Protein 2ZFH (pdb70)

InterPro domains:
  IPR004323 Divalent ion tolerance protein, CutA [PF03091] (71-166)
  IPR004323 Divalent ion tolerance protein, CutA [PTHR23419] (10-169)
  IPR011322 Nitrogen regulatory PII-like, alpha/beta [SSF54913] (65-169)
  IPR015867 Nitrogen regulatory protein PII/ATP phosphoribosyltransferase, C-terminal [G3DSA:3.30.70.120] (63-179)

GO terms:
  GO:0005739 mitochondrion (C, IDA)
  GO:0005739 mitochondrion (C, HTP)
  GO:0005515 protein binding (F, IPI)
  GO:0016020 membrane (C, IDA)
  GO:0008104 intracellular protein localization (P, IDA)
  GO:0070062 extracellular exosome (C, HDA)
  GO:0019899 enzyme binding (F, IPI)

Foldseek 3Di:
DADDWQQKKKKKWKAQDDVLQVVLQVVCCVLLLFVDKDKAAQDWDWDDDPNDIDIGGIIMIITMAGNVSLVVSVVVCCVRGPDVDIGMGMDIDGDDDVVVNVSRHVSSD/DDDWQQKKKKKWKAQAPVLVVVLQVVCLVVLLFVHKDKAAFDWDWDDDPNDIDIGTIIMMITMAGNVSLVVSLVSCCVRGPDVDIDMDIDGGGDDDVVVNVSGHVSD/DAWQQKKKKKWKAQAPVLVVVLQVVCLVVLLFVHKDKDAFDWDWDDDPNDIDTGTIIMIITMAGNVSLVVSVVVCCVSGPDVDIGMDMDIGGDDDVVVNVSRHVSD/DDDWQQKKKKKWKAQADVLVVVLQCVCLVVLLFVHKDKAAQDWDWDDDPNDIDIGGIIMIITMAGNVSLVVSLVVCCVVPSDVRIDMDIDIGGDDDVVVNVSGHVSD/DDDFQQKKKKKWKAQEDVLVVVLQVVCLVVLLFVHKDKAAQDWDWDDDPPDIDIGGIIMIITMAGNVSLVVSVVVCCVRGPDVDIDMDMGTGGDDDVVVNVSGHVSD/DDDFQQKKKKKWKAQDDVLVVVLQVVCLVVLLFVHKDKAAFDWDWDDDPNRIDIGGIIMMITMAGPVSLVVSVVVCCVRGPDVDIDMDIDIGGDDDVVVNVSGHVSD

Structure (mmCIF, N/CA/C/O backbone):
data_2ZFH
#
_entry.id   2ZFH
#
_cell.length_a   68.693
_cell.length_b   88.844
_cell.length_c   125.334
_cell.angle_alpha   90.00
_cell.angle_beta   90.00
_cell.angle_gamma   90.00
#
_symmetry.space_group_name_H-M   'P 21 21 21'
#
loop_
_entity.id
_entity.type
_entity.pdbx_description
1 polymer CutA
2 water water
#
loop_
_atom_site.group_PDB
_atom_site.id
_atom_site.type_symbol
_atom_site.label_atom_id
_atom_site.label_alt_id
_atom_site.label_comp_id
_atom_site.label_asym_id
_atom_site.label_entity_id
_atom_site.label_seq_id
_atom_site.pdbx_PDB_ins_code
_atom_site.Cartn_x
_atom_site.Cartn_y
_atom_site.Cartn_z
_atom_site.occupancy
_atom_site.B_iso_or_equiv
_atom_site.auth_seq_id
_atom_site.auth_comp_id
_atom_site.auth_asym_id
_atom_site.auth_atom_id
_atom_site.pdbx_PDB_model_num
ATOM 1 N N . SER A 1 61 ? -31.537 -13.868 -24.537 1.00 72.40 61 SER A N 1
ATOM 2 C CA . SER A 1 61 ? -31.387 -12.420 -24.869 1.00 72.39 61 SER A CA 1
ATOM 3 C C . SER A 1 61 ? -30.476 -11.724 -23.860 1.00 71.32 61 SER A C 1
ATOM 4 O O . SER A 1 61 ? -29.697 -12.372 -23.152 1.00 73.12 61 SER A O 1
ATOM 7 N N . GLY A 1 62 ? -30.581 -10.399 -23.800 1.00 68.37 62 GLY A N 1
ATOM 8 C CA . GLY A 1 62 ? -29.763 -9.635 -22.877 1.00 62.66 62 GLY A CA 1
ATOM 9 C C . GLY A 1 62 ? -30.575 -8.986 -21.774 1.00 59.11 62 GLY A C 1
ATOM 10 O O . GLY A 1 62 ? -31.649 -9.466 -21.407 1.00 60.90 62 GLY A O 1
ATOM 11 N N . TYR A 1 63 ? -30.049 -7.893 -21.236 1.00 52.88 63 TYR A N 1
ATOM 12 C CA . TYR A 1 63 ? -30.705 -7.151 -20.169 1.00 47.31 63 TYR A CA 1
ATOM 13 C C . TYR A 1 63 ? -30.284 -5.695 -20.290 1.00 44.17 63 TYR A C 1
ATOM 14 O O . TYR A 1 63 ? -29.110 -5.403 -20.469 1.00 45.96 63 TYR A O 1
ATOM 23 N N . VAL A 1 64 ? -31.245 -4.786 -20.214 1.00 43.24 64 VAL A N 1
ATOM 24 C CA . VAL A 1 64 ? -30.951 -3.361 -20.298 1.00 41.46 64 VAL A CA 1
ATOM 25 C C . VAL A 1 64 ? -30.636 -2.886 -18.891 1.00 41.29 64 VAL A C 1
ATOM 26 O O . VAL A 1 64 ? -31.502 -2.881 -18.024 1.00 40.92 64 VAL A O 1
ATOM 30 N N . PRO A 1 65 ? -29.381 -2.478 -18.644 1.00 40.96 65 PRO A N 1
ATOM 31 C CA . PRO A 1 65 ? -29.020 -2.018 -17.301 1.00 40.12 65 PRO A CA 1
ATOM 32 C C . PRO A 1 65 ? -29.953 -0.940 -16.776 1.00 39.65 65 PRO A C 1
ATOM 33 O O . PRO A 1 65 ? -30.295 -0.004 -17.492 1.00 40.84 65 PRO A O 1
ATOM 37 N N . GLY A 1 66 ? -30.380 -1.101 -15.528 1.00 40.11 66 GLY A N 1
ATOM 38 C CA . GLY A 1 66 ? -31.265 -0.134 -14.902 1.00 37.85 66 GLY A CA 1
ATOM 39 C C . GLY A 1 66 ? -32.744 -0.276 -15.217 1.00 37.61 66 GLY A C 1
ATOM 40 O O . GLY A 1 66 ? -33.555 0.456 -14.656 1.00 40.70 66 GLY A O 1
ATOM 41 N N . SER A 1 67 ? -33.112 -1.205 -16.095 1.00 36.40 67 SER A N 1
ATOM 42 C CA . SER A 1 67 ? -34.524 -1.372 -16.446 1.00 37.60 67 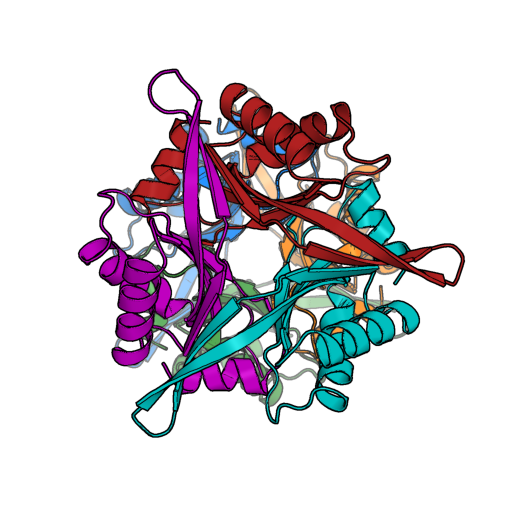SER A CA 1
ATOM 43 C C . SER A 1 67 ? -35.330 -2.001 -15.307 1.00 38.25 67 SER A C 1
ATOM 44 O O . SER A 1 67 ? -36.547 -1.820 -15.228 1.00 39.03 67 SER A O 1
ATOM 47 N N . VAL A 1 68 ? -34.646 -2.723 -14.422 1.00 37.25 68 VAL A N 1
ATOM 48 C CA . VAL A 1 68 ? -35.283 -3.321 -13.251 1.00 36.28 68 VAL A CA 1
ATOM 49 C C . VAL A 1 68 ? -34.676 -2.670 -12.006 1.00 36.63 68 VAL A C 1
ATOM 50 O O . VAL A 1 68 ? -33.490 -2.317 -11.986 1.00 33.99 68 VAL A O 1
ATOM 54 N N . SER A 1 69 ? -35.497 -2.496 -10.975 1.00 37.24 69 SER A N 1
ATOM 55 C CA . SER A 1 69 ? -35.043 -1.896 -9.727 1.00 37.46 69 SER A CA 1
ATOM 56 C C . SER A 1 69 ? -35.460 -2.691 -8.497 1.00 37.67 69 SER A C 1
ATOM 57 O O . SER A 1 69 ? -36.349 -3.538 -8.555 1.00 37.79 69 SER A O 1
ATOM 60 N N . ALA A 1 70 ? -34.791 -2.410 -7.384 1.00 36.67 70 ALA A N 1
ATOM 61 C CA . ALA A 1 70 ? -35.089 -3.043 -6.112 1.00 35.77 70 ALA A CA 1
ATOM 62 C C . ALA A 1 70 ? -35.498 -1.867 -5.238 1.00 36.77 70 ALA A C 1
ATOM 63 O O . ALA A 1 70 ? -34.747 -0.911 -5.090 1.00 36.98 70 ALA A O 1
ATOM 65 N N . ALA A 1 71 ? -36.709 -1.916 -4.699 1.00 37.80 71 ALA A N 1
ATOM 66 C CA . ALA A 1 71 ? -37.195 -0.845 -3.850 1.00 37.83 71 ALA A CA 1
ATOM 67 C C . ALA A 1 71 ? -37.247 -1.351 -2.419 1.00 38.19 71 ALA A C 1
ATOM 68 O O . ALA A 1 71 ? -37.511 -2.522 -2.171 1.00 39.44 71 ALA A O 1
ATOM 70 N N . PHE A 1 72 ? -36.961 -0.470 -1.478 1.00 38.85 72 PHE A N 1
ATOM 71 C CA . PHE A 1 72 ? -36.993 -0.842 -0.077 1.00 39.26 72 PHE A CA 1
ATOM 72 C C . PHE A 1 72 ? -38.113 -0.061 0.577 1.00 39.45 72 PHE A C 1
ATOM 73 O O . PHE A 1 72 ? -38.283 1.129 0.323 1.00 39.86 72 PHE A O 1
ATOM 81 N N . VAL A 1 73 ? -38.893 -0.751 1.398 1.00 40.21 73 VAL A N 1
ATOM 82 C CA . VAL A 1 73 ? -40.025 -0.154 2.085 1.00 41.15 73 VAL A CA 1
ATOM 83 C C . VAL A 1 73 ? -40.065 -0.702 3.501 1.00 41.19 73 VAL A C 1
ATOM 84 O O . VAL A 1 73 ? -39.952 -1.913 3.704 1.00 38.99 73 VAL A O 1
ATOM 88 N N . THR A 1 74 ? -40.208 0.181 4.484 1.00 43.08 74 THR A N 1
ATOM 89 C CA . THR A 1 74 ? -40.290 -0.272 5.868 1.00 46.96 74 THR A CA 1
ATOM 90 C C . THR A 1 74 ? -41.740 -0.185 6.333 1.00 46.42 74 THR A C 1
ATOM 91 O O . THR A 1 74 ? -42.459 0.751 5.991 1.00 45.27 74 THR A O 1
ATOM 95 N N . CYS A 1 75 ? -42.162 -1.183 7.098 1.00 46.98 75 CYS A N 1
ATOM 96 C CA . CYS A 1 75 ? -43.519 -1.243 7.612 1.00 47.49 75 CYS A CA 1
ATOM 97 C C . CYS A 1 75 ? -43.459 -1.451 9.110 1.00 48.50 75 CYS A C 1
ATOM 98 O O . CYS A 1 75 ? -42.471 -1.968 9.632 1.00 47.40 75 CYS A O 1
ATOM 101 N N . PRO A 1 76 ? -44.520 -1.055 9.828 1.00 50.20 76 PRO A N 1
ATOM 102 C CA . PRO A 1 76 ? -44.541 -1.217 11.283 1.00 49.92 76 PRO A CA 1
ATOM 103 C C . PRO A 1 76 ? -44.580 -2.660 11.786 1.00 48.94 76 PRO A C 1
ATOM 104 O O . PRO A 1 76 ? -44.098 -2.940 12.882 1.00 49.89 76 PRO A O 1
ATOM 108 N N . ASN A 1 77 ? -45.130 -3.576 10.993 1.00 48.16 77 ASN A N 1
ATOM 109 C CA . ASN A 1 77 ? -45.224 -4.969 11.427 1.00 48.24 77 ASN A CA 1
ATOM 110 C C . ASN A 1 77 ? -45.483 -5.959 10.289 1.00 49.52 77 ASN A C 1
ATOM 111 O O . ASN A 1 77 ? -45.761 -5.569 9.152 1.00 48.18 77 ASN A O 1
ATOM 116 N N . GLU A 1 78 ? -45.413 -7.248 10.614 1.00 52.26 78 GLU A N 1
ATOM 117 C CA . GLU A 1 78 ? -45.611 -8.308 9.626 1.00 55.34 78 GLU A CA 1
ATOM 118 C C . GLU A 1 78 ? -46.966 -8.301 8.920 1.00 55.28 78 GLU A C 1
ATOM 119 O O . GLU A 1 78 ? -47.040 -8.553 7.712 1.00 54.05 78 GLU A O 1
ATOM 125 N N . LYS A 1 79 ? -48.033 -8.017 9.664 1.00 55.72 79 LYS A N 1
ATOM 126 C CA . LYS A 1 79 ? -49.373 -7.991 9.084 1.00 56.43 79 LYS A CA 1
ATOM 127 C C . LYS A 1 79 ? -49.488 -6.940 7.981 1.00 54.56 79 LYS A C 1
ATOM 128 O O . LYS A 1 79 ? -50.038 -7.208 6.908 1.00 54.35 79 LYS A O 1
ATOM 134 N N . VAL A 1 80 ? -48.977 -5.743 8.250 1.00 52.99 80 VAL A N 1
ATOM 135 C CA . VAL A 1 80 ? -49.012 -4.670 7.263 1.00 52.38 80 VAL A CA 1
ATOM 136 C C . VAL A 1 80 ? -48.105 -5.011 6.081 1.00 52.01 80 VAL A C 1
ATOM 137 O O . VAL A 1 80 ? -48.500 -4.856 4.928 1.00 53.69 80 VAL A O 1
ATOM 141 N N . ALA A 1 81 ? -46.893 -5.481 6.367 1.00 50.87 81 ALA A N 1
ATOM 142 C CA . ALA A 1 81 ? -45.949 -5.837 5.310 1.00 49.08 81 ALA A CA 1
ATOM 143 C C . ALA A 1 81 ? -46.542 -6.856 4.350 1.00 47.97 81 ALA A C 1
ATOM 144 O O . ALA A 1 81 ? -46.465 -6.682 3.138 1.00 45.57 81 ALA A O 1
ATOM 146 N N . LYS A 1 82 ? -47.129 -7.919 4.900 1.00 49.71 82 LYS A N 1
ATOM 147 C CA . LYS A 1 82 ? -47.747 -8.976 4.095 1.00 50.48 82 LYS A CA 1
ATOM 148 C C . LYS A 1 82 ? -48.936 -8.480 3.273 1.00 50.72 82 LYS A C 1
ATOM 149 O O . LYS A 1 82 ? -49.137 -8.906 2.135 1.00 50.39 82 LYS A O 1
ATOM 155 N N . GLU A 1 83 ? -49.728 -7.588 3.854 1.00 51.35 83 GLU A N 1
ATOM 156 C CA . GLU A 1 83 ? -50.893 -7.049 3.161 1.00 53.85 83 GLU A CA 1
ATOM 157 C C . GLU A 1 83 ? -50.501 -6.285 1.906 1.00 52.66 83 GLU A C 1
ATOM 158 O O . GLU A 1 83 ? -51.084 -6.482 0.840 1.00 52.64 83 GLU A O 1
ATOM 164 N N . ILE A 1 84 ? -49.505 -5.416 2.039 1.00 51.38 84 ILE A N 1
ATOM 165 C CA . ILE A 1 84 ? -49.035 -4.601 0.925 1.00 50.19 84 ILE A CA 1
ATOM 166 C C . ILE A 1 84 ? -48.287 -5.439 -0.119 1.00 49.58 84 ILE A C 1
ATOM 167 O O . ILE A 1 84 ? -48.424 -5.215 -1.326 1.00 48.35 84 ILE A O 1
ATOM 172 N N . ALA A 1 85 ? -47.515 -6.413 0.350 1.00 47.50 85 ALA A N 1
ATOM 173 C CA . ALA A 1 85 ? -46.758 -7.276 -0.544 1.00 47.84 85 ALA A CA 1
ATOM 174 C C . ALA A 1 85 ? -47.670 -8.048 -1.486 1.00 48.02 85 ALA A C 1
ATOM 175 O O . ALA A 1 85 ? -47.422 -8.102 -2.694 1.00 47.87 85 ALA A O 1
ATOM 177 N N . ARG A 1 86 ? -48.721 -8.647 -0.932 1.00 48.53 86 ARG A N 1
ATOM 178 C CA . ARG A 1 86 ? -49.662 -9.422 -1.734 1.00 48.87 86 ARG A CA 1
ATOM 179 C C . ARG A 1 86 ? -50.389 -8.517 -2.716 1.00 47.71 86 ARG A C 1
ATOM 180 O O . ARG A 1 86 ? -50.550 -8.858 -3.887 1.00 49.34 86 ARG A O 1
ATOM 188 N N . ALA A 1 87 ? -50.808 -7.353 -2.243 1.00 45.70 87 ALA A N 1
ATOM 189 C CA . ALA A 1 87 ? -51.517 -6.410 -3.092 1.00 44.86 87 ALA A CA 1
ATOM 190 C C . ALA A 1 87 ? -50.676 -5.929 -4.279 1.00 46.23 87 ALA A C 1
ATOM 191 O O . ALA A 1 87 ? -51.143 -5.947 -5.415 1.00 47.36 87 ALA A O 1
ATOM 193 N N . VAL A 1 88 ? -49.438 -5.502 -4.032 1.00 45.39 88 VAL A N 1
ATOM 194 C CA . VAL A 1 88 ? -48.603 -5.017 -5.127 1.00 45.74 88 VAL A CA 1
ATOM 195 C C . VAL A 1 88 ? -48.265 -6.112 -6.133 1.00 45.04 88 VAL A C 1
ATOM 196 O O . VAL A 1 88 ? -48.126 -5.841 -7.323 1.00 43.19 88 VAL A O 1
ATOM 200 N N . VAL A 1 89 ? -48.134 -7.347 -5.660 1.00 46.62 89 VAL A N 1
ATOM 201 C CA . VAL A 1 89 ? -47.826 -8.458 -6.552 1.00 48.64 89 VAL A CA 1
ATOM 202 C C . VAL A 1 89 ? -49.055 -8.843 -7.374 1.00 51.99 89 VAL A C 1
ATOM 203 O O . VAL A 1 89 ? -48.948 -9.203 -8.545 1.00 52.45 89 VAL A O 1
ATOM 207 N N . GLU A 1 90 ? -50.229 -8.766 -6.763 1.00 55.39 90 GLU A N 1
ATOM 208 C CA . GLU A 1 90 ? -51.447 -9.110 -7.480 1.00 57.43 90 GLU A CA 1
ATOM 209 C C . GLU A 1 90 ? -51.743 -8.042 -8.537 1.00 55.68 90 GLU A C 1
ATOM 210 O O . GLU A 1 90 ? -52.183 -8.359 -9.647 1.00 55.48 90 GLU A O 1
ATOM 216 N N . LYS A 1 91 ? -51.492 -6.781 -8.189 1.00 53.28 91 LYS A N 1
ATOM 217 C CA . LYS A 1 91 ? -51.729 -5.668 -9.106 1.00 53.12 91 LYS A CA 1
ATOM 218 C C . LYS A 1 91 ? -50.629 -5.566 -10.160 1.00 52.04 91 LYS A C 1
ATOM 219 O O . LYS A 1 91 ? -50.632 -4.664 -11.001 1.00 52.64 91 LYS A O 1
ATOM 225 N N . ARG A 1 92 ? -49.685 -6.497 -10.103 1.00 51.81 92 ARG A N 1
ATOM 226 C CA . ARG A 1 92 ? -48.576 -6.538 -11.047 1.00 50.18 92 ARG A CA 1
ATOM 227 C C . ARG A 1 92 ? -47.673 -5.295 -11.033 1.00 49.28 92 ARG A C 1
ATOM 228 O O . ARG A 1 92 ? -47.040 -4.958 -12.034 1.00 48.27 92 ARG A O 1
ATOM 236 N N . LEU A 1 93 ? -47.622 -4.615 -9.890 1.00 47.47 93 LEU A N 1
ATOM 237 C CA . LEU A 1 93 ? -46.761 -3.448 -9.729 1.00 47.24 93 LEU A CA 1
ATOM 238 C C . LEU A 1 93 ? -45.385 -3.957 -9.314 1.00 47.28 93 LEU A C 1
ATOM 239 O O . LEU A 1 93 ? -44.418 -3.199 -9.269 1.00 48.52 93 LEU A O 1
ATOM 244 N N . ALA A 1 94 ? -45.319 -5.245 -8.990 1.00 47.40 94 ALA A N 1
ATOM 245 C CA . ALA A 1 94 ? -44.083 -5.892 -8.570 1.00 48.42 94 ALA A CA 1
ATOM 246 C C . ALA A 1 94 ? -44.146 -7.373 -8.890 1.00 49.63 94 ALA A C 1
ATOM 247 O O . ALA A 1 94 ? -45.226 -7.976 -8.918 1.00 52.00 94 ALA A O 1
ATOM 249 N N . ALA A 1 95 ? -42.982 -7.965 -9.114 1.00 48.71 95 ALA A N 1
ATOM 250 C CA . ALA A 1 95 ? -42.904 -9.377 -9.434 1.00 46.59 95 ALA A CA 1
ATOM 251 C C . ALA A 1 95 ? -42.538 -10.195 -8.216 1.00 46.99 95 ALA A C 1
ATOM 252 O O . ALA A 1 95 ? -42.862 -11.378 -8.138 1.00 47.32 95 ALA A O 1
ATOM 254 N N . CYS A 1 96 ? -41.870 -9.563 -7.258 1.00 46.85 96 CYS A N 1
ATOM 255 C CA . CYS A 1 96 ? -41.426 -10.277 -6.075 1.00 46.50 96 CYS A CA 1
ATOM 256 C C . CYS A 1 96 ? -41.160 -9.363 -4.883 1.00 46.31 96 CYS A C 1
ATOM 257 O O . CYS A 1 96 ? -40.630 -8.264 -5.036 1.00 45.44 96 CYS A O 1
ATOM 260 N N . VAL A 1 97 ? -41.535 -9.826 -3.695 1.00 44.92 97 VAL A N 1
ATOM 261 C CA . VAL A 1 97 ? -41.308 -9.077 -2.475 1.00 44.20 97 VAL A CA 1
ATOM 262 C C . VAL A 1 97 ? -40.683 -10.001 -1.436 1.00 46.02 97 VAL A C 1
ATOM 263 O O . VAL A 1 97 ? -41.177 -11.096 -1.198 1.00 48.18 97 VAL A O 1
ATOM 267 N N . ASN A 1 98 ? -39.584 -9.559 -0.836 1.00 46.87 98 ASN A N 1
ATOM 268 C CA . ASN A 1 98 ? -38.892 -10.319 0.205 1.00 45.22 98 ASN A CA 1
ATOM 269 C C . ASN A 1 98 ? -39.130 -9.572 1.508 1.00 44.13 98 ASN A C 1
ATOM 270 O O . ASN A 1 98 ? -38.843 -8.378 1.600 1.00 43.93 98 ASN A O 1
ATOM 275 N N . LEU A 1 99 ? -39.663 -10.257 2.511 1.00 42.69 99 LEU A N 1
ATOM 276 C CA . LEU A 1 99 ? -39.918 -9.604 3.781 1.00 42.24 99 LEU A CA 1
ATOM 277 C C . LEU A 1 99 ? -38.876 -9.976 4.818 1.00 42.79 99 LEU A C 1
ATOM 278 O O . LEU A 1 99 ? -38.632 -11.154 5.078 1.00 45.26 99 LEU A O 1
ATOM 283 N N . ILE A 1 100 ? -38.250 -8.965 5.404 1.00 42.14 100 ILE A N 1
ATOM 284 C CA . ILE A 1 100 ? -37.244 -9.193 6.423 1.00 42.25 100 ILE A CA 1
ATOM 285 C C . ILE A 1 100 ? -37.811 -8.710 7.757 1.00 43.70 100 ILE A C 1
ATOM 286 O O . ILE A 1 100 ? -38.081 -7.521 7.941 1.00 42.75 100 ILE A O 1
ATOM 291 N N . PRO A 1 101 ? -38.005 -9.634 8.707 1.00 44.55 101 PRO A N 1
ATOM 292 C CA . PRO A 1 101 ? -38.553 -9.265 10.014 1.00 45.77 101 PRO A CA 1
ATOM 293 C C . PRO A 1 101 ? -37.503 -8.936 11.064 1.00 48.23 101 PRO A C 1
ATOM 294 O O . PRO A 1 101 ? -36.293 -9.042 10.827 1.00 47.88 101 PRO A O 1
ATOM 298 N N . GLN A 1 102 ? -37.989 -8.530 12.231 1.00 49.82 102 GLN A N 1
ATOM 299 C CA . GLN A 1 102 ? -37.127 -8.218 13.362 1.00 52.78 102 GLN A CA 1
ATOM 300 C C . GLN A 1 102 ? -36.164 -7.058 13.136 1.00 50.99 102 GLN A C 1
ATOM 301 O O . GLN A 1 102 ? -35.072 -7.044 13.706 1.00 52.03 102 GLN A O 1
ATOM 307 N N . ILE A 1 103 ? -36.558 -6.089 12.316 1.00 48.39 103 ILE A N 1
ATOM 308 C CA . ILE A 1 103 ? -35.707 -4.932 12.068 1.00 46.39 103 ILE A CA 1
ATOM 309 C C . ILE A 1 103 ? -35.922 -3.890 13.159 1.00 45.06 103 ILE A C 1
ATOM 310 O O . ILE A 1 103 ? -36.993 -3.808 13.747 1.00 43.94 103 ILE A O 1
ATOM 315 N N . THR A 1 104 ? -34.891 -3.107 13.443 1.00 45.43 104 THR A N 1
ATOM 316 C CA . THR A 1 104 ? -35.005 -2.033 14.415 1.00 44.18 104 THR A CA 1
ATOM 317 C C . THR A 1 104 ? -34.596 -0.763 13.695 1.00 45.11 104 THR A C 1
ATOM 318 O O . THR A 1 104 ? -33.481 -0.669 13.168 1.00 45.72 104 THR A O 1
ATOM 322 N N . SER A 1 105 ? -35.513 0.201 13.654 1.00 43.96 105 SER A N 1
ATOM 323 C CA . SER A 1 105 ? -35.264 1.474 12.996 1.00 44.64 105 SER A CA 1
ATOM 324 C C . SER A 1 105 ? -34.864 2.522 14.017 1.00 43.53 105 SER A C 1
ATOM 325 O O . SER A 1 105 ? -35.510 2.675 15.051 1.00 43.78 105 SER A O 1
ATOM 328 N N . ILE A 1 106 ? -33.803 3.254 13.711 1.00 40.98 106 ILE A N 1
ATOM 329 C CA . ILE A 1 106 ? -33.305 4.267 14.611 1.00 40.84 106 ILE A CA 1
ATOM 330 C C . ILE A 1 106 ? -33.243 5.614 13.902 1.00 43.09 106 ILE A C 1
ATOM 331 O O . ILE A 1 106 ? -32.724 5.726 12.786 1.00 40.39 106 ILE A O 1
ATOM 336 N N . TYR A 1 107 ? -33.782 6.636 14.554 1.00 42.62 107 TYR A N 1
ATOM 337 C CA . TYR A 1 107 ? -33.802 7.971 13.971 1.00 45.90 107 TYR A CA 1
ATOM 338 C C . TYR A 1 107 ? -34.133 8.989 15.053 1.00 46.22 107 TYR A C 1
ATOM 339 O O . TYR A 1 107 ? -34.622 8.638 16.130 1.00 43.84 107 TYR A O 1
ATOM 348 N N . GLU A 1 108 ? -33.855 10.252 14.764 1.00 49.38 108 GLU A N 1
ATOM 349 C CA . GLU A 1 108 ? -34.126 11.319 15.715 1.00 53.89 108 GLU A CA 1
ATOM 350 C C . GLU A 1 108 ? -35.533 11.876 15.529 1.00 55.00 108 GLU A C 1
ATOM 351 O O . GLU A 1 108 ? -35.970 12.106 14.407 1.00 55.93 108 GLU A O 1
ATOM 357 N N . TRP A 1 109 ? -36.250 12.070 16.629 1.00 57.69 109 TRP A N 1
ATOM 358 C CA . TRP A 1 109 ? -37.588 12.641 16.561 1.00 59.90 109 TRP A CA 1
ATOM 359 C C . TRP A 1 109 ? -37.914 13.410 17.828 1.00 58.89 109 TRP A C 1
ATOM 360 O O . TRP A 1 109 ? -37.925 12.849 18.925 1.00 57.19 109 TRP A O 1
ATOM 371 N N . LYS A 1 110 ? -38.196 14.698 17.657 1.00 58.91 110 LYS A N 1
ATOM 372 C CA . LYS A 1 110 ? -38.517 15.586 18.765 1.00 57.57 110 LYS A CA 1
ATOM 373 C C . LYS A 1 110 ? -37.342 15.708 19.721 1.00 55.59 110 LYS A C 1
ATOM 374 O O . LYS A 1 110 ? -37.510 15.720 20.940 1.00 54.44 110 LYS A O 1
ATOM 380 N N . GLY A 1 111 ? -36.146 15.783 19.146 1.00 54.33 111 GLY A N 1
ATOM 381 C CA . GLY A 1 111 ? -34.945 15.941 19.938 1.00 54.32 111 GLY A CA 1
ATOM 382 C C . GLY A 1 111 ? -34.499 14.718 20.700 1.00 54.53 111 GLY A C 1
ATOM 383 O O . GLY A 1 111 ? -33.660 14.823 21.597 1.00 56.36 111 GLY A O 1
ATOM 384 N N . LYS A 1 112 ? -35.046 13.560 20.349 1.00 53.13 112 LYS A N 1
ATOM 385 C CA . LYS A 1 112 ? -34.689 12.317 21.020 1.00 53.80 112 LYS A CA 1
ATOM 386 C C . LYS A 1 112 ? -34.558 11.163 20.029 1.00 52.22 112 LYS A C 1
ATOM 387 O O . LYS A 1 112 ? -35.214 11.152 18.992 1.00 52.32 112 LYS A O 1
ATOM 393 N N . ILE A 1 113 ? -33.712 10.191 20.357 1.00 50.66 113 ILE A N 1
ATOM 394 C CA . ILE A 1 113 ? -33.507 9.036 19.501 1.00 49.21 113 ILE A CA 1
ATOM 395 C C . ILE A 1 113 ? -34.603 8.000 19.694 1.00 48.61 113 ILE A C 1
ATOM 396 O O . ILE A 1 113 ? -34.882 7.580 20.810 1.00 48.88 113 ILE A O 1
ATOM 401 N N . GLU A 1 114 ? -35.221 7.596 18.590 1.00 49.26 114 GLU A N 1
ATOM 402 C CA . GLU A 1 114 ? -36.290 6.600 18.601 1.00 50.84 114 GLU A CA 1
ATOM 403 C C . GLU A 1 114 ? -35.802 5.275 18.027 1.00 49.85 114 GLU A C 1
ATOM 404 O O . GLU A 1 114 ? -35.102 5.253 17.016 1.00 50.42 114 GLU A O 1
ATOM 410 N N . GLU A 1 115 ? -36.176 4.179 18.676 1.00 49.17 115 GLU A N 1
ATOM 411 C CA . GLU A 1 115 ? -35.802 2.836 18.237 1.00 50.18 115 GLU A CA 1
ATOM 412 C C . GLU A 1 115 ? -37.085 2.032 18.060 1.00 50.56 115 GLU A C 1
ATOM 413 O O . GLU A 1 115 ? -37.715 1.643 19.042 1.00 52.28 115 GLU A O 1
ATOM 419 N N . ASP A 1 116 ? -37.481 1.789 16.814 1.00 50.47 116 ASP A N 1
ATOM 420 C CA . ASP A 1 116 ? -38.711 1.049 16.559 1.00 50.65 116 ASP A CA 1
ATOM 421 C C . ASP A 1 116 ? -38.511 -0.334 15.991 1.00 50.33 116 ASP A C 1
ATOM 422 O O . ASP A 1 116 ? -37.487 -0.643 15.392 1.00 52.74 116 ASP A O 1
ATOM 427 N N . SER A 1 117 ? -39.524 -1.161 16.181 1.00 49.79 117 SER A N 1
ATOM 428 C CA . SER A 1 117 ? -39.535 -2.518 15.671 1.00 49.95 117 SER A CA 1
ATOM 429 C C . SER A 1 117 ? -40.284 -2.446 14.346 1.00 50.04 117 SER A C 1
ATOM 430 O O . SER A 1 117 ? -41.420 -1.976 14.300 1.00 51.69 117 SER A O 1
ATOM 433 N N . GLU A 1 118 ? -39.654 -2.884 13.263 1.00 49.93 118 GLU A N 1
ATOM 434 C CA . GLU A 1 118 ? -40.314 -2.840 11.964 1.00 49.36 118 GLU A CA 1
ATOM 435 C C . GLU A 1 118 ? -39.955 -4.031 11.101 1.00 47.11 118 GLU A C 1
ATOM 436 O O . GLU A 1 118 ? -39.179 -4.893 11.502 1.00 46.90 118 GLU A O 1
ATOM 442 N N . VAL A 1 119 ? -40.540 -4.067 9.910 1.00 45.27 119 VAL A N 1
ATOM 443 C CA . VAL A 1 119 ? -40.269 -5.118 8.940 1.00 43.43 119 VAL A CA 1
ATOM 444 C C . VAL A 1 119 ? -39.808 -4.396 7.678 1.00 42.99 119 VAL A C 1
ATOM 445 O O . VAL A 1 119 ? -40.370 -3.368 7.307 1.00 43.70 119 VAL A O 1
ATOM 449 N N . LEU A 1 120 ? -38.780 -4.929 7.029 1.00 43.30 120 LEU A N 1
ATOM 450 C CA . LEU A 1 120 ? -38.236 -4.325 5.818 1.00 43.43 120 LEU A CA 1
ATOM 451 C C . LEU A 1 120 ? -38.621 -5.111 4.569 1.00 44.02 120 LEU A C 1
ATOM 452 O O . LEU A 1 120 ? -38.445 -6.324 4.511 1.00 44.26 120 LEU A O 1
ATOM 457 N N . MET A 1 121 ? -39.142 -4.406 3.571 1.00 45.19 121 MET A N 1
ATOM 458 C CA . MET A 1 121 ? -39.550 -5.031 2.317 1.00 45.42 121 MET A CA 1
ATOM 459 C C . MET A 1 121 ? -38.574 -4.723 1.194 1.00 44.15 121 MET A C 1
ATOM 460 O O . MET A 1 121 ? -38.173 -3.580 1.017 1.00 43.73 121 MET A O 1
ATOM 465 N N . MET A 1 122 ? -38.202 -5.743 0.434 1.00 43.52 122 MET A N 1
ATOM 466 C CA . MET A 1 122 ? -37.331 -5.553 -0.715 1.00 44.90 122 MET A CA 1
ATOM 467 C C . MET A 1 122 ? -38.232 -5.926 -1.890 1.00 43.52 122 MET A C 1
ATOM 468 O O . MET A 1 122 ? -38.703 -7.058 -1.991 1.00 43.31 122 MET A O 1
ATOM 473 N N . ILE A 1 123 ? -38.488 -4.962 -2.765 1.00 43.38 123 ILE A N 1
ATOM 474 C CA . ILE A 1 123 ? -39.391 -5.176 -3.891 1.00 43.21 123 ILE A CA 1
ATOM 475 C C . ILE A 1 123 ? -38.717 -5.105 -5.254 1.00 42.84 123 ILE A C 1
ATOM 476 O O . ILE A 1 123 ? -38.115 -4.097 -5.601 1.00 43.80 123 ILE A O 1
ATOM 481 N N . LYS A 1 124 ? -38.826 -6.184 -6.024 1.00 41.67 124 LYS A N 1
ATOM 482 C CA . LYS A 1 124 ? -38.230 -6.239 -7.349 1.00 41.49 124 LYS A CA 1
ATOM 483 C C . LYS A 1 124 ? -39.279 -5.966 -8.406 1.00 41.80 124 LYS A C 1
ATOM 484 O O . LYS A 1 124 ? -40.257 -6.701 -8.537 1.00 43.01 124 LYS A O 1
ATOM 490 N N . THR A 1 125 ? -39.073 -4.904 -9.169 1.00 40.46 125 THR A N 1
ATOM 491 C CA . THR A 1 125 ? -40.012 -4.557 -10.207 1.00 40.45 125 THR A CA 1
ATOM 492 C C . THR A 1 125 ? -39.332 -3.797 -11.330 1.00 40.56 125 THR A C 1
ATOM 493 O O . THR A 1 125 ? -38.126 -3.556 -11.292 1.00 38.94 125 THR A O 1
ATOM 497 N N . GLN A 1 126 ? -40.108 -3.456 -12.351 1.00 40.88 126 GLN A N 1
ATOM 498 C CA . GLN A 1 126 ? -39.575 -2.706 -13.460 1.00 41.13 126 GLN A CA 1
ATOM 499 C C . GLN A 1 126 ? -39.318 -1.297 -12.978 1.00 41.76 126 GLN A C 1
ATOM 500 O O . GLN A 1 126 ? -40.132 -0.705 -12.273 1.00 40.36 126 GLN A O 1
ATOM 506 N N . SER A 1 127 ? -38.171 -0.768 -13.367 1.00 42.02 127 SER A N 1
ATOM 507 C CA . SER A 1 127 ? -37.778 0.566 -12.975 1.00 43.18 127 SER A CA 1
ATOM 508 C C . SER A 1 127 ? -38.828 1.598 -13.395 1.00 41.07 127 SER A C 1
ATOM 509 O O . SER A 1 127 ? -39.068 2.575 -12.687 1.00 41.34 127 SER A O 1
ATOM 512 N N . SER A 1 128 ? -39.473 1.371 -14.533 1.00 40.90 128 SER A N 1
ATOM 513 C CA . SER A 1 128 ? -40.490 2.302 -15.025 1.00 40.92 128 SER A CA 1
ATOM 514 C C . SER A 1 128 ? -41.781 2.256 -14.215 1.00 39.80 128 SER A C 1
ATOM 515 O O . SER A 1 128 ? -42.630 3.132 -14.346 1.00 39.94 128 SER A O 1
ATOM 518 N N . LEU A 1 129 ? -41.920 1.239 -13.371 1.00 40.86 129 LEU A N 1
ATOM 519 C CA . LEU A 1 129 ? -43.113 1.078 -12.545 1.00 41.08 129 LEU A CA 1
ATOM 520 C C . LEU A 1 129 ? -42.973 1.624 -11.133 1.00 41.80 129 LEU A C 1
ATOM 521 O O . LEU A 1 129 ? -43.968 1.745 -10.411 1.00 41.42 129 LEU A O 1
ATOM 526 N N . VAL A 1 130 ? -41.746 1.963 -10.738 1.00 41.27 130 VAL A N 1
ATOM 527 C CA . VAL A 1 130 ? -41.513 2.473 -9.394 1.00 40.17 130 VAL A CA 1
ATOM 528 C C . VAL A 1 130 ? -42.410 3.660 -9.026 1.00 40.75 130 VAL A C 1
ATOM 529 O O . VAL A 1 130 ? -42.898 3.736 -7.901 1.00 41.98 130 VAL A O 1
ATOM 533 N N . PRO A 1 131 ? -42.647 4.603 -9.959 1.00 42.05 131 PRO A N 1
ATOM 534 C CA . PRO A 1 131 ? -43.519 5.718 -9.561 1.00 41.56 131 PRO A CA 1
ATOM 535 C C . PRO A 1 131 ? -44.916 5.224 -9.171 1.00 42.58 131 PRO A C 1
ATOM 536 O O . PRO A 1 131 ? -45.453 5.622 -8.141 1.00 45.91 131 PRO A O 1
ATOM 540 N N . ALA A 1 132 ? -45.494 4.346 -9.986 1.00 43.52 132 ALA A N 1
ATOM 541 C CA . ALA A 1 132 ? -46.822 3.797 -9.704 1.00 43.70 132 ALA A CA 1
ATOM 542 C C . ALA A 1 132 ? -46.787 2.962 -8.427 1.00 44.30 132 ALA A C 1
ATOM 543 O O . ALA A 1 132 ? -47.732 2.970 -7.643 1.00 44.12 132 ALA A O 1
ATOM 545 N N . LEU A 1 133 ? -45.694 2.234 -8.226 1.00 44.88 133 LEU A N 1
ATOM 546 C CA . LEU A 1 133 ? -45.534 1.415 -7.030 1.00 44.56 133 LEU A CA 1
ATOM 547 C C . LEU A 1 133 ? -45.523 2.321 -5.803 1.00 44.15 133 LEU A C 1
ATOM 548 O O . LEU A 1 133 ? -46.150 2.021 -4.793 1.00 44.38 133 LEU A O 1
ATOM 553 N N . THR A 1 134 ? -44.806 3.433 -5.903 1.00 45.23 134 THR A N 1
ATOM 554 C CA . THR A 1 134 ? -44.703 4.385 -4.804 1.00 46.41 134 THR A CA 1
ATOM 555 C C . THR A 1 134 ? -46.053 5.028 -4.504 1.00 48.20 134 THR A C 1
ATOM 556 O O . THR A 1 134 ? -46.377 5.282 -3.344 1.00 48.22 134 THR A O 1
ATOM 560 N N . ASP A 1 135 ? -46.827 5.310 -5.550 1.00 49.25 135 ASP A N 1
ATOM 561 C CA . ASP A 1 135 ? -48.145 5.908 -5.375 1.00 49.92 135 ASP A CA 1
ATOM 562 C C . ASP A 1 135 ? -49.057 4.945 -4.633 1.00 48.79 135 ASP A C 1
ATOM 563 O O . ASP A 1 135 ? -49.783 5.338 -3.718 1.00 47.26 135 ASP A O 1
ATOM 568 N N . PHE A 1 136 ? -49.013 3.678 -5.025 1.00 48.32 136 PHE A N 1
ATOM 569 C CA . PHE A 1 136 ? -49.844 2.687 -4.374 1.00 49.71 136 PHE A CA 1
ATOM 570 C C . PHE A 1 136 ? -49.453 2.539 -2.910 1.00 50.90 136 PHE A C 1
ATOM 571 O O . PHE A 1 136 ? -50.290 2.695 -2.015 1.00 52.52 136 PHE A O 1
ATOM 579 N N . VAL A 1 137 ? -48.181 2.248 -2.658 1.00 50.42 137 VAL A N 1
ATOM 580 C CA . VAL A 1 137 ? -47.714 2.092 -1.285 1.00 50.81 137 VAL A CA 1
ATOM 581 C C . VAL A 1 137 ? -48.072 3.306 -0.434 1.00 51.84 137 VAL A C 1
ATOM 582 O O . VAL A 1 137 ? -48.427 3.182 0.734 1.00 52.28 137 VAL A O 1
ATOM 586 N N . ARG A 1 138 ? -47.994 4.485 -1.025 1.00 54.41 138 ARG A N 1
ATOM 587 C CA . ARG A 1 138 ? -48.299 5.698 -0.288 1.00 56.37 138 ARG A CA 1
ATOM 588 C C . ARG A 1 138 ? -49.772 5.764 0.114 1.00 58.04 138 ARG A C 1
ATOM 589 O O . ARG A 1 138 ? -50.101 6.216 1.214 1.00 59.19 138 ARG A O 1
ATOM 597 N N . SER A 1 139 ? -50.647 5.283 -0.765 1.00 57.95 139 SER A N 1
ATOM 598 C CA . SER A 1 139 ? -52.089 5.316 -0.529 1.00 57.88 139 SER A CA 1
ATOM 599 C C . SER A 1 139 ? -52.622 4.323 0.502 1.00 59.12 139 SER A C 1
ATOM 600 O O . SER A 1 139 ? -53.714 4.514 1.041 1.00 60.31 139 SER A O 1
ATOM 603 N N . VAL A 1 140 ? -51.872 3.261 0.770 1.00 58.72 140 VAL A N 1
ATOM 604 C CA . VAL A 1 140 ? -52.322 2.257 1.726 1.00 57.82 140 VAL A CA 1
ATOM 605 C C . VAL A 1 140 ? -51.399 2.096 2.922 1.00 57.78 140 VAL A C 1
ATOM 606 O O . VAL A 1 140 ? -51.684 1.310 3.825 1.00 58.89 140 VAL A O 1
ATOM 610 N N . HIS A 1 141 ? -50.296 2.831 2.936 1.00 56.16 141 HIS A N 1
ATOM 611 C CA . HIS A 1 141 ? -49.359 2.718 4.042 1.00 56.26 141 HIS A CA 1
ATOM 612 C C . HIS A 1 141 ? -49.833 3.544 5.238 1.00 55.99 141 HIS A C 1
ATOM 613 O O . HIS A 1 141 ? -50.251 4.690 5.086 1.00 56.67 141 HIS A O 1
ATOM 620 N N . PRO A 1 142 ? -49.772 2.967 6.447 1.00 55.41 142 PRO A N 1
ATOM 621 C CA . PRO A 1 142 ? -50.202 3.663 7.665 1.00 56.39 142 PRO A CA 1
ATOM 622 C C . PRO A 1 142 ? -49.390 4.905 8.033 1.00 56.45 142 PRO A C 1
ATOM 623 O O . PRO A 1 142 ? -49.859 5.750 8.790 1.00 56.70 142 PRO A O 1
ATOM 627 N N . TYR A 1 143 ? -48.177 5.019 7.505 1.00 57.23 143 TYR A N 1
ATOM 628 C CA . TYR A 1 143 ? -47.336 6.171 7.806 1.00 58.29 143 TYR A CA 1
ATOM 629 C C . TYR A 1 143 ? -47.684 7.355 6.923 1.00 59.31 143 TYR A C 1
ATOM 630 O O . TYR A 1 143 ? -48.044 7.185 5.765 1.00 60.33 143 TYR A O 1
ATOM 639 N N . GLU A 1 144 ? -47.568 8.558 7.473 1.00 60.79 144 GLU A N 1
ATOM 640 C CA . GLU A 1 144 ? -47.860 9.769 6.719 1.00 62.80 144 GLU A CA 1
ATOM 641 C C . GLU A 1 144 ? -46.797 9.930 5.635 1.00 62.26 144 GLU A C 1
ATOM 642 O O . GLU A 1 144 ? -47.075 10.404 4.535 1.00 63.72 144 GLU A O 1
ATOM 648 N N . VAL A 1 145 ? -45.572 9.535 5.960 1.00 60.16 145 VAL A N 1
ATOM 649 C CA . VAL A 1 145 ? -44.470 9.608 5.016 1.00 58.16 145 VAL A CA 1
ATOM 650 C C . VAL A 1 145 ? -43.753 8.266 5.041 1.00 56.19 145 VAL A C 1
ATOM 651 O O . VAL A 1 145 ? -42.861 8.043 5.861 1.00 55.44 145 VAL A O 1
ATOM 655 N N . ALA A 1 146 ? -44.162 7.372 4.147 1.00 53.93 146 ALA A N 1
ATOM 656 C CA . ALA A 1 146 ? -43.574 6.038 4.062 1.00 51.87 146 ALA A CA 1
ATOM 657 C C . ALA A 1 146 ? -42.219 6.022 3.360 1.00 50.47 146 ALA A C 1
ATOM 658 O O . ALA A 1 146 ? -42.020 6.693 2.350 1.00 48.78 146 ALA A O 1
ATOM 660 N N . GLU A 1 147 ? -41.286 5.255 3.907 1.00 50.26 147 GLU A N 1
ATOM 661 C CA . GLU A 1 147 ? -39.973 5.134 3.301 1.00 50.43 147 GLU A CA 1
ATOM 662 C C . GLU A 1 147 ? -40.090 4.231 2.088 1.00 48.50 147 GLU A C 1
ATOM 663 O O . GLU A 1 147 ? -40.515 3.083 2.196 1.00 50.39 147 GLU A O 1
ATOM 669 N N . VAL A 1 148 ? -39.728 4.758 0.933 1.00 45.89 148 VAL A N 1
ATOM 670 C CA . VAL A 1 148 ? -39.746 3.987 -0.295 1.00 44.09 148 VAL A CA 1
ATOM 671 C C . VAL A 1 148 ? -38.566 4.521 -1.087 1.00 43.63 148 VAL A C 1
ATOM 672 O O . VAL A 1 148 ? -38.559 5.683 -1.491 1.00 42.42 148 VAL A O 1
ATOM 676 N N . ILE A 1 149 ? -37.553 3.681 -1.268 1.00 41.71 149 ILE A N 1
ATOM 677 C CA . ILE A 1 149 ? -36.360 4.074 -2.004 1.00 39.87 149 ILE A CA 1
ATOM 678 C C . ILE A 1 149 ? -36.064 2.953 -2.987 1.00 38.98 149 ILE A C 1
ATOM 679 O O . ILE A 1 149 ? -36.194 1.778 -2.652 1.00 41.00 149 ILE A O 1
ATOM 684 N N . ALA A 1 150 ? -35.667 3.307 -4.198 1.00 38.78 150 ALA A N 1
ATOM 685 C CA . ALA A 1 150 ? -35.394 2.299 -5.209 1.00 39.21 150 ALA A CA 1
ATOM 686 C C . ALA A 1 150 ? -33.991 2.428 -5.810 1.00 40.08 150 ALA A C 1
ATOM 687 O O . ALA A 1 150 ? -33.538 3.524 -6.134 1.00 39.63 150 ALA A O 1
ATOM 689 N N . LEU A 1 151 ? -33.315 1.291 -5.948 1.00 41.61 151 LEU A N 1
ATOM 690 C CA . LEU A 1 151 ? -31.961 1.234 -6.494 1.00 42.19 151 LEU A CA 1
ATOM 691 C C . LEU A 1 151 ? -31.966 0.427 -7.790 1.00 39.48 151 LEU A C 1
ATOM 692 O O . LEU A 1 151 ? -32.542 -0.653 -7.852 1.00 39.37 151 LEU A O 1
ATOM 697 N N . PRO A 1 152 ? -31.311 0.938 -8.840 1.00 40.56 152 PRO A N 1
ATOM 698 C CA . PRO A 1 152 ? -31.265 0.243 -10.131 1.00 40.21 152 PRO A CA 1
ATOM 699 C C . PRO A 1 152 ? -30.373 -0.991 -10.168 1.00 39.72 152 PRO A C 1
ATOM 700 O O . PRO A 1 152 ? -29.252 -0.991 -9.655 1.00 40.86 152 PRO A O 1
ATOM 704 N N . VAL A 1 153 ? -30.895 -2.045 -10.780 1.00 38.04 153 VAL A N 1
ATOM 705 C CA . VAL A 1 153 ? -30.176 -3.295 -10.932 1.00 36.29 153 VAL A CA 1
ATOM 706 C C . VAL A 1 153 ? -29.389 -3.170 -12.232 1.00 34.79 153 VAL A C 1
ATOM 707 O O . VAL A 1 153 ? -29.965 -2.925 -13.288 1.00 35.64 153 VAL A O 1
ATOM 711 N N . GLU A 1 154 ? -28.074 -3.323 -12.148 1.00 35.89 154 GLU A N 1
ATOM 712 C CA . GLU A 1 154 ? -27.209 -3.198 -13.320 1.00 37.14 154 GLU A CA 1
ATOM 713 C C . GLU A 1 154 ? -26.888 -4.512 -14.011 1.00 35.88 154 GLU A C 1
ATOM 714 O O . GLU A 1 154 ? -26.739 -4.549 -15.227 1.00 38.20 154 GLU A O 1
ATOM 720 N N . GLN A 1 155 ? -26.746 -5.573 -13.226 1.00 35.83 155 GLN A N 1
ATOM 721 C CA . GLN A 1 155 ? -26.423 -6.897 -13.738 1.00 38.41 155 GLN A CA 1
ATOM 722 C C . GLN A 1 155 ? -27.260 -7.933 -12.991 1.00 40.50 155 GLN A C 1
ATOM 723 O O . GLN A 1 155 ? -28.069 -7.586 -12.127 1.00 40.10 155 GLN A O 1
ATOM 729 N N . GLY A 1 156 ? -27.048 -9.206 -13.319 1.00 42.33 156 GLY A N 1
ATOM 730 C CA . GLY A 1 156 ? -27.778 -10.275 -12.657 1.00 43.68 156 GLY A CA 1
ATOM 731 C C . GLY A 1 156 ? -28.094 -11.446 -13.567 1.00 44.31 156 GLY A C 1
ATOM 732 O O . GLY A 1 156 ? -27.501 -11.591 -14.634 1.00 44.53 156 GLY A O 1
ATOM 733 N N . ASN A 1 157 ? -29.034 -12.287 -13.146 1.00 44.99 157 ASN A N 1
ATOM 734 C CA . ASN A 1 157 ? -29.427 -13.451 -13.930 1.00 44.44 157 ASN A CA 1
ATOM 735 C C . ASN A 1 157 ? -30.487 -13.030 -14.950 1.00 44.38 157 ASN A C 1
ATOM 736 O O . ASN A 1 157 ? -31.642 -12.776 -14.608 1.00 44.71 157 ASN A O 1
ATOM 741 N N . PHE A 1 158 ? -30.075 -12.953 -16.208 1.00 45.16 158 PHE A N 1
ATOM 742 C CA . PHE A 1 158 ? -30.958 -12.537 -17.290 1.00 48.14 158 PHE A CA 1
ATOM 743 C C . PHE A 1 158 ? -32.338 -13.198 -17.325 1.00 47.03 158 PHE A C 1
ATOM 744 O O . PHE A 1 158 ? -33.338 -12.504 -17.464 1.00 47.42 158 PHE A O 1
ATOM 752 N N . PRO A 1 159 ? -32.418 -14.538 -17.210 1.00 48.28 159 PRO A N 1
ATOM 753 C CA . PRO A 1 159 ? -33.754 -15.156 -17.233 1.00 48.01 159 PRO A CA 1
ATOM 754 C C . PRO A 1 159 ? -34.640 -14.673 -16.069 1.00 46.54 159 PRO A C 1
ATOM 755 O O . PRO A 1 159 ? -35.854 -14.523 -16.217 1.00 47.20 159 PRO A O 1
ATOM 759 N N . TYR A 1 160 ? -34.025 -14.418 -14.917 1.00 45.87 160 TYR A N 1
ATOM 760 C CA . TYR A 1 160 ? -34.756 -13.924 -13.755 1.00 43.04 160 TYR A CA 1
ATOM 761 C C . TYR A 1 160 ? -35.248 -12.505 -14.034 1.00 42.73 160 TYR A C 1
ATOM 762 O O . TYR A 1 160 ? -36.430 -12.192 -13.841 1.00 39.41 160 TYR A O 1
ATOM 771 N N . LEU A 1 161 ? -34.329 -11.650 -14.486 1.00 41.58 161 LEU A N 1
ATOM 772 C CA . LEU A 1 161 ? -34.658 -10.264 -14.794 1.00 42.96 161 LEU A CA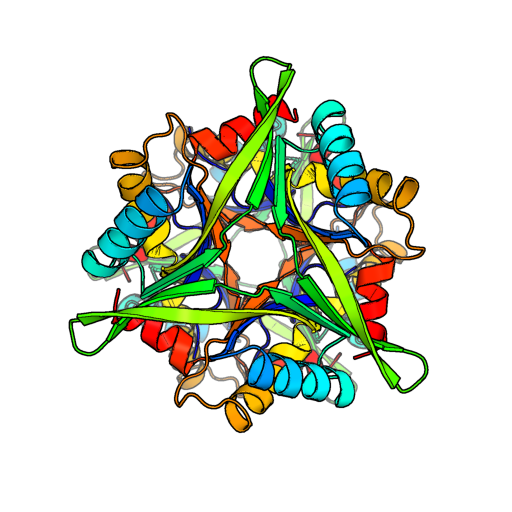 1
ATOM 773 C C . LEU A 1 161 ? -35.718 -10.201 -15.888 1.00 44.30 161 LEU A C 1
ATOM 774 O O . LEU A 1 161 ? -36.598 -9.337 -15.864 1.00 43.99 161 LEU A O 1
ATOM 779 N N . GLN A 1 162 ? -35.630 -11.119 -16.848 1.00 45.89 162 GLN A N 1
ATOM 780 C CA . GLN A 1 162 ? -36.596 -11.183 -17.940 1.00 48.17 162 GLN A CA 1
ATOM 781 C C . GLN A 1 162 ? -37.972 -11.529 -17.360 1.00 47.87 162 GLN A C 1
ATOM 782 O O . GLN A 1 162 ? -38.999 -10.997 -17.795 1.00 47.05 162 GLN A O 1
ATOM 788 N N . TRP A 1 163 ? -37.978 -12.427 -16.377 1.00 45.50 163 TRP A N 1
ATOM 789 C CA . TRP A 1 163 ? -39.211 -12.836 -15.719 1.00 45.36 163 TRP A CA 1
ATOM 790 C C . TRP A 1 163 ? -39.854 -11.660 -14.974 1.00 44.63 163 TRP A C 1
ATOM 791 O O . TRP A 1 163 ? -41.077 -11.474 -15.028 1.00 44.31 163 TRP A O 1
ATOM 802 N N . VAL A 1 164 ? -39.036 -10.868 -14.282 1.00 43.54 164 VAL A N 1
ATOM 803 C CA . VAL A 1 164 ? -39.543 -9.709 -13.545 1.00 42.94 164 VAL A CA 1
ATOM 804 C C . VAL A 1 164 ? -40.288 -8.757 -14.485 1.00 43.89 164 VAL A C 1
ATOM 805 O O . VAL A 1 164 ? -41.327 -8.204 -14.128 1.00 42.13 164 VAL A O 1
ATOM 809 N N . ARG A 1 165 ? -39.747 -8.561 -15.682 1.00 43.87 165 ARG A N 1
ATOM 810 C CA . ARG A 1 165 ? -40.376 -7.681 -16.650 1.00 47.50 165 ARG A CA 1
ATOM 811 C C . ARG A 1 165 ? -41.671 -8.282 -17.208 1.00 48.48 165 ARG A C 1
ATOM 812 O O . ARG A 1 165 ? -42.676 -7.588 -17.329 1.00 49.71 165 ARG A O 1
ATOM 820 N N . GLN A 1 166 ? -41.651 -9.567 -17.541 1.00 49.24 166 GLN A N 1
ATOM 821 C CA . GLN A 1 166 ? -42.832 -10.222 -18.093 1.00 52.27 166 GLN A CA 1
ATOM 822 C C . GLN A 1 166 ? -44.044 -10.250 -17.157 1.00 52.67 166 GLN A C 1
ATOM 823 O O . GLN A 1 166 ? -45.127 -9.818 -17.546 1.00 52.41 166 GLN A O 1
ATOM 829 N N . VAL A 1 167 ? -43.868 -10.744 -15.931 1.00 52.32 167 VAL A N 1
ATOM 830 C CA . VAL A 1 167 ? -44.981 -10.838 -14.982 1.00 52.61 167 VAL A CA 1
ATOM 831 C C . VAL A 1 167 ? -45.429 -9.489 -14.431 1.00 53.64 167 VAL A C 1
ATOM 832 O O . VAL A 1 167 ? -46.374 -9.407 -13.643 1.00 53.18 167 VAL A O 1
ATOM 836 N N . THR A 1 168 ? -44.762 -8.425 -14.850 1.00 54.59 168 THR A N 1
ATOM 837 C CA . THR A 1 168 ? -45.117 -7.102 -14.362 1.00 56.11 168 THR A CA 1
ATOM 838 C C . THR A 1 168 ? -45.501 -6.223 -15.549 1.00 58.03 168 THR A C 1
ATOM 839 O O . THR A 1 168 ? -45.966 -5.094 -15.396 1.00 58.45 168 THR A O 1
ATOM 843 N N . GLU A 1 169 ? -45.319 -6.776 -16.739 1.00 60.79 169 GLU A N 1
ATOM 844 C CA . GLU A 1 169 ? -45.613 -6.072 -17.973 1.00 65.77 169 GLU A CA 1
ATOM 845 C C . GLU A 1 169 ? -47.116 -6.017 -18.245 1.00 67.13 169 GLU A C 1
ATOM 846 O O . GLU A 1 169 ? -47.881 -6.680 -17.504 1.00 67.46 169 GLU A O 1
ATOM 852 N N . GLY B 1 62 ? -8.039 5.366 -4.010 1.00 53.91 62 GLY B N 1
ATOM 853 C CA . GLY B 1 62 ? -8.983 5.942 -5.011 1.00 53.69 62 GLY B CA 1
ATOM 854 C C . GLY B 1 62 ? -9.945 4.919 -5.602 1.00 54.17 62 GLY B C 1
ATOM 855 O O . GLY B 1 62 ? -9.649 4.264 -6.609 1.00 56.52 62 GLY B O 1
ATOM 856 N N . TYR B 1 63 ? -11.108 4.783 -4.983 1.00 49.74 63 TYR B N 1
ATOM 857 C CA . TYR B 1 63 ? -12.109 3.844 -5.462 1.00 45.98 63 TYR B CA 1
ATOM 858 C C . TYR B 1 63 ? -12.723 4.264 -6.800 1.00 44.57 63 TYR B C 1
ATOM 859 O O . TYR B 1 63 ? -13.123 5.412 -6.986 1.00 45.37 63 TYR B O 1
ATOM 868 N N . VAL B 1 64 ? -12.791 3.331 -7.738 1.00 42.36 64 VAL B N 1
ATOM 869 C CA . VAL B 1 64 ? -13.399 3.624 -9.021 1.00 41.27 64 VAL B CA 1
ATOM 870 C C . VAL B 1 64 ? -14.880 3.307 -8.858 1.00 41.30 64 VAL B C 1
ATOM 871 O O . VAL B 1 64 ? -15.259 2.153 -8.644 1.00 41.28 64 VAL B O 1
ATOM 875 N N . PRO B 1 65 ? -15.738 4.342 -8.919 1.00 41.02 65 PRO B N 1
ATOM 876 C CA . PRO B 1 65 ? -17.186 4.158 -8.771 1.00 39.89 65 PRO B CA 1
ATOM 877 C C . PRO B 1 65 ? -17.735 2.995 -9.592 1.00 38.35 65 PRO B C 1
ATOM 878 O O . PRO B 1 65 ? -17.497 2.907 -10.796 1.00 38.74 65 PRO B O 1
ATOM 882 N N . GLY B 1 66 ? -18.454 2.099 -8.923 1.00 38.23 66 GLY B N 1
ATOM 883 C CA . GLY B 1 66 ? -19.061 0.965 -9.599 1.00 37.40 66 GLY B CA 1
ATOM 884 C C . GLY B 1 66 ? -18.200 -0.256 -9.878 1.00 36.79 66 GLY B C 1
ATOM 885 O O . GLY B 1 66 ? -18.699 -1.215 -10.464 1.00 37.26 66 GLY B O 1
ATOM 886 N N . SER B 1 67 ? -16.935 -0.256 -9.461 1.00 35.37 67 SER B N 1
ATOM 887 C CA . SER B 1 67 ? -16.071 -1.401 -9.741 1.00 35.73 67 SER B CA 1
ATOM 888 C C . SER B 1 67 ? -16.393 -2.575 -8.817 1.00 36.14 67 SER B C 1
ATOM 889 O O . SER B 1 67 ? -16.042 -3.725 -9.100 1.00 35.24 67 SER B O 1
ATOM 892 N N . VAL B 1 68 ? -17.069 -2.278 -7.713 1.00 34.35 68 VAL B N 1
ATOM 893 C CA . VAL B 1 68 ? -17.495 -3.315 -6.786 1.00 34.47 68 VAL B CA 1
ATOM 894 C C . VAL B 1 68 ? -19.024 -3.289 -6.814 1.00 35.02 68 VAL B C 1
ATOM 895 O O . VAL B 1 68 ? -19.637 -2.221 -6.933 1.00 36.17 68 VAL B O 1
ATOM 899 N N . SER B 1 69 ? -19.640 -4.459 -6.723 1.00 34.29 69 SER B N 1
ATOM 900 C CA . SER B 1 69 ? -21.090 -4.541 -6.727 1.00 34.89 69 SER B CA 1
ATOM 901 C C . SER B 1 69 ? -21.602 -5.335 -5.547 1.00 36.34 69 SER B C 1
ATOM 902 O O . SER B 1 69 ? -20.871 -6.115 -4.943 1.00 37.18 69 SER B O 1
ATOM 905 N N . ALA B 1 70 ? -22.867 -5.119 -5.212 1.00 37.99 70 ALA B N 1
ATOM 906 C CA . ALA B 1 70 ? -23.504 -5.870 -4.143 1.00 37.95 70 ALA B CA 1
ATOM 907 C C . ALA B 1 70 ? -24.541 -6.726 -4.873 1.00 38.84 70 ALA B C 1
ATOM 908 O O . ALA B 1 70 ? -25.393 -6.198 -5.592 1.00 38.37 70 ALA B O 1
ATOM 910 N N . ALA B 1 71 ? -24.452 -8.044 -4.720 1.00 38.98 71 ALA B N 1
ATOM 911 C CA . ALA B 1 71 ? -25.397 -8.936 -5.384 1.00 39.88 71 ALA B CA 1
ATOM 912 C C . ALA B 1 71 ? -26.310 -9.630 -4.387 1.00 40.18 71 ALA B C 1
ATOM 913 O O . ALA B 1 71 ? -25.861 -10.090 -3.336 1.00 42.34 71 ALA B O 1
ATOM 915 N N . PHE B 1 72 ? -27.595 -9.689 -4.718 1.00 39.20 72 PHE B N 1
ATOM 916 C CA . PHE B 1 72 ? -28.572 -10.356 -3.874 1.00 39.15 72 PHE B CA 1
ATOM 917 C C . PHE B 1 72 ? -29.031 -11.667 -4.505 1.00 41.07 72 PHE B C 1
ATOM 918 O O . PHE B 1 72 ? -29.402 -11.713 -5.681 1.00 42.30 72 PHE B O 1
ATOM 926 N N . VAL B 1 73 ? -28.988 -12.729 -3.704 1.00 42.19 73 VAL B N 1
ATOM 927 C CA . VAL B 1 73 ? -29.400 -14.063 -4.121 1.00 43.21 73 VAL B CA 1
ATOM 928 C C . VAL B 1 73 ? -30.379 -14.643 -3.091 1.00 43.55 73 VAL B C 1
ATOM 929 O O . VAL B 1 73 ? -30.220 -14.466 -1.883 1.00 43.25 73 VAL B O 1
ATOM 933 N N . THR B 1 74 ? -31.396 -15.333 -3.572 1.00 44.90 74 THR B N 1
ATOM 934 C CA . THR B 1 74 ? -32.365 -15.934 -2.673 1.00 48.75 74 THR B CA 1
ATOM 935 C C . THR B 1 74 ? -32.215 -17.442 -2.712 1.00 46.76 74 THR B C 1
ATOM 936 O O . THR B 1 74 ? -32.148 -18.034 -3.779 1.00 47.59 74 THR B O 1
ATOM 940 N N . CYS B 1 75 ? -32.147 -18.057 -1.541 1.00 46.99 75 CYS B N 1
ATOM 941 C CA . CYS B 1 75 ? -32.016 -19.499 -1.450 1.00 48.20 75 CYS B CA 1
ATOM 942 C C . CYS B 1 75 ? -33.196 -20.072 -0.675 1.00 48.67 75 CYS B C 1
ATOM 943 O O . CYS B 1 75 ? -33.831 -19.375 0.122 1.00 44.85 75 CYS B O 1
ATOM 946 N N . PRO B 1 76 ? -33.511 -21.354 -0.910 1.00 49.34 76 PRO B N 1
ATOM 947 C CA . PRO B 1 76 ? -34.628 -22.009 -0.227 1.00 49.09 76 PRO B CA 1
ATOM 948 C C . PRO B 1 76 ? -34.428 -22.195 1.268 1.00 49.16 76 PRO B C 1
ATOM 949 O O . PRO B 1 76 ? -35.369 -22.045 2.046 1.00 51.75 76 PRO B O 1
ATOM 953 N N . ASN B 1 77 ? -33.205 -22.503 1.677 1.00 48.16 77 ASN B N 1
ATOM 954 C CA . ASN B 1 77 ? -32.929 -22.731 3.089 1.00 48.20 77 ASN B CA 1
ATOM 955 C C . ASN B 1 77 ? -31.487 -22.406 3.451 1.00 48.11 77 ASN B C 1
ATOM 956 O O . ASN B 1 77 ? -30.635 -22.251 2.578 1.00 44.74 77 ASN B O 1
ATOM 961 N N . GLU B 1 78 ? -31.221 -22.332 4.750 1.00 51.28 78 GLU B N 1
ATOM 962 C CA . GLU B 1 78 ? -29.891 -22.008 5.250 1.00 54.87 78 GLU B CA 1
ATOM 963 C C . GLU B 1 78 ? -28.806 -22.980 4.795 1.00 54.70 78 GLU B C 1
ATOM 964 O O . GLU B 1 78 ? -27.676 -22.573 4.519 1.00 53.74 78 GLU B O 1
ATOM 970 N N . LYS B 1 79 ? -29.148 -24.263 4.716 1.00 55.27 79 LYS B N 1
ATOM 971 C CA . LYS B 1 79 ? -28.193 -25.279 4.291 1.00 54.10 79 LYS B CA 1
ATOM 972 C C . LYS B 1 79 ? -27.661 -24.963 2.901 1.00 51.66 79 LYS B C 1
ATOM 973 O O . LYS B 1 79 ? -26.452 -24.946 2.681 1.00 52.44 79 LYS B O 1
ATOM 979 N N . VAL B 1 80 ? -28.569 -24.715 1.965 1.00 49.02 80 VAL B N 1
ATOM 980 C CA . VAL B 1 80 ? -28.185 -24.384 0.597 1.00 48.30 80 VAL B CA 1
ATOM 981 C C . VAL B 1 80 ? -27.412 -23.062 0.532 1.00 46.55 80 VAL B C 1
ATOM 982 O O . VAL B 1 80 ? -26.376 -22.966 -0.131 1.00 46.26 80 VAL B O 1
ATOM 986 N N . ALA B 1 81 ? -27.921 -22.048 1.225 1.00 44.49 81 ALA B N 1
ATOM 987 C CA . ALA B 1 81 ? -27.287 -20.735 1.245 1.00 43.33 81 ALA B CA 1
ATOM 988 C C . ALA B 1 81 ? -25.833 -20.822 1.693 1.00 43.62 81 ALA B C 1
ATOM 989 O O . ALA B 1 81 ? -24.950 -20.235 1.063 1.00 40.37 81 ALA B O 1
ATOM 991 N N . LYS B 1 82 ? -25.589 -21.546 2.785 1.00 44.65 82 LYS B N 1
ATOM 992 C CA . LYS B 1 82 ? -24.233 -21.696 3.307 1.00 47.30 82 LYS B CA 1
ATOM 993 C C . LYS B 1 82 ? -23.304 -22.439 2.347 1.00 47.49 82 LYS B C 1
ATOM 994 O O . LYS B 1 82 ? -22.138 -22.074 2.204 1.00 46.38 82 LYS B O 1
ATOM 1000 N N . GLU B 1 83 ? -23.821 -23.474 1.688 1.00 47.78 83 GLU B N 1
ATOM 1001 C CA . GLU B 1 83 ? -23.016 -24.232 0.741 1.00 48.34 83 GLU B CA 1
ATOM 1002 C C . GLU B 1 83 ? -22.603 -23.347 -0.426 1.00 46.52 83 GLU B C 1
ATOM 1003 O O . GLU B 1 83 ? -21.443 -23.348 -0.841 1.00 45.69 83 GLU B O 1
ATOM 1009 N N . ILE B 1 84 ? -23.559 -22.596 -0.960 1.00 42.32 84 ILE B N 1
ATOM 1010 C CA . ILE B 1 84 ? -23.274 -21.721 -2.081 1.00 41.79 84 ILE B CA 1
ATOM 1011 C C . ILE B 1 84 ? -22.349 -20.595 -1.648 1.00 40.66 84 ILE B C 1
ATOM 1012 O O . ILE B 1 84 ? -21.389 -20.270 -2.345 1.00 40.57 84 ILE B O 1
ATOM 1017 N N . ALA B 1 85 ? -22.637 -20.012 -0.489 1.00 40.71 85 ALA B N 1
ATOM 1018 C CA . ALA B 1 85 ? -21.840 -18.911 0.037 1.00 40.77 85 ALA B CA 1
ATOM 1019 C C . ALA B 1 85 ? -20.396 -19.328 0.251 1.00 41.54 85 ALA B C 1
ATOM 1020 O O . ALA B 1 85 ? -19.478 -18.579 -0.067 1.00 42.22 85 ALA B O 1
ATOM 1022 N N . ARG B 1 86 ? -20.195 -20.518 0.805 1.00 42.07 86 ARG B N 1
ATOM 1023 C CA . ARG B 1 86 ? -18.846 -21.000 1.058 1.00 43.41 86 ARG B CA 1
ATOM 1024 C C . ARG B 1 86 ? -18.108 -21.292 -0.251 1.00 41.95 86 ARG B C 1
ATOM 1025 O O . ARG B 1 86 ? -16.944 -20.927 -0.409 1.00 41.46 86 ARG B O 1
ATOM 1033 N N . ALA B 1 87 ? -18.796 -21.919 -1.199 1.00 41.30 87 ALA B N 1
ATOM 1034 C CA . ALA B 1 87 ? -18.190 -22.241 -2.486 1.00 41.74 87 ALA B CA 1
ATOM 1035 C C . ALA B 1 87 ? -17.753 -20.964 -3.203 1.00 43.70 87 ALA B C 1
ATOM 1036 O O . ALA B 1 87 ? -16.623 -20.857 -3.691 1.00 43.85 87 ALA B O 1
ATOM 1038 N N . VAL B 1 88 ? -18.656 -19.992 -3.248 1.00 43.06 88 VAL B N 1
ATOM 1039 C CA . VAL B 1 88 ? -18.390 -18.713 -3.893 1.00 43.06 88 VAL B CA 1
ATOM 1040 C C . VAL B 1 88 ? -17.138 -18.001 -3.361 1.00 43.41 88 VAL B C 1
ATOM 1041 O O . VAL B 1 88 ? -16.370 -17.421 -4.125 1.00 42.51 88 VAL B O 1
ATOM 1045 N N . VAL B 1 89 ? -16.937 -18.035 -2.051 1.00 44.02 89 VAL B N 1
ATOM 1046 C CA . VAL B 1 89 ? -15.776 -17.383 -1.466 1.00 45.65 89 VAL B CA 1
ATOM 1047 C C . VAL B 1 89 ? -14.550 -18.259 -1.635 1.00 47.60 89 VAL B C 1
ATOM 1048 O O . VAL B 1 89 ? -13.434 -17.761 -1.786 1.00 47.87 89 VAL B O 1
ATOM 1052 N N . GLU B 1 90 ? -14.767 -19.568 -1.607 1.00 48.87 90 GLU B N 1
ATOM 1053 C CA . GLU B 1 90 ? -13.686 -20.524 -1.768 1.00 50.81 90 GLU B CA 1
ATOM 1054 C C . GLU B 1 90 ? -13.143 -20.365 -3.190 1.00 50.63 90 GLU B C 1
ATOM 1055 O O . GLU B 1 90 ? -11.930 -20.294 -3.397 1.00 50.37 90 GLU B O 1
ATOM 1061 N N . LYS B 1 91 ? -14.055 -20.283 -4.159 1.00 48.20 91 LYS B N 1
ATOM 1062 C CA . LYS B 1 91 ? -13.697 -20.114 -5.565 1.00 46.58 91 LYS B CA 1
ATOM 1063 C C . LYS B 1 91 ? -13.306 -18.683 -5.923 1.00 45.86 91 LYS B C 1
ATOM 1064 O O . LYS B 1 91 ? -13.052 -18.379 -7.083 1.00 44.33 91 LYS B O 1
ATOM 1070 N N . ARG B 1 92 ? -13.274 -17.808 -4.926 1.00 46.69 92 ARG B N 1
ATOM 1071 C CA . ARG B 1 92 ? -12.905 -16.413 -5.126 1.00 48.01 92 ARG B CA 1
ATOM 1072 C C . ARG B 1 92 ? -13.785 -15.628 -6.100 1.00 47.07 92 ARG B C 1
ATOM 1073 O O . ARG B 1 92 ? -13.311 -14.720 -6.774 1.00 45.85 92 ARG B O 1
ATOM 1081 N N . LEU B 1 93 ? -15.063 -15.980 -6.182 1.00 46.53 93 LEU B N 1
ATOM 1082 C CA . LEU B 1 93 ? -15.979 -15.253 -7.051 1.00 46.19 93 LEU B CA 1
ATOM 1083 C C . LEU B 1 93 ? -16.519 -14.068 -6.256 1.00 46.23 93 LEU B C 1
ATOM 1084 O O . LEU B 1 93 ? -17.079 -13.127 -6.824 1.00 46.77 93 LEU B O 1
ATOM 1089 N N . ALA B 1 94 ? -16.325 -14.124 -4.938 1.00 43.54 94 ALA B N 1
ATOM 1090 C CA . ALA B 1 94 ? -16.772 -13.081 -4.021 1.00 41.90 94 ALA B CA 1
ATOM 1091 C C . ALA B 1 94 ? -15.840 -12.971 -2.823 1.00 40.41 94 ALA B C 1
ATOM 1092 O O . ALA B 1 94 ? -15.176 -13.932 -2.448 1.00 40.42 94 ALA B O 1
ATOM 1094 N N . ALA B 1 95 ? -15.817 -11.795 -2.211 1.00 40.70 95 ALA B N 1
ATOM 1095 C CA . ALA B 1 95 ? -14.968 -11.538 -1.059 1.00 39.95 95 ALA B CA 1
ATOM 1096 C C . ALA B 1 95 ? -15.685 -11.835 0.242 1.00 40.81 95 ALA B C 1
ATOM 1097 O O . ALA B 1 95 ? -15.084 -12.301 1.208 1.00 40.51 95 ALA B O 1
ATOM 1099 N N . CYS B 1 96 ? -16.982 -11.574 0.259 1.00 39.93 96 CYS B N 1
ATOM 1100 C CA . CYS B 1 96 ? -17.762 -11.766 1.462 1.00 41.46 96 CYS B CA 1
ATOM 1101 C C . CYS B 1 96 ? -19.214 -12.032 1.104 1.00 40.44 96 CYS B C 1
ATOM 1102 O O . CYS B 1 96 ? -19.694 -11.583 0.067 1.00 39.70 96 CYS B O 1
ATOM 1105 N N . VAL B 1 97 ? -19.909 -12.772 1.957 1.00 39.32 97 VAL B N 1
ATOM 1106 C CA . VAL B 1 97 ? -21.318 -13.046 1.732 1.00 39.46 97 VAL B CA 1
ATOM 1107 C C . VAL B 1 97 ? -22.056 -12.856 3.051 1.00 41.77 97 VAL B C 1
ATOM 1108 O O . VAL B 1 97 ? -21.606 -13.352 4.088 1.00 42.38 97 VAL B O 1
ATOM 1112 N N . ASN B 1 98 ? -23.169 -12.121 3.020 1.00 42.28 98 ASN B N 1
ATOM 1113 C CA . ASN B 1 98 ? -23.979 -11.914 4.223 1.00 41.21 98 ASN B CA 1
ATOM 1114 C C . ASN B 1 98 ? -25.277 -12.679 4.048 1.00 42.02 98 ASN B C 1
ATOM 1115 O O . ASN B 1 98 ? -26.007 -12.460 3.082 1.00 42.05 98 ASN B O 1
ATOM 1120 N N . LEU B 1 99 ? -25.558 -13.579 4.982 1.00 41.35 99 LEU B N 1
ATOM 1121 C CA . LEU B 1 99 ? -26.771 -14.369 4.936 1.00 42.43 99 LEU B CA 1
ATOM 1122 C C . LEU B 1 99 ? -27.813 -13.822 5.902 1.00 43.18 99 LEU B C 1
ATOM 1123 O O . LEU B 1 99 ? -27.544 -13.629 7.089 1.00 43.24 99 LEU B O 1
ATOM 1128 N N . ILE B 1 100 ? -29.006 -13.576 5.380 1.00 43.62 100 ILE B N 1
ATOM 1129 C CA . ILE B 1 100 ? -30.104 -13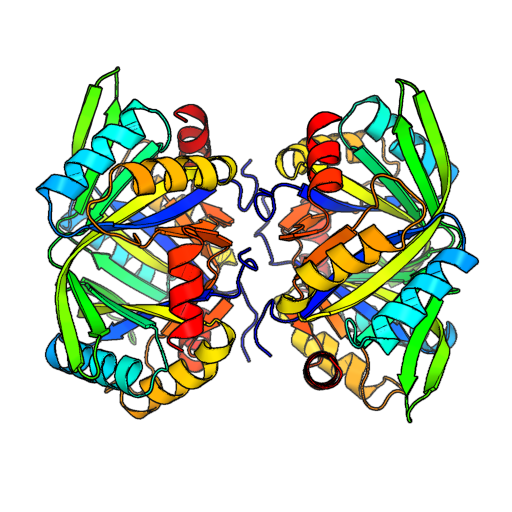.068 6.181 1.00 45.56 100 ILE B CA 1
ATOM 1130 C C . ILE B 1 100 ? -31.149 -14.173 6.208 1.00 46.75 100 ILE B C 1
ATOM 1131 O O . ILE B 1 100 ? -31.789 -14.464 5.198 1.00 47.71 100 ILE B O 1
ATOM 1136 N N . PRO B 1 101 ? -31.334 -14.807 7.370 1.00 48.35 101 PRO B N 1
ATOM 1137 C CA . PRO B 1 101 ? -32.299 -15.895 7.528 1.00 50.70 101 PRO B CA 1
ATOM 1138 C C . PRO B 1 101 ? -33.737 -15.435 7.715 1.00 52.18 101 PRO B C 1
ATOM 1139 O O . PRO B 1 101 ? -34.021 -14.244 7.813 1.00 53.46 101 PRO B O 1
ATOM 1143 N N . GLN B 1 102 ? -34.636 -16.406 7.773 1.00 54.09 102 GLN B N 1
ATOM 1144 C CA . GLN B 1 102 ? -36.056 -16.149 7.969 1.00 56.44 102 GLN B CA 1
ATOM 1145 C C . GLN B 1 102 ? -36.707 -15.067 7.114 1.00 54.50 102 GLN B C 1
ATOM 1146 O O . GLN B 1 102 ? -37.388 -14.179 7.628 1.00 54.73 102 GLN B O 1
ATOM 1152 N N . ILE B 1 103 ? -36.511 -15.152 5.804 1.00 51.94 103 ILE B N 1
ATOM 1153 C CA . ILE B 1 103 ? -37.125 -14.203 4.892 1.00 50.31 103 ILE B CA 1
ATOM 1154 C C . ILE B 1 103 ? -38.399 -14.835 4.350 1.00 49.79 103 ILE B C 1
ATOM 1155 O O . ILE B 1 103 ? -38.480 -16.050 4.191 1.00 48.20 103 ILE B O 1
ATOM 1160 N N . THR B 1 104 ? -39.403 -14.011 4.092 1.00 50.36 104 THR B N 1
ATOM 1161 C CA . THR B 1 104 ? -40.642 -14.506 3.521 1.00 51.84 104 THR B CA 1
ATOM 1162 C C . THR B 1 104 ? -40.715 -13.897 2.124 1.00 52.54 104 THR B C 1
ATOM 1163 O O . THR B 1 104 ? -40.655 -12.679 1.977 1.00 52.82 104 THR B O 1
ATOM 1167 N N . SER B 1 105 ? -40.816 -14.737 1.099 1.00 52.23 105 SER B N 1
ATOM 1168 C CA . SER B 1 105 ? -40.905 -14.240 -0.267 1.00 53.09 105 SER B CA 1
ATOM 1169 C C . SER B 1 105 ? -42.327 -14.369 -0.777 1.00 53.01 105 SER B C 1
ATOM 1170 O O . SER B 1 105 ? -42.987 -15.376 -0.547 1.00 55.27 105 SER B O 1
ATOM 1173 N N . ILE B 1 106 ? -42.796 -13.339 -1.466 1.00 51.99 106 ILE B N 1
ATOM 1174 C CA . ILE B 1 106 ? -44.139 -13.324 -2.016 1.00 51.21 106 ILE B CA 1
ATOM 1175 C C . ILE B 1 106 ? -43.988 -12.963 -3.484 1.00 51.97 106 ILE B C 1
ATOM 1176 O O . ILE B 1 106 ? -43.526 -11.874 -3.817 1.00 49.75 106 ILE B O 1
ATOM 1181 N N . TYR B 1 107 ? -44.370 -13.886 -4.358 1.00 52.18 107 TYR B N 1
ATOM 1182 C CA . TYR B 1 107 ? -44.242 -13.670 -5.789 1.00 54.98 107 TYR B CA 1
ATOM 1183 C C . TYR B 1 107 ? -45.338 -14.379 -6.554 1.00 56.63 107 TYR B C 1
ATOM 1184 O O . TYR B 1 107 ? -46.080 -15.190 -5.999 1.00 56.00 107 TYR B O 1
ATOM 1193 N N . GLU B 1 108 ? -45.419 -14.086 -7.845 1.00 58.27 108 GLU B N 1
ATOM 1194 C CA . GLU B 1 108 ? -46.419 -14.712 -8.690 1.00 60.67 108 GLU B CA 1
ATOM 1195 C C . GLU B 1 108 ? -45.839 -16.005 -9.243 1.00 60.34 108 GLU B C 1
ATOM 1196 O O . GLU B 1 108 ? -44.625 -16.147 -9.392 1.00 59.32 108 GLU B O 1
ATOM 1202 N N . TRP B 1 109 ? -46.721 -16.953 -9.529 1.00 60.88 109 TRP B N 1
ATOM 1203 C CA . TRP B 1 109 ? -46.328 -18.235 -10.090 1.00 61.21 109 TRP B CA 1
ATOM 1204 C C . TRP B 1 109 ? -47.554 -18.792 -10.797 1.00 60.43 109 TRP B C 1
ATOM 1205 O O . TRP B 1 109 ? -48.561 -19.113 -10.162 1.00 59.88 109 TRP B O 1
ATOM 1216 N N . LYS B 1 110 ? -47.466 -18.874 -12.121 1.00 61.18 110 LYS B N 1
ATOM 1217 C CA . LYS B 1 110 ? -48.559 -19.370 -12.944 1.00 59.71 110 LYS B CA 1
ATOM 1218 C C . LYS B 1 110 ? -49.843 -18.614 -12.617 1.00 60.22 110 LYS B C 1
ATOM 1219 O O . LYS B 1 110 ? -50.908 -19.207 -12.442 1.00 60.14 110 LYS B O 1
ATOM 1225 N N . GLY B 1 111 ? -49.721 -17.292 -12.518 1.00 59.76 111 GLY B N 1
ATOM 1226 C CA . GLY B 1 111 ? -50.870 -16.455 -12.229 1.00 60.90 111 GLY B CA 1
ATOM 1227 C C . GLY B 1 111 ? -51.289 -16.361 -10.773 1.00 61.37 111 GLY B C 1
ATOM 1228 O O . GLY B 1 111 ? -51.969 -15.408 -10.389 1.00 62.79 111 GLY B O 1
ATOM 1229 N N . LYS B 1 112 ? -50.890 -17.332 -9.957 1.00 61.30 112 LYS B N 1
ATOM 1230 C CA . LYS B 1 112 ? -51.256 -17.328 -8.543 1.00 60.37 112 LYS B CA 1
ATOM 1231 C C . LYS B 1 112 ? -50.162 -16.784 -7.626 1.00 59.95 112 LYS B C 1
ATOM 1232 O O . LYS B 1 112 ? -48.971 -16.983 -7.869 1.00 59.64 112 LYS B O 1
ATOM 1238 N N . ILE B 1 113 ? -50.582 -16.119 -6.554 1.00 58.39 113 ILE B N 1
ATOM 1239 C CA . ILE B 1 113 ? -49.658 -15.555 -5.585 1.00 57.94 113 ILE B CA 1
ATOM 1240 C C . ILE B 1 113 ? -49.169 -16.638 -4.636 1.00 58.01 113 ILE B C 1
ATOM 1241 O O . ILE B 1 113 ? -49.953 -17.415 -4.100 1.00 58.78 113 ILE B O 1
ATOM 1246 N N . GLU B 1 114 ? -47.863 -16.687 -4.423 1.00 58.38 114 GLU B N 1
ATOM 1247 C CA . GLU B 1 114 ? -47.294 -17.701 -3.556 1.00 57.42 114 GLU B CA 1
ATOM 1248 C C . GLU B 1 114 ? -46.447 -17.083 -2.445 1.00 57.34 114 GLU B C 1
ATOM 1249 O O . GLU B 1 114 ? -45.978 -15.954 -2.571 1.00 56.89 114 GLU B O 1
ATOM 1255 N N . GLU B 1 115 ? -46.269 -17.824 -1.355 1.00 56.14 115 GLU B N 1
ATOM 1256 C CA . GLU B 1 115 ? -45.474 -17.364 -0.222 1.00 56.32 115 GLU B CA 1
ATOM 1257 C C . GLU B 1 115 ? -44.497 -18.443 0.228 1.00 55.93 115 GLU B C 1
ATOM 1258 O O . GLU B 1 115 ? -44.904 -19.545 0.593 1.00 56.69 115 GLU B O 1
ATOM 1264 N N . ASP B 1 116 ? -43.207 -18.124 0.200 1.00 55.83 116 ASP B N 1
ATOM 1265 C CA . ASP B 1 116 ? -42.179 -19.074 0.613 1.00 55.51 116 ASP B CA 1
ATOM 1266 C C . ASP B 1 116 ? -41.275 -18.535 1.710 1.00 53.63 116 ASP B C 1
ATOM 1267 O O . ASP B 1 116 ? -41.125 -17.330 1.886 1.00 51.29 116 ASP B O 1
ATOM 1272 N N . SER B 1 117 ? -40.676 -19.463 2.439 1.00 53.77 117 SER B N 1
ATOM 1273 C CA . SER B 1 117 ? -39.750 -19.161 3.518 1.00 53.99 117 SER B CA 1
ATOM 1274 C C . SER B 1 117 ? -38.383 -19.290 2.860 1.00 52.95 117 SER B C 1
ATOM 1275 O O . SER B 1 117 ? -38.093 -20.308 2.228 1.00 53.14 117 SER B O 1
ATOM 1278 N N . GLU B 1 118 ? -37.546 -18.267 2.984 1.00 51.09 118 GLU B N 1
ATOM 1279 C CA . GLU B 1 118 ? -36.232 -18.323 2.356 1.00 49.04 118 GLU B CA 1
ATOM 1280 C C . GLU B 1 118 ? -35.090 -17.641 3.098 1.00 46.02 118 GLU B C 1
ATOM 1281 O O . GLU B 1 118 ? -35.241 -17.125 4.207 1.00 44.37 118 GLU B O 1
ATOM 1287 N N . VAL B 1 119 ? -33.928 -17.658 2.464 1.00 44.12 119 VAL B N 1
ATOM 1288 C CA . VAL B 1 119 ? -32.749 -17.018 3.013 1.00 42.07 119 VAL B CA 1
ATOM 1289 C C . VAL B 1 119 ? -32.239 -16.083 1.925 1.00 40.33 119 VAL B C 1
ATOM 1290 O O . VAL B 1 119 ? -32.176 -16.455 0.754 1.00 40.05 119 VAL B O 1
ATOM 1294 N N . LEU B 1 120 ? -31.903 -14.859 2.310 1.00 39.68 120 LEU B N 1
ATOM 1295 C CA . LEU B 1 120 ? -31.404 -13.874 1.360 1.00 40.23 120 LEU B CA 1
ATOM 1296 C C . LEU B 1 120 ? -29.898 -13.709 1.542 1.00 39.45 120 LEU B C 1
ATOM 1297 O O . LEU B 1 120 ? -29.405 -13.605 2.657 1.00 39.61 120 LEU B O 1
ATOM 1302 N N . MET B 1 121 ? -29.170 -13.704 0.436 1.00 42.06 121 MET B N 1
ATOM 1303 C CA . MET B 1 121 ? -27.716 -13.556 0.476 1.00 42.71 121 MET B CA 1
ATOM 1304 C C . MET B 1 121 ? -27.277 -12.234 -0.143 1.00 40.67 121 MET B C 1
ATOM 1305 O O 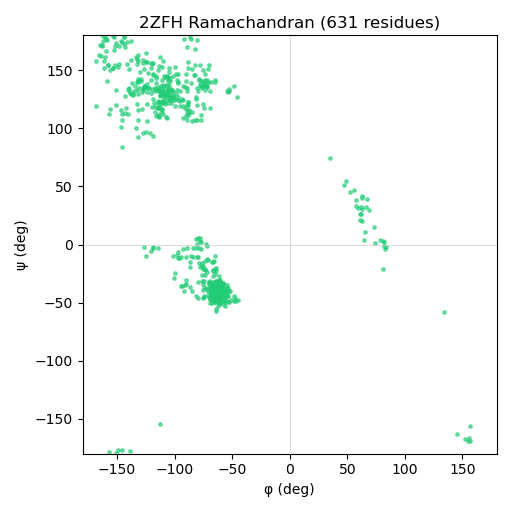. MET B 1 121 ? -27.726 -11.872 -1.226 1.00 36.98 121 MET B O 1
ATOM 1310 N N . MET B 1 122 ? -26.400 -11.520 0.553 1.00 40.85 122 MET B N 1
ATOM 1311 C CA . MET B 1 122 ? -25.852 -10.281 0.031 1.00 39.72 122 MET B CA 1
ATOM 1312 C C . MET B 1 122 ? -24.390 -10.614 -0.248 1.00 37.73 122 MET B C 1
ATOM 1313 O O . MET B 1 122 ? -23.637 -10.941 0.660 1.00 38.73 122 MET B O 1
ATOM 1318 N N . ILE B 1 123 ? -24.001 -10.554 -1.513 1.00 38.57 123 ILE B N 1
ATOM 1319 C CA . ILE B 1 123 ? -22.639 -10.884 -1.913 1.00 38.86 123 ILE B CA 1
ATOM 1320 C C . ILE B 1 123 ? -21.853 -9.672 -2.429 1.00 39.65 123 ILE B C 1
ATOM 1321 O O . ILE B 1 123 ? -22.323 -8.937 -3.293 1.00 41.31 123 ILE B O 1
ATOM 1326 N N . LYS B 1 124 ? -20.659 -9.454 -1.896 1.00 39.72 124 LYS B N 1
ATOM 1327 C CA . LYS B 1 124 ? -19.855 -8.349 -2.380 1.00 40.68 124 LYS B CA 1
ATOM 1328 C C . LYS B 1 124 ? -18.732 -8.900 -3.221 1.00 40.39 124 LYS B C 1
ATOM 1329 O O . LYS B 1 124 ? -18.062 -9.859 -2.839 1.00 40.31 124 LYS B O 1
ATOM 1335 N N . THR B 1 125 ? -18.541 -8.296 -4.384 1.00 39.97 125 THR B N 1
ATOM 1336 C CA . THR B 1 125 ? -17.509 -8.740 -5.298 1.00 40.88 125 THR B CA 1
ATOM 1337 C C . THR B 1 125 ? -17.243 -7.684 -6.372 1.00 40.93 125 THR B C 1
ATOM 1338 O O . THR B 1 125 ? -17.958 -6.685 -6.461 1.00 40.82 125 THR B O 1
ATOM 1342 N N . GLN B 1 126 ? -16.196 -7.896 -7.165 1.00 41.06 126 GLN B N 1
ATOM 1343 C CA . GLN B 1 126 ? -15.868 -6.979 -8.254 1.00 40.61 126 GLN B CA 1
ATOM 1344 C C . GLN B 1 126 ? -17.021 -7.050 -9.247 1.00 38.87 126 GLN B C 1
ATOM 1345 O O . GLN B 1 126 ? -17.537 -8.130 -9.515 1.00 37.55 126 GLN B O 1
ATOM 1351 N N . SER B 1 127 ? -17.414 -5.907 -9.798 1.00 38.44 127 SER B N 1
ATOM 1352 C CA . SER B 1 127 ? -18.499 -5.869 -10.770 1.00 37.58 127 SER B CA 1
ATOM 1353 C C . SER B 1 127 ? -18.174 -6.744 -11.979 1.00 36.97 127 SER B C 1
ATOM 1354 O O . SER B 1 127 ? -19.057 -7.363 -12.572 1.00 33.52 127 SER B O 1
ATOM 1357 N N . SER B 1 128 ? -16.898 -6.793 -12.343 1.00 37.85 128 SER B N 1
ATOM 1358 C CA . SER B 1 128 ? -16.476 -7.585 -13.488 1.00 39.75 128 SER B CA 1
ATOM 1359 C C . SER B 1 128 ? -16.699 -9.084 -13.269 1.00 40.14 128 SER B C 1
ATOM 1360 O O . SER B 1 128 ? -16.791 -9.854 -14.230 1.00 41.18 128 SER B O 1
ATOM 1363 N N . LEU B 1 129 ? -16.806 -9.499 -12.011 1.00 39.50 129 LEU B N 1
ATOM 1364 C CA . LEU B 1 129 ? -17.013 -10.911 -11.703 1.00 39.64 129 LEU B CA 1
ATOM 1365 C C . LEU B 1 129 ? -18.473 -11.332 -11.550 1.00 39.85 129 LEU B C 1
ATOM 1366 O O . LEU B 1 129 ? -18.757 -12.514 -11.370 1.00 42.03 129 LEU B O 1
ATOM 1371 N N . VAL B 1 130 ? -19.403 -10.386 -11.629 1.00 40.06 130 VAL B N 1
ATOM 1372 C CA . VAL B 1 130 ? -20.814 -10.734 -11.456 1.00 39.52 130 VAL B CA 1
ATOM 1373 C C . VAL B 1 130 ? -21.277 -11.792 -12.449 1.00 39.41 130 VAL B C 1
ATOM 1374 O O . VAL B 1 130 ? -22.031 -12.690 -12.086 1.00 39.68 130 VAL B O 1
ATOM 1378 N N . PRO B 1 131 ? -20.840 -11.700 -13.720 1.00 40.24 131 PRO B N 1
ATOM 1379 C CA . PRO B 1 131 ? -21.261 -12.706 -14.701 1.00 41.04 131 PRO B CA 1
ATOM 1380 C C . PRO B 1 131 ? -20.801 -14.123 -14.311 1.00 41.33 131 PRO B C 1
ATOM 1381 O O . PRO B 1 131 ? -21.588 -15.075 -14.333 1.00 40.62 131 PRO B O 1
ATOM 1385 N N . ALA B 1 132 ? -19.535 -14.259 -13.935 1.00 42.08 132 ALA B N 1
ATOM 1386 C CA . ALA B 1 132 ? -19.018 -15.561 -13.522 1.00 42.97 132 ALA B CA 1
ATOM 1387 C C . ALA B 1 132 ? -19.757 -16.052 -12.273 1.00 43.54 132 ALA B C 1
ATOM 1388 O O . ALA B 1 132 ? -20.122 -17.224 -12.177 1.00 45.41 132 ALA B O 1
ATOM 1390 N N . LEU B 1 133 ? -19.978 -15.150 -11.319 1.00 42.99 133 LEU B N 1
ATOM 1391 C CA . LEU B 1 133 ? -20.679 -15.493 -10.086 1.00 41.42 133 LEU B CA 1
ATOM 1392 C C . LEU B 1 133 ? -22.096 -15.962 -10.392 1.00 42.94 133 LEU B C 1
ATOM 1393 O O . LEU B 1 133 ? -22.586 -16.938 -9.810 1.00 42.11 133 LEU B O 1
ATOM 1398 N N . THR B 1 134 ? -22.760 -15.267 -11.310 1.00 43.03 134 THR B N 1
ATOM 1399 C CA . THR B 1 134 ? -24.122 -15.634 -11.661 1.00 45.87 134 THR B CA 1
ATOM 1400 C C . THR B 1 134 ? -24.149 -17.005 -12.331 1.00 45.64 134 THR B C 1
ATOM 1401 O O . THR B 1 134 ? -24.982 -17.848 -12.003 1.00 46.02 134 THR B O 1
ATOM 1405 N N . ASP B 1 135 ? -23.232 -17.234 -13.262 1.00 47.29 135 ASP B N 1
ATOM 1406 C CA . ASP B 1 135 ? -23.186 -18.519 -13.942 1.00 47.84 135 ASP B CA 1
ATOM 1407 C C . ASP B 1 135 ? -22.982 -19.631 -12.928 1.00 47.34 135 ASP B C 1
ATOM 1408 O O . ASP B 1 135 ? -23.662 -20.655 -12.983 1.00 46.87 135 ASP B O 1
ATOM 1413 N N . PHE B 1 136 ? -22.059 -19.430 -11.991 1.00 47.10 136 PHE B N 1
ATOM 1414 C CA . PHE B 1 136 ? -21.811 -20.440 -10.966 1.00 47.31 136 PHE B CA 1
ATOM 1415 C C . PHE B 1 136 ? -23.024 -20.672 -10.071 1.00 48.26 136 PHE B C 1
ATOM 1416 O O . PHE B 1 136 ? -23.403 -21.814 -9.808 1.00 49.48 136 PHE B O 1
ATOM 1424 N N . VAL B 1 137 ? -23.631 -19.593 -9.592 1.00 48.66 137 VAL B N 1
ATOM 1425 C CA . VAL B 1 137 ? -24.793 -19.731 -8.729 1.00 49.24 137 VAL B CA 1
ATOM 1426 C C . VAL B 1 137 ? -25.916 -20.500 -9.403 1.00 50.58 137 VAL B C 1
ATOM 1427 O O . VAL B 1 137 ? -26.608 -21.274 -8.752 1.00 51.46 137 VAL B O 1
ATOM 1431 N N . ARG B 1 138 ? -26.110 -20.302 -10.701 1.00 53.56 138 ARG B N 1
ATOM 1432 C CA . ARG B 1 138 ? -27.191 -21.016 -11.368 1.00 55.15 138 ARG B CA 1
ATOM 1433 C C . ARG B 1 138 ? -26.813 -22.465 -11.679 1.00 55.36 138 ARG B C 1
ATOM 1434 O O . ARG B 1 138 ? -27.679 -23.296 -11.939 1.00 54.98 138 ARG B O 1
ATOM 1442 N N . SER B 1 139 ? -25.522 -22.774 -11.626 1.00 55.23 139 SER B N 1
ATOM 1443 C CA . SER B 1 139 ? -25.069 -24.129 -11.907 1.00 55.07 139 SER B CA 1
ATOM 1444 C C . SER B 1 139 ? -25.347 -25.053 -10.729 1.00 55.19 139 SER B C 1
ATOM 1445 O O . SER B 1 139 ? -25.597 -26.243 -10.910 1.00 57.04 139 SER B O 1
ATOM 1448 N N . VAL B 1 140 ? -25.310 -24.506 -9.520 1.00 55.97 140 VAL B N 1
ATOM 1449 C CA . VAL B 1 140 ? -25.527 -25.314 -8.326 1.00 56.21 140 VAL B CA 1
ATOM 1450 C C . VAL B 1 140 ? -26.779 -24.953 -7.555 1.00 56.77 140 VAL B C 1
ATOM 1451 O O . VAL B 1 140 ? -27.091 -25.595 -6.556 1.00 58.56 140 VAL B O 1
ATOM 1455 N N . HIS B 1 141 ? -27.490 -23.925 -7.997 1.00 56.35 141 HIS B N 1
ATOM 1456 C CA . HIS B 1 141 ? -28.697 -23.518 -7.290 1.00 58.22 141 HIS B CA 1
ATOM 1457 C C . HIS B 1 141 ? -29.819 -24.488 -7.617 1.00 59.37 141 HIS B C 1
ATOM 1458 O O . HIS B 1 141 ? -30.011 -24.865 -8.774 1.00 58.63 141 HIS B O 1
ATOM 1465 N N . PRO B 1 142 ? -30.568 -24.920 -6.594 1.00 62.01 142 PRO B N 1
ATOM 1466 C CA . PRO B 1 142 ? -31.680 -25.858 -6.782 1.00 63.92 142 PRO B CA 1
ATOM 1467 C C . PRO B 1 142 ? -32.840 -25.333 -7.636 1.00 65.80 142 PRO B C 1
ATOM 1468 O O . PRO B 1 142 ? -33.494 -26.107 -8.332 1.00 65.69 142 PRO B O 1
ATOM 1472 N N . TYR B 1 143 ? -33.097 -24.028 -7.594 1.00 68.16 143 TYR B N 1
ATOM 1473 C CA . TYR B 1 143 ? -34.193 -23.464 -8.385 1.00 70.30 143 TYR B CA 1
ATOM 1474 C C . TYR B 1 143 ? -33.894 -23.490 -9.883 1.00 70.72 143 TYR B C 1
ATOM 1475 O O . TYR B 1 143 ? -32.735 -23.492 -10.302 1.00 69.69 143 TYR B O 1
ATOM 1484 N N . GLU B 1 144 ? -34.956 -23.504 -10.683 1.00 71.77 144 GLU B N 1
ATOM 1485 C CA . GLU B 1 144 ? -34.835 -23.497 -12.137 1.00 71.83 144 GLU B CA 1
ATOM 1486 C C . GLU B 1 144 ? -34.274 -22.138 -12.565 1.00 70.37 144 GLU B C 1
ATOM 1487 O O . GLU B 1 144 ? -33.355 -22.061 -13.380 1.00 70.05 144 GLU B O 1
ATOM 1493 N N . VAL B 1 145 ? -34.835 -21.068 -12.008 1.00 68.18 145 VAL B N 1
ATOM 1494 C CA . VAL B 1 145 ? -34.378 -19.715 -12.314 1.00 66.28 145 VAL B CA 1
ATOM 1495 C C . VAL B 1 145 ? -34.005 -18.999 -11.017 1.00 64.59 145 VAL B C 1
ATOM 1496 O O . VAL B 1 145 ? -34.862 -18.446 -10.324 1.00 64.03 145 VAL B O 1
ATOM 1500 N N . ALA B 1 146 ? -32.718 -19.015 -10.696 1.00 62.30 146 ALA B N 1
ATOM 1501 C CA . ALA B 1 146 ? -32.225 -18.385 -9.479 1.00 61.27 146 ALA B CA 1
ATOM 1502 C C . ALA B 1 146 ? -32.250 -16.856 -9.521 1.00 59.87 146 ALA B C 1
ATOM 1503 O O . ALA B 1 146 ? -31.872 -16.232 -10.514 1.00 59.34 146 ALA B O 1
ATOM 1505 N N . GLU B 1 147 ? -32.706 -16.257 -8.432 1.00 58.51 147 GLU B N 1
ATOM 1506 C CA . GLU B 1 147 ? -32.743 -14.812 -8.342 1.00 57.09 147 GLU B CA 1
ATOM 1507 C C . GLU B 1 147 ? -31.338 -14.296 -8.127 1.00 53.51 147 GLU B C 1
ATOM 1508 O O . GLU B 1 147 ? -30.702 -14.612 -7.124 1.00 54.25 147 GLU B O 1
ATOM 1514 N N . VAL B 1 148 ? -30.842 -13.519 -9.072 1.00 49.50 148 VAL B N 1
ATOM 1515 C CA . VAL B 1 148 ? -29.529 -12.924 -8.916 1.00 46.82 148 VAL B CA 1
ATOM 1516 C C . VAL B 1 148 ? -29.594 -11.503 -9.449 1.00 44.85 148 VAL B C 1
ATOM 1517 O O . VAL B 1 148 ? -29.802 -11.290 -10.635 1.00 43.90 148 VAL B O 1
ATOM 1521 N N . ILE B 1 149 ? -29.463 -10.528 -8.556 1.00 43.67 149 ILE B N 1
ATOM 1522 C CA . ILE B 1 149 ? -29.487 -9.130 -8.962 1.00 40.96 149 ILE B CA 1
ATOM 1523 C C . ILE B 1 149 ? -28.307 -8.436 -8.309 1.00 40.07 149 ILE B C 1
ATOM 1524 O O . ILE B 1 149 ? -27.972 -8.709 -7.155 1.00 39.70 149 ILE B O 1
ATOM 1529 N N . ALA B 1 150 ? -27.662 -7.550 -9.055 1.00 39.50 150 ALA B N 1
ATOM 1530 C CA . ALA B 1 150 ? -26.505 -6.836 -8.538 1.00 38.61 150 ALA B CA 1
ATOM 1531 C C . ALA B 1 150 ? -26.659 -5.327 -8.678 1.00 39.63 150 ALA B C 1
ATOM 1532 O O . ALA B 1 150 ? -27.111 -4.817 -9.711 1.00 36.38 150 ALA B O 1
ATOM 1534 N N . LEU B 1 151 ? -26.291 -4.617 -7.617 1.00 40.81 151 LEU B N 1
ATOM 1535 C CA . LEU B 1 151 ? -26.363 -3.163 -7.611 1.00 40.51 151 LEU B CA 1
ATOM 1536 C C . LEU B 1 151 ? -24.942 -2.617 -7.473 1.00 41.14 151 LEU B C 1
ATOM 1537 O O . LEU B 1 151 ? -24.127 -3.143 -6.711 1.00 40.86 151 LEU B O 1
ATOM 1542 N N . PRO B 1 152 ? -24.625 -1.554 -8.219 1.00 41.49 152 PRO B N 1
ATOM 1543 C CA . PRO B 1 152 ? -23.283 -0.973 -8.163 1.00 40.66 152 PRO B CA 1
ATOM 1544 C C . PRO B 1 152 ? -22.997 -0.147 -6.913 1.00 38.69 152 PRO B C 1
ATOM 1545 O O . PRO B 1 152 ? -23.850 0.591 -6.429 1.00 38.52 152 PRO B O 1
ATOM 1549 N N . VAL B 1 153 ? -21.789 -0.294 -6.386 1.00 37.86 153 VAL B N 1
ATOM 1550 C CA . VAL B 1 153 ? -21.361 0.460 -5.216 1.00 36.14 153 VAL B CA 1
ATOM 1551 C C . VAL B 1 153 ? -20.659 1.694 -5.761 1.00 35.87 153 VAL B C 1
ATOM 1552 O O . VAL B 1 153 ? -19.740 1.578 -6.565 1.00 36.69 153 VAL B O 1
ATOM 1556 N N . GLU B 1 154 ? -21.099 2.875 -5.338 1.00 38.35 154 GLU B N 1
ATOM 1557 C CA . GLU B 1 154 ? -20.508 4.126 -5.815 1.00 39.68 154 GLU B CA 1
ATOM 1558 C C . GLU B 1 154 ? -19.521 4.748 -4.848 1.00 38.68 154 GLU B C 1
ATOM 1559 O O . GLU B 1 154 ? -18.602 5.453 -5.266 1.00 39.80 154 GLU B O 1
ATOM 1565 N N . GLN B 1 155 ? -19.728 4.498 -3.559 1.00 36.28 155 GLN B N 1
ATOM 1566 C CA . GLN B 1 155 ? -18.862 5.023 -2.511 1.00 37.37 155 GLN B CA 1
ATOM 1567 C C . GLN B 1 155 ? -18.752 4.012 -1.366 1.00 38.55 155 GLN B C 1
ATOM 1568 O O . GLN B 1 155 ? -19.443 2.982 -1.334 1.00 36.46 155 GLN B O 1
ATOM 1574 N N . GLY B 1 156 ? -17.894 4.329 -0.406 1.00 39.99 156 GLY B N 1
ATOM 1575 C CA . GLY B 1 156 ? -17.730 3.449 0.732 1.00 42.76 156 GLY B CA 1
ATOM 1576 C C . GLY B 1 156 ? -16.394 3.633 1.406 1.00 42.45 156 GLY B C 1
ATOM 1577 O O . GLY B 1 156 ? -15.785 4.691 1.304 1.00 43.17 156 GLY B O 1
ATOM 1578 N N . ASN B 1 157 ? -15.948 2.600 2.107 1.00 42.93 157 ASN B N 1
ATOM 1579 C CA . ASN B 1 157 ? -14.671 2.641 2.795 1.00 43.27 157 ASN B CA 1
ATOM 1580 C C . ASN B 1 157 ? -13.634 2.074 1.845 1.00 41.75 157 ASN B C 1
ATOM 1581 O O . ASN B 1 157 ? -13.619 0.877 1.578 1.00 40.43 157 ASN B O 1
ATOM 1586 N N . PHE B 1 158 ? -12.775 2.946 1.329 1.00 43.78 158 PHE B N 1
ATOM 1587 C CA . PHE B 1 158 ? -11.752 2.551 0.366 1.00 46.58 158 PHE B CA 1
ATOM 1588 C C . PHE B 1 158 ? -10.934 1.316 0.742 1.00 45.79 158 PHE B C 1
ATOM 1589 O O . PHE B 1 158 ? -10.769 0.419 -0.076 1.00 46.11 158 PHE B O 1
ATOM 1597 N N . PRO B 1 159 ? -10.412 1.246 1.978 1.00 46.06 159 PRO B N 1
ATOM 1598 C CA . PRO B 1 159 ? -9.630 0.064 2.360 1.00 45.82 159 PRO B CA 1
ATOM 1599 C C . PRO B 1 159 ? -10.410 -1.237 2.149 1.00 45.34 159 PRO B C 1
ATOM 1600 O O . PRO B 1 159 ? -9.870 -2.218 1.639 1.00 46.04 159 PRO B O 1
ATOM 1604 N N . TYR B 1 160 ? -11.679 -1.237 2.553 1.00 44.47 160 TYR B N 1
ATOM 1605 C CA . TYR B 1 160 ? -12.545 -2.408 2.419 1.00 43.28 160 TYR B CA 1
ATOM 1606 C C . TYR B 1 160 ? -12.822 -2.727 0.959 1.00 42.22 160 TYR B C 1
ATOM 1607 O O . TYR B 1 160 ? -12.790 -3.890 0.545 1.00 40.18 160 TYR B O 1
ATOM 1616 N N . LEU B 1 161 ? -13.127 -1.687 0.192 1.00 41.31 161 LEU B N 1
ATOM 1617 C CA . LEU B 1 161 ? -13.409 -1.846 -1.221 1.00 43.07 161 LEU B CA 1
ATOM 1618 C C . LEU B 1 161 ? -12.160 -2.402 -1.891 1.00 45.87 161 LEU B C 1
ATOM 1619 O O . LEU B 1 161 ? -12.238 -3.268 -2.770 1.00 45.58 161 LEU B O 1
ATOM 1624 N N . GLN B 1 162 ? -11.002 -1.909 -1.464 1.00 48.15 162 GLN B N 1
ATOM 1625 C CA . GLN B 1 162 ? -9.736 -2.379 -2.013 1.00 50.82 162 GLN B CA 1
ATOM 1626 C C . GLN B 1 162 ? -9.563 -3.862 -1.702 1.00 49.39 162 GLN B C 1
ATOM 1627 O O . GLN B 1 162 ? -9.159 -4.636 -2.560 1.00 49.32 162 GLN B O 1
ATOM 1633 N N . TRP B 1 163 ? -9.880 -4.252 -0.472 1.00 49.47 163 TRP B N 1
ATOM 1634 C CA . TRP B 1 163 ? -9.750 -5.645 -0.055 1.00 50.61 163 TRP B CA 1
ATOM 1635 C C . TRP B 1 163 ? -10.651 -6.583 -0.859 1.00 50.49 163 TRP B C 1
ATOM 1636 O O . TRP B 1 163 ? -10.254 -7.702 -1.181 1.00 50.42 163 TRP B O 1
ATOM 1647 N N . VAL B 1 164 ? -11.867 -6.134 -1.163 1.00 49.85 164 VAL B N 1
ATOM 1648 C CA . VAL B 1 164 ? -12.798 -6.941 -1.951 1.00 48.84 164 VAL B CA 1
ATOM 1649 C C . VAL B 1 164 ? -12.120 -7.299 -3.271 1.00 48.62 164 VAL B C 1
ATOM 1650 O O . VAL B 1 164 ? -12.168 -8.444 -3.732 1.00 48.38 164 VAL B O 1
ATOM 1654 N N . ARG B 1 165 ? -11.484 -6.300 -3.866 1.00 48.37 165 ARG B N 1
ATOM 1655 C CA . ARG B 1 165 ? -10.780 -6.457 -5.130 1.00 50.84 165 ARG B CA 1
ATOM 1656 C C . ARG B 1 165 ? -9.643 -7.487 -5.060 1.00 51.56 165 ARG B C 1
ATOM 1657 O O . ARG B 1 165 ? -9.535 -8.375 -5.908 1.00 51.77 165 ARG B O 1
ATOM 1665 N N . GLN B 1 166 ? -8.803 -7.366 -4.039 1.00 51.45 166 GLN B N 1
ATOM 1666 C CA . GLN B 1 166 ? -7.655 -8.249 -3.879 1.00 53.09 166 GLN B CA 1
ATOM 1667 C C . GLN B 1 166 ? -7.957 -9.723 -3.645 1.00 52.01 166 GLN B C 1
ATOM 1668 O O . GLN B 1 166 ? -7.290 -10.588 -4.217 1.00 54.08 166 GLN B O 1
ATOM 1674 N N . VAL B 1 167 ? -8.955 -10.025 -2.822 1.00 48.70 167 VAL B N 1
ATOM 1675 C CA . VAL B 1 167 ? -9.263 -11.418 -2.551 1.00 46.79 167 VAL B CA 1
ATOM 1676 C C . VAL B 1 167 ? -10.056 -12.108 -3.653 1.00 47.03 167 VAL B C 1
ATOM 1677 O O . VAL B 1 167 ? -10.330 -13.306 -3.562 1.00 48.28 167 VAL B O 1
ATOM 1681 N N . THR B 1 168 ? -10.422 -11.364 -4.695 1.00 46.70 168 THR B N 1
ATOM 1682 C CA . THR B 1 168 ? -11.160 -11.951 -5.812 1.00 46.82 168 THR B CA 1
ATOM 1683 C C . THR B 1 168 ? -10.373 -11.801 -7.112 1.00 47.95 168 THR B C 1
ATOM 1684 O O . THR B 1 168 ? -10.895 -12.196 -8.175 1.00 50.32 168 THR B O 1
ATOM 1688 N N . TYR C 1 63 ? -37.099 15.323 -6.792 1.00 42.65 63 TYR C N 1
ATOM 1689 C CA . TYR C 1 63 ? -35.918 14.511 -6.351 1.00 41.75 63 TYR C CA 1
ATOM 1690 C C . TYR C 1 63 ? -34.828 14.437 -7.409 1.00 40.29 63 TYR C C 1
ATOM 1691 O O . TYR C 1 63 ? -35.096 14.136 -8.573 1.00 40.80 63 TYR C O 1
ATOM 1700 N N . VAL C 1 64 ? -33.599 14.714 -6.991 1.00 38.49 64 VAL C N 1
ATOM 1701 C CA . VAL C 1 64 ? -32.449 14.645 -7.880 1.00 36.41 64 VAL C CA 1
ATOM 1702 C C . VAL C 1 64 ? -31.911 13.218 -7.745 1.00 35.74 64 VAL C C 1
ATOM 1703 O O . VAL C 1 64 ? -31.494 12.808 -6.664 1.00 35.52 64 VAL C O 1
ATOM 1707 N N . PRO C 1 65 ? -31.929 12.442 -8.841 1.00 35.15 65 PRO C N 1
ATOM 1708 C CA . PRO C 1 65 ? -31.440 11.057 -8.810 1.00 34.99 65 PRO C CA 1
ATOM 1709 C C . PRO C 1 65 ? -30.014 10.969 -8.271 1.00 36.22 65 PRO C C 1
ATOM 1710 O O . PRO C 1 65 ? -29.143 11.730 -8.683 1.00 36.67 65 PRO C O 1
ATOM 1714 N N . GLY C 1 66 ? -29.794 10.042 -7.343 1.00 37.18 66 GLY C N 1
ATOM 1715 C CA . GLY C 1 66 ? -28.484 9.855 -6.754 1.00 36.38 66 GLY C CA 1
ATOM 1716 C C . GLY C 1 66 ? -28.111 10.813 -5.631 1.00 36.69 66 GLY C C 1
ATOM 1717 O O . GLY C 1 66 ? -27.026 10.688 -5.072 1.00 37.03 66 GLY C O 1
ATOM 1718 N N . SER C 1 67 ? -28.984 11.755 -5.283 1.00 35.23 67 SER C N 1
ATOM 1719 C CA . SER C 1 67 ? -28.652 12.713 -4.226 1.00 35.90 67 SER C CA 1
ATOM 1720 C C . SER C 1 67 ? -28.761 12.094 -2.828 1.00 35.50 67 SER C C 1
ATOM 1721 O O . SER C 1 67 ? -28.257 12.647 -1.843 1.00 34.66 67 SER C O 1
ATOM 1724 N N . VAL C 1 68 ? -29.425 10.944 -2.749 1.00 36.01 68 VAL C N 1
ATOM 1725 C CA . VAL C 1 68 ? -29.556 10.208 -1.494 1.00 33.85 68 VAL C CA 1
ATOM 1726 C C . VAL C 1 68 ? -28.986 8.815 -1.745 1.00 33.32 68 VAL C C 1
ATOM 1727 O O . VAL C 1 68 ? -29.075 8.295 -2.855 1.00 32.05 68 VAL C O 1
ATOM 1731 N N . SER C 1 69 ? -28.387 8.227 -0.717 1.00 33.55 69 SER C N 1
ATOM 1732 C CA . SER C 1 69 ? -27.804 6.904 -0.836 1.00 35.32 69 SER C CA 1
ATOM 1733 C C . SER C 1 69 ? -28.114 6.054 0.372 1.00 35.66 69 SER C C 1
ATOM 1734 O O . SER C 1 69 ? -28.431 6.570 1.444 1.00 35.18 69 SER C O 1
ATOM 1737 N N . ALA C 1 70 ? -28.014 4.744 0.182 1.00 35.17 70 ALA C N 1
ATOM 1738 C CA . ALA C 1 70 ? -28.221 3.791 1.257 1.00 37.21 70 ALA C CA 1
ATOM 1739 C C . ALA C 1 70 ? -26.855 3.142 1.433 1.00 37.66 70 ALA C C 1
ATOM 1740 O O . ALA C 1 70 ? -26.292 2.605 0.484 1.00 37.98 70 ALA C O 1
ATOM 1742 N N . ALA C 1 71 ? -26.312 3.212 2.639 1.00 38.54 71 ALA C N 1
ATOM 1743 C CA . ALA C 1 71 ? -25.013 2.617 2.906 1.00 38.65 71 ALA C CA 1
ATOM 1744 C C . ALA C 1 71 ? -25.201 1.404 3.822 1.00 38.85 71 ALA C C 1
ATOM 1745 O O . ALA C 1 71 ? -26.058 1.408 4.711 1.00 36.93 71 ALA C O 1
ATOM 1747 N N . PHE C 1 72 ? -24.425 0.355 3.574 1.00 39.20 72 PHE C N 1
ATOM 1748 C CA . PHE C 1 72 ? -24.496 -0.847 4.393 1.00 40.05 72 PHE C CA 1
ATOM 1749 C C . PHE C 1 72 ? -23.224 -0.974 5.217 1.00 40.94 72 PHE C C 1
ATOM 1750 O O . PHE C 1 72 ? -22.116 -0.730 4.721 1.00 37.95 72 PHE C O 1
ATOM 1758 N N . VAL C 1 73 ? -23.406 -1.334 6.485 1.00 40.86 73 VAL C N 1
ATOM 1759 C CA . VAL C 1 73 ? -22.306 -1.529 7.415 1.00 40.83 73 VAL C CA 1
ATOM 1760 C C . VAL C 1 73 ? -22.618 -2.740 8.279 1.00 41.94 73 VAL C C 1
ATOM 1761 O O . VAL C 1 73 ? -23.733 -2.883 8.775 1.00 41.45 73 VAL C O 1
ATOM 1765 N N . THR C 1 74 ? -21.638 -3.618 8.452 1.00 43.70 74 THR C N 1
ATOM 1766 C CA . THR C 1 74 ? -21.832 -4.785 9.300 1.00 45.74 74 THR C CA 1
ATOM 1767 C C . THR C 1 74 ? -21.055 -4.565 10.592 1.00 45.05 74 THR C C 1
ATOM 1768 O O . THR C 1 74 ? -19.982 -3.950 10.590 1.00 42.81 74 THR C O 1
ATOM 1772 N N . CYS C 1 75 ? -21.621 -5.054 11.691 1.00 44.60 75 CYS C N 1
ATOM 1773 C CA . CYS C 1 75 ? -21.017 -4.923 13.012 1.00 44.77 75 CYS C CA 1
ATOM 1774 C C . CYS C 1 75 ? -21.037 -6.274 13.703 1.00 42.24 75 CYS C C 1
ATOM 1775 O O . CYS C 1 75 ? -21.838 -7.139 13.355 1.00 41.11 75 CYS C O 1
ATOM 1778 N N . PRO C 1 76 ? -20.150 -6.469 14.694 1.00 43.35 76 PRO C N 1
ATOM 1779 C CA . PRO C 1 76 ? -20.041 -7.719 15.460 1.00 43.41 76 PRO C CA 1
ATOM 1780 C C . PRO C 1 76 ? -21.287 -8.136 16.247 1.00 44.05 76 PRO C C 1
ATOM 1781 O O . PRO C 1 76 ? -21.633 -9.321 16.283 1.00 44.95 76 PRO C O 1
ATOM 1785 N N . ASN C 1 77 ? -21.953 -7.181 16.889 1.00 45.34 77 ASN C N 1
ATOM 1786 C CA . ASN C 1 77 ? -23.179 -7.486 17.631 1.00 45.12 77 ASN C CA 1
ATOM 1787 C C . ASN C 1 77 ? -24.107 -6.281 17.648 1.00 44.25 77 ASN C C 1
ATOM 1788 O O . ASN C 1 77 ? -23.726 -5.206 17.189 1.00 43.64 77 ASN C O 1
ATOM 1793 N N . GLU C 1 78 ? -25.320 -6.464 18.166 1.00 44.79 78 GLU C N 1
ATOM 1794 C CA . GLU C 1 78 ? -26.312 -5.392 18.206 1.00 46.40 78 GLU C CA 1
ATOM 1795 C C . GLU C 1 78 ? -25.909 -4.221 19.096 1.00 45.82 78 GLU C C 1
ATOM 1796 O O . GLU C 1 78 ? -26.364 -3.096 18.891 1.00 43.69 78 GLU C O 1
ATOM 1802 N N . LYS C 1 79 ? -25.057 -4.478 20.084 1.00 45.62 79 LYS C N 1
ATOM 1803 C CA . LYS C 1 79 ? -24.610 -3.414 20.980 1.00 45.65 79 LYS C CA 1
ATOM 1804 C C . LYS C 1 79 ? -23.793 -2.384 20.217 1.00 43.59 79 LYS C C 1
ATOM 1805 O O . LYS C 1 79 ? -24.025 -1.183 20.344 1.00 44.46 79 LYS C O 1
ATOM 1811 N N . VAL C 1 80 ? -22.838 -2.854 19.424 1.00 42.07 80 VAL C N 1
ATOM 1812 C CA . VAL C 1 80 ? -22.002 -1.962 18.626 1.00 39.94 80 VAL C CA 1
ATOM 1813 C C . VAL C 1 80 ? -22.844 -1.301 17.538 1.00 38.62 80 VAL C C 1
ATOM 1814 O O . VAL C 1 80 ? -22.728 -0.112 17.304 1.00 40.14 80 VAL C O 1
ATOM 1818 N N . ALA C 1 81 ? -23.698 -2.075 16.880 1.00 39.28 81 ALA C N 1
ATOM 1819 C CA . ALA C 1 81 ? -24.535 -1.525 15.816 1.00 39.74 81 ALA C CA 1
ATOM 1820 C C . ALA C 1 81 ? -25.374 -0.352 16.316 1.00 39.70 81 ALA C C 1
ATOM 1821 O O . ALA C 1 81 ? -25.400 0.704 15.688 1.00 38.81 81 ALA C O 1
ATOM 1823 N N . LYS C 1 82 ? -26.058 -0.547 17.446 1.00 42.30 82 LYS C N 1
ATOM 1824 C CA . LYS C 1 82 ? -26.904 0.491 18.037 1.00 41.96 82 LYS C CA 1
ATOM 1825 C C . LYS C 1 82 ? -26.104 1.703 18.487 1.00 42.31 82 LYS C C 1
ATOM 1826 O O . LYS C 1 82 ? -26.568 2.836 18.355 1.00 40.16 82 LYS C O 1
ATOM 1832 N N . GLU C 1 83 ? -24.904 1.475 19.018 1.00 42.55 83 GLU C N 1
ATOM 1833 C CA . GLU C 1 83 ? -24.079 2.596 19.453 1.00 44.00 83 GLU C CA 1
ATOM 1834 C C . GLU C 1 83 ? -23.699 3.430 18.244 1.00 42.29 83 GLU C C 1
ATOM 1835 O O . GLU C 1 83 ? -23.783 4.651 18.287 1.00 42.36 83 GLU C O 1
ATOM 1841 N N . ILE C 1 84 ? -23.286 2.772 17.165 1.00 40.58 84 ILE C N 1
ATOM 1842 C CA . ILE C 1 84 ? -22.899 3.490 15.957 1.00 41.38 84 ILE C CA 1
ATOM 1843 C C . ILE C 1 84 ? -24.104 4.155 15.296 1.00 40.20 84 ILE C C 1
ATOM 1844 O O . ILE C 1 84 ? -24.020 5.295 14.850 1.00 40.91 84 ILE C O 1
ATOM 1849 N N . ALA C 1 85 ? -25.228 3.446 15.253 1.00 37.93 85 ALA C N 1
ATOM 1850 C CA . ALA C 1 85 ? -26.443 3.974 14.646 1.00 36.43 85 ALA C CA 1
ATOM 1851 C C . ALA C 1 85 ? -26.953 5.230 15.351 1.00 38.35 85 ALA C C 1
ATOM 1852 O O . ALA C 1 85 ? -27.288 6.217 14.703 1.00 38.39 85 ALA C O 1
ATOM 1854 N N . ARG C 1 86 ? -27.014 5.191 16.678 1.00 38.85 86 ARG C N 1
ATOM 1855 C CA . ARG C 1 86 ? -27.506 6.329 17.437 1.00 40.69 86 ARG C CA 1
ATOM 1856 C C . ARG C 1 86 ? -26.592 7.536 17.280 1.00 40.20 86 ARG C C 1
ATOM 1857 O O . ARG C 1 86 ? -27.063 8.670 17.192 1.00 40.21 86 ARG C O 1
ATOM 1865 N N . ALA C 1 87 ? -25.290 7.287 17.203 1.00 38.06 87 ALA C N 1
ATOM 1866 C CA . ALA C 1 87 ? -24.323 8.360 17.037 1.00 36.52 87 ALA C CA 1
ATOM 1867 C C . ALA C 1 87 ? -24.397 9.041 15.668 1.00 37.72 87 ALA C C 1
ATOM 1868 O O . ALA C 1 87 ? -24.331 10.273 15.588 1.00 40.24 87 ALA C O 1
ATOM 1870 N N . VAL C 1 88 ? -24.519 8.269 14.588 1.00 37.29 88 VAL C N 1
ATOM 1871 C CA . VAL C 1 88 ? -24.571 8.900 13.269 1.00 37.76 88 VAL C CA 1
ATOM 1872 C C . VAL C 1 88 ? -25.845 9.719 13.113 1.00 38.01 88 VAL C C 1
ATOM 1873 O O . VAL C 1 88 ? -25.833 10.765 12.476 1.00 37.24 88 VAL C O 1
ATOM 1877 N N . VAL C 1 89 ? -26.937 9.247 13.706 1.00 39.34 89 VAL C N 1
ATOM 1878 C CA . VAL C 1 89 ? -28.210 9.958 13.643 1.00 42.11 89 VAL C CA 1
ATOM 1879 C C . VAL C 1 89 ? -28.142 11.231 14.496 1.00 45.41 89 VAL C C 1
ATOM 1880 O O . VAL C 1 89 ? -28.645 12.288 14.100 1.00 45.57 89 VAL C O 1
ATOM 1884 N N . GLU C 1 90 ? -27.506 11.120 15.661 1.00 45.91 90 GLU C N 1
ATOM 1885 C CA . GLU C 1 90 ? -27.349 12.240 16.575 1.00 47.82 90 GLU C CA 1
ATOM 1886 C C . GLU C 1 90 ? -26.501 13.343 15.939 1.00 46.81 90 GLU C C 1
ATOM 1887 O O . GLU C 1 90 ? -26.811 14.525 16.072 1.00 45.11 90 GLU C O 1
ATOM 1893 N N . LYS C 1 91 ? -25.433 12.949 15.251 1.00 46.38 91 LYS C N 1
ATOM 1894 C CA . LYS C 1 91 ? -24.538 13.903 14.597 1.00 46.91 91 LYS C CA 1
ATOM 1895 C C . LYS C 1 91 ? -25.121 14.335 13.255 1.00 46.40 91 LYS C C 1
ATOM 1896 O O . LYS C 1 91 ? -24.489 15.062 12.498 1.00 45.62 91 LYS C O 1
ATOM 1902 N N . ARG C 1 92 ? -26.331 13.868 12.969 1.00 46.47 92 ARG C N 1
ATOM 1903 C CA . ARG C 1 92 ? -27.024 14.195 11.733 1.00 46.81 92 ARG C CA 1
ATOM 1904 C C . ARG C 1 92 ? -26.239 13.812 10.480 1.00 45.94 92 ARG C C 1
ATOM 1905 O O . ARG C 1 92 ? -26.316 14.483 9.456 1.00 47.39 92 ARG C O 1
ATOM 1913 N N . LEU C 1 93 ? -25.479 12.728 10.569 1.00 45.03 93 LEU C N 1
ATOM 1914 C CA . LEU C 1 93 ? -24.719 12.237 9.429 1.00 43.16 93 LEU C CA 1
ATOM 1915 C C . LEU C 1 93 ? -25.622 11.273 8.660 1.00 41.63 93 LEU C C 1
ATOM 1916 O O . LEU C 1 93 ? -25.245 10.749 7.616 1.00 41.38 93 LEU C O 1
ATOM 1921 N N . ALA C 1 94 ? -26.821 11.046 9.188 1.00 40.31 94 ALA C N 1
ATOM 1922 C CA . ALA C 1 94 ? -27.780 10.155 8.556 1.00 38.89 94 ALA C CA 1
ATOM 1923 C C . ALA C 1 94 ? -29.173 10.430 9.100 1.00 37.84 94 ALA C C 1
ATOM 1924 O O . ALA C 1 94 ? -29.315 10.865 10.233 1.00 39.72 94 ALA C O 1
ATOM 1926 N N . ALA C 1 95 ? -30.195 10.173 8.290 1.00 37.03 95 ALA C N 1
ATOM 1927 C CA . ALA C 1 95 ? -31.579 10.384 8.698 1.00 36.52 95 ALA C CA 1
ATOM 1928 C C . ALA C 1 95 ? -32.055 9.200 9.532 1.00 38.33 95 ALA C C 1
ATOM 1929 O O . ALA C 1 95 ? -32.713 9.365 10.562 1.00 38.91 95 ALA C O 1
ATOM 1931 N N . CYS C 1 96 ? -31.740 7.993 9.087 1.00 39.30 96 CYS C N 1
ATOM 1932 C CA . CYS C 1 96 ? -32.146 6.834 9.855 1.00 41.17 96 CYS C CA 1
ATOM 1933 C C . CYS C 1 96 ? -31.349 5.602 9.525 1.00 38.24 96 CYS C C 1
ATOM 1934 O O . CYS C 1 96 ? -30.712 5.500 8.484 1.00 40.83 96 CYS C O 1
ATOM 1937 N N . VAL C 1 97 ? -31.400 4.653 10.436 1.00 38.35 97 VAL C N 1
ATOM 1938 C CA . VAL C 1 97 ? -30.666 3.425 10.274 1.00 37.32 97 VAL C CA 1
ATOM 1939 C C . VAL C 1 97 ? -31.579 2.261 10.573 1.00 37.49 97 VAL C C 1
ATOM 1940 O O . VAL C 1 97 ? -32.298 2.278 11.573 1.00 38.29 97 VAL C O 1
ATOM 1944 N N . ASN C 1 98 ? -31.555 1.261 9.699 1.00 37.99 98 ASN C N 1
ATOM 1945 C CA . ASN C 1 98 ? -32.345 0.053 9.894 1.00 41.07 98 ASN C CA 1
ATOM 1946 C C . ASN C 1 98 ? -31.379 -1.056 10.285 1.00 40.90 98 ASN C C 1
ATOM 1947 O O . ASN C 1 98 ? -30.413 -1.328 9.562 1.00 40.13 98 ASN C O 1
ATOM 1952 N N . LEU C 1 99 ? -31.632 -1.685 11.429 1.00 40.42 99 LEU C N 1
ATOM 1953 C CA . LEU C 1 99 ? -30.782 -2.771 11.892 1.00 39.68 99 LEU C CA 1
ATOM 1954 C C . LEU C 1 99 ? -31.364 -4.134 11.563 1.00 40.22 99 LEU C C 1
ATOM 1955 O O . LEU C 1 99 ? -32.505 -4.437 11.918 1.00 41.34 99 LEU C O 1
ATOM 1960 N N . ILE C 1 100 ? -30.575 -4.954 10.877 1.00 40.84 100 ILE C N 1
ATOM 1961 C CA . ILE C 1 100 ? -30.993 -6.308 10.523 1.00 42.25 100 ILE C CA 1
ATOM 1962 C C . ILE C 1 100 ? -30.183 -7.258 11.408 1.00 42.74 100 ILE C C 1
ATOM 1963 O O . ILE C 1 100 ? -28.972 -7.425 11.240 1.00 41.96 100 ILE C O 1
ATOM 1968 N N . PRO C 1 101 ? -30.847 -7.897 12.369 1.00 44.67 101 PRO C N 1
ATOM 1969 C CA . PRO C 1 101 ? -30.146 -8.813 13.270 1.00 46.82 101 PRO C CA 1
ATOM 1970 C C . PRO C 1 101 ? -29.922 -10.219 12.728 1.00 47.08 101 PRO C C 1
ATOM 1971 O O . PRO C 1 101 ? -30.471 -10.605 11.698 1.00 47.56 101 PRO C O 1
ATOM 1975 N N . GLN C 1 102 ? -29.089 -10.970 13.438 1.00 49.01 102 GLN C N 1
ATOM 1976 C CA . GLN C 1 102 ? -28.803 -12.361 13.117 1.00 49.98 102 GLN C CA 1
ATOM 1977 C C . GLN C 1 102 ? -28.292 -12.707 11.729 1.00 49.20 102 GLN C C 1
ATOM 1978 O O . GLN C 1 102 ? -28.762 -13.657 11.098 1.00 50.01 102 GLN C O 1
ATOM 1984 N N . ILE C 1 103 ? -27.307 -11.948 11.273 1.00 46.80 103 ILE C N 1
ATOM 1985 C CA . ILE C 1 103 ? -26.685 -12.177 9.978 1.00 45.84 103 ILE C CA 1
ATOM 1986 C C . ILE C 1 103 ? -25.505 -13.142 10.142 1.00 45.24 103 ILE C C 1
ATOM 1987 O O . ILE C 1 103 ? -24.834 -13.158 11.174 1.00 45.51 103 ILE C O 1
ATOM 1992 N N . THR C 1 104 ? -25.265 -13.956 9.125 1.00 43.94 104 THR C N 1
ATOM 1993 C CA . THR C 1 104 ? -24.138 -14.869 9.149 1.00 43.50 104 THR C CA 1
ATOM 1994 C C . THR C 1 104 ? -23.220 -14.397 8.033 1.00 42.15 104 THR C C 1
ATOM 1995 O O . THR C 1 104 ? -23.610 -14.377 6.869 1.00 41.35 104 THR C O 1
ATOM 1999 N N . SER C 1 105 ? -22.012 -13.991 8.402 1.00 41.34 105 SER C N 1
ATOM 2000 C CA . SER C 1 105 ? -21.045 -13.502 7.441 1.00 44.10 105 SER C CA 1
ATOM 2001 C C . SER C 1 105 ? -20.011 -14.555 7.085 1.00 45.19 105 SER C C 1
ATOM 2002 O O . SER C 1 105 ? -19.331 -15.107 7.952 1.00 46.24 105 SER C O 1
ATOM 2005 N N . ILE C 1 106 ? -19.893 -14.823 5.795 1.00 45.01 106 ILE C N 1
ATOM 2006 C CA . ILE C 1 106 ? -18.954 -15.813 5.314 1.00 45.19 106 ILE C CA 1
ATOM 2007 C C . ILE C 1 106 ? -17.935 -15.110 4.441 1.00 45.93 106 ILE C C 1
ATOM 2008 O O . ILE C 1 106 ? -18.267 -14.488 3.434 1.00 45.12 106 ILE C O 1
ATOM 2013 N N . TYR C 1 107 ? -16.686 -15.178 4.864 1.00 47.67 107 TYR C N 1
ATOM 2014 C CA . TYR C 1 107 ? -15.618 -14.531 4.133 1.00 51.16 107 TYR C CA 1
ATOM 2015 C C . TYR C 1 107 ? -14.335 -15.287 4.377 1.00 53.92 107 TYR C C 1
ATOM 2016 O O . TYR C 1 107 ? -14.260 -16.158 5.236 1.00 52.55 107 TYR C O 1
ATOM 2025 N N . GLU C 1 108 ? -13.312 -14.926 3.628 1.00 59.90 108 GLU C N 1
ATOM 2026 C CA . GLU C 1 108 ? -12.049 -15.605 3.755 1.00 67.09 108 GLU C CA 1
ATOM 2027 C C . GLU C 1 108 ? -11.054 -14.735 4.501 1.00 67.93 108 GLU C C 1
ATOM 2028 O O . GLU C 1 108 ? -11.114 -13.505 4.436 1.00 67.44 108 GLU C O 1
ATOM 2034 N N . TRP C 1 109 ? -10.117 -15.380 5.184 1.00 69.64 109 TRP C N 1
ATOM 2035 C CA . TRP C 1 109 ? -9.164 -14.651 5.994 1.00 72.33 109 TRP C CA 1
ATOM 2036 C C . TRP C 1 109 ? -8.057 -15.610 6.408 1.00 72.64 109 TRP C C 1
ATOM 2037 O O . TRP C 1 109 ? -8.318 -16.612 7.077 1.00 72.34 109 TRP C O 1
ATOM 2048 N N . LYS C 1 110 ? -6.824 -15.313 6.008 1.00 73.63 110 LYS C N 1
ATOM 2049 C CA . LYS C 1 110 ? -5.707 -16.181 6.357 1.00 73.65 110 LYS C CA 1
ATOM 2050 C C . LYS C 1 110 ? -5.925 -17.558 5.735 1.00 72.90 110 LYS C C 1
ATOM 2051 O O . LYS C 1 110 ? -5.702 -18.585 6.378 1.00 72.73 110 LYS C O 1
ATOM 2057 N N . GLY C 1 111 ? -6.383 -17.566 4.487 1.00 71.86 111 GLY C N 1
ATOM 2058 C CA . GLY C 1 111 ? -6.612 -18.815 3.781 1.00 70.34 111 GLY C CA 1
ATOM 2059 C C . GLY C 1 111 ? -7.700 -19.721 4.330 1.00 70.03 111 GLY C C 1
ATOM 2060 O O . GLY C 1 111 ? -7.811 -20.876 3.910 1.00 71.35 111 GLY C O 1
ATOM 2061 N N . LYS C 1 112 ? -8.501 -19.223 5.268 1.00 67.72 112 LYS C N 1
ATOM 2062 C CA . LYS C 1 112 ? -9.580 -20.027 5.831 1.00 65.23 112 LYS C CA 1
ATOM 2063 C C . LYS C 1 112 ? -10.933 -19.325 5.740 1.00 63.30 112 LYS C C 1
ATOM 2064 O O . LYS C 1 112 ? -11.012 -18.095 5.741 1.00 63.30 112 LYS C O 1
ATOM 2070 N N . ILE C 1 113 ? -11.999 -20.115 5.655 1.00 60.21 113 ILE C N 1
ATOM 2071 C CA . ILE C 1 113 ? -13.343 -19.559 5.568 1.00 56.97 113 ILE C CA 1
ATOM 2072 C C . ILE C 1 113 ? -13.905 -19.337 6.960 1.00 54.08 113 ILE C C 1
ATOM 2073 O O . ILE C 1 113 ? -13.995 -20.265 7.756 1.00 51.79 113 ILE C O 1
ATOM 2078 N N . GLU C 1 114 ? -14.284 -18.096 7.245 1.00 53.37 114 GLU C N 1
ATOM 2079 C CA . GLU C 1 114 ? -14.850 -17.744 8.538 1.00 51.72 114 GLU C CA 1
ATOM 2080 C C . GLU C 1 114 ? -16.355 -17.552 8.434 1.00 49.95 114 GLU C C 1
ATOM 2081 O O . GLU C 1 114 ? -16.866 -17.147 7.397 1.00 48.66 114 GLU C O 1
ATOM 2087 N N . GLU C 1 115 ? -17.051 -17.873 9.516 1.00 51.14 115 GLU C N 1
ATOM 2088 C CA . GLU C 1 115 ? -18.498 -17.737 9.613 1.00 52.09 115 GLU C CA 1
ATOM 2089 C C . GLU C 1 115 ? -18.794 -17.064 10.951 1.00 52.94 115 GLU C C 1
ATOM 2090 O O . GLU C 1 115 ? -18.783 -17.715 11.996 1.00 54.00 115 GLU C O 1
ATOM 2096 N N . ASP C 1 116 ? -19.047 -15.759 10.914 1.00 53.23 116 ASP C N 1
ATOM 2097 C CA . ASP C 1 116 ? -19.334 -15.004 12.129 1.00 53.25 116 ASP C CA 1
ATOM 2098 C C . ASP C 1 116 ? -20.784 -14.558 12.175 1.00 52.47 116 ASP C C 1
ATOM 2099 O O . ASP C 1 116 ? -21.434 -14.387 11.142 1.00 52.71 116 ASP C O 1
ATOM 2104 N N . SER C 1 117 ? -21.294 -14.376 13.382 1.00 49.88 117 SER C N 1
ATOM 2105 C CA . SER C 1 117 ? -22.655 -13.905 13.537 1.00 50.88 117 SER C CA 1
ATOM 2106 C C . SER C 1 117 ? -22.475 -12.399 13.587 1.00 48.48 117 SER C C 1
ATOM 2107 O O . SER C 1 117 ? -21.564 -11.914 14.245 1.00 48.90 117 SER C O 1
ATOM 2110 N N . GLU C 1 118 ? -23.315 -11.654 12.882 1.00 47.32 118 GLU C N 1
ATOM 2111 C CA . GLU C 1 118 ? -23.173 -10.206 12.894 1.00 46.91 118 GLU C CA 1
ATOM 2112 C C . GLU C 1 118 ? -24.484 -9.460 12.715 1.00 43.14 118 GLU C C 1
ATOM 2113 O O . GLU C 1 118 ? -25.549 -10.064 12.670 1.00 39.89 118 GLU C O 1
ATOM 2119 N N . VAL C 1 119 ? -24.397 -8.137 12.645 1.00 42.26 119 VAL C N 1
ATOM 2120 C CA . VAL C 1 119 ? -25.571 -7.297 12.453 1.00 41.41 119 VAL C CA 1
ATOM 2121 C C . VAL C 1 119 ? -25.315 -6.411 11.238 1.00 40.56 119 VAL C C 1
ATOM 2122 O O . VAL C 1 119 ? -24.221 -5.868 11.078 1.00 40.51 119 VAL C O 1
ATOM 2126 N N . LEU C 1 120 ? -26.322 -6.276 10.384 1.00 38.46 120 LEU C N 1
ATOM 2127 C CA . LEU C 1 120 ? -26.205 -5.460 9.183 1.00 38.99 120 LEU C CA 1
ATOM 2128 C C . LEU C 1 120 ? -26.964 -4.148 9.345 1.00 40.50 120 LEU C C 1
ATOM 2129 O O . LEU C 1 120 ? -28.117 -4.142 9.777 1.00 40.20 120 LEU C O 1
ATOM 2134 N N . MET C 1 121 ? -26.310 -3.042 8.999 1.00 40.53 121 MET C N 1
ATOM 2135 C CA . MET C 1 121 ? -26.912 -1.717 9.088 1.00 42.11 121 MET C CA 1
ATOM 2136 C C . MET C 1 121 ? -27.161 -1.135 7.701 1.00 41.59 121 MET C C 1
ATOM 2137 O O . MET C 1 121 ? -26.280 -1.170 6.841 1.00 41.94 121 MET C O 1
ATOM 2142 N N . MET C 1 122 ? -28.364 -0.607 7.494 1.00 41.13 122 MET C N 1
ATOM 2143 C CA . MET C 1 122 ? -28.725 0.043 6.239 1.00 41.03 122 MET C CA 1
ATOM 2144 C C . MET C 1 122 ? -28.944 1.514 6.634 1.00 40.70 122 MET C C 1
ATOM 2145 O O . MET C 1 122 ? -29.884 1.844 7.352 1.00 39.58 122 MET C O 1
ATOM 2150 N N . ILE C 1 123 ? -28.051 2.385 6.177 1.00 39.81 123 ILE C N 1
ATOM 2151 C CA . ILE C 1 123 ? -28.105 3.798 6.517 1.00 39.92 123 ILE C CA 1
ATOM 2152 C C . ILE C 1 123 ? -28.551 4.667 5.339 1.00 41.34 123 ILE C C 1
ATOM 2153 O O . ILE C 1 123 ? -28.046 4.528 4.225 1.00 40.96 123 ILE C O 1
ATOM 2158 N N . LYS C 1 124 ? -29.515 5.549 5.590 1.00 42.50 124 LYS C N 1
ATOM 2159 C CA . LYS C 1 124 ? -30.015 6.458 4.559 1.00 43.57 124 LYS C CA 1
ATOM 2160 C C . LYS C 1 124 ? -29.539 7.874 4.844 1.00 40.99 124 LYS C C 1
ATOM 2161 O O . LYS C 1 124 ? -29.810 8.444 5.902 1.00 41.07 124 LYS C O 1
ATOM 2167 N N . THR C 1 125 ? -28.807 8.431 3.898 1.00 38.58 125 THR C N 1
ATOM 2168 C CA . THR C 1 125 ? -28.292 9.768 4.066 1.00 38.66 125 THR C CA 1
ATOM 2169 C C . THR C 1 125 ? -28.072 10.416 2.713 1.00 36.36 125 THR C C 1
ATOM 2170 O O . THR C 1 125 ? -28.345 9.820 1.671 1.00 35.35 125 THR C O 1
ATOM 2174 N N . GLN C 1 126 ? -27.604 11.655 2.737 1.00 36.04 126 GLN C N 1
ATOM 2175 C CA . GLN C 1 126 ? -27.324 12.369 1.508 1.00 34.94 126 GLN C CA 1
ATOM 2176 C C . GLN C 1 126 ? -26.038 11.779 0.956 1.00 33.89 126 GLN C C 1
ATOM 2177 O O . GLN C 1 126 ? -25.096 11.534 1.707 1.00 32.57 126 GLN C O 1
ATOM 2183 N N . SER C 1 127 ? -25.999 11.550 -0.349 1.00 33.26 127 SER C N 1
ATOM 2184 C CA . SER C 1 127 ? -24.812 10.995 -0.979 1.00 36.18 127 SER C CA 1
ATOM 2185 C C . SER C 1 127 ? -23.595 11.839 -0.648 1.00 35.23 127 SER C C 1
ATOM 2186 O O . SER C 1 127 ? -22.497 11.316 -0.480 1.00 36.13 127 SER C O 1
ATOM 2189 N N . SER C 1 128 ? -23.803 13.147 -0.544 1.00 35.56 128 SER C N 1
ATOM 2190 C CA . SER C 1 128 ? -22.717 14.073 -0.242 1.00 36.37 128 SER C CA 1
ATOM 2191 C C . SER C 1 128 ? -22.174 13.868 1.161 1.00 35.72 128 SER C C 1
ATOM 2192 O O . SER C 1 128 ? -21.095 14.343 1.490 1.00 36.26 128 SER C O 1
ATOM 2195 N N . LEU C 1 129 ? -22.920 13.147 1.984 1.00 36.24 129 LEU C N 1
ATOM 2196 C CA . LEU C 1 129 ? -22.497 12.908 3.356 1.00 37.84 129 LEU C CA 1
ATOM 2197 C C . LEU C 1 129 ? -21.814 11.561 3.567 1.00 37.36 129 LEU C C 1
ATOM 2198 O O . LEU C 1 129 ? -21.263 11.316 4.631 1.00 38.29 129 LEU C O 1
ATOM 2203 N N . VAL C 1 130 ? -21.835 10.691 2.559 1.00 37.45 130 VAL C N 1
ATOM 2204 C CA . VAL C 1 130 ? -21.225 9.379 2.713 1.00 37.61 130 VAL C CA 1
ATOM 2205 C C . VAL C 1 130 ? -19.747 9.437 3.107 1.00 37.60 130 VAL C C 1
ATOM 2206 O O . VAL C 1 130 ? -19.300 8.668 3.944 1.00 38.30 130 VAL C O 1
ATOM 2210 N N . PRO C 1 131 ? -18.969 10.345 2.510 1.00 39.00 131 PRO C N 1
ATOM 2211 C CA . PRO C 1 131 ? -17.556 10.387 2.909 1.00 39.15 131 PRO C CA 1
ATOM 2212 C C . PRO C 1 131 ? -17.380 10.653 4.412 1.00 39.41 131 PRO C C 1
ATOM 2213 O O . PRO C 1 131 ? -16.588 9.982 5.078 1.00 39.61 131 PRO C O 1
ATOM 2217 N N . ALA C 1 132 ? -18.123 11.622 4.941 1.00 38.69 132 ALA C N 1
ATOM 2218 C CA . ALA C 1 132 ? -18.046 11.960 6.362 1.00 39.63 132 ALA C CA 1
ATOM 2219 C C . ALA C 1 132 ? -18.592 10.827 7.221 1.00 38.56 132 ALA C C 1
ATOM 2220 O O . ALA C 1 132 ? -18.041 10.517 8.271 1.00 40.69 132 ALA C O 1
ATOM 2222 N N . LEU C 1 133 ? -19.686 10.221 6.777 1.00 38.26 133 LEU C N 1
ATOM 2223 C CA . LEU C 1 133 ? -20.288 9.098 7.492 1.00 38.60 133 LEU C CA 1
ATOM 2224 C C . LEU C 1 133 ? -19.270 7.959 7.583 1.00 37.99 133 LEU C C 1
ATOM 2225 O O . LEU C 1 133 ? -19.140 7.300 8.608 1.00 38.62 133 LEU C O 1
ATOM 2230 N N . THR C 1 134 ? -18.547 7.735 6.495 1.00 40.13 134 THR C N 1
ATOM 2231 C CA . THR C 1 134 ? -17.539 6.685 6.438 1.00 41.35 134 THR C CA 1
ATOM 2232 C C . THR C 1 134 ? -16.351 6.968 7.359 1.00 42.86 134 THR C C 1
ATOM 2233 O O . THR C 1 134 ? -15.841 6.062 8.006 1.00 43.43 134 THR C O 1
ATOM 2237 N N . ASP C 1 135 ? -15.904 8.218 7.419 1.00 45.61 135 ASP C N 1
ATOM 2238 C CA . ASP C 1 135 ? -14.786 8.548 8.293 1.00 47.74 135 ASP C CA 1
ATOM 2239 C C . ASP C 1 135 ? -15.188 8.343 9.750 1.00 48.07 135 ASP C C 1
ATOM 2240 O O . ASP C 1 135 ? -14.421 7.790 10.545 1.00 46.92 135 ASP C O 1
ATOM 2245 N N . PHE C 1 136 ? -16.392 8.783 10.103 1.00 45.53 136 PHE C N 1
ATOM 2246 C CA . PHE C 1 136 ? -16.840 8.621 11.467 1.00 46.03 136 PHE C CA 1
ATOM 2247 C C . PHE C 1 136 ? -16.995 7.151 11.836 1.00 46.76 136 PHE C C 1
ATOM 2248 O O . PHE C 1 136 ? -16.587 6.730 12.916 1.00 46.35 136 PHE C O 1
ATOM 2256 N N . VAL C 1 137 ? -17.604 6.374 10.947 1.00 48.02 137 VAL C N 1
ATOM 2257 C CA . VAL C 1 137 ? -17.808 4.956 11.212 1.00 47.48 137 VAL C CA 1
ATOM 2258 C C . VAL C 1 137 ? -16.459 4.287 11.401 1.00 49.45 137 VAL C C 1
ATOM 2259 O O . VAL C 1 137 ? -16.285 3.465 12.292 1.00 50.63 137 VAL C O 1
ATOM 2263 N N . ARG C 1 138 ? -15.499 4.651 10.565 1.00 50.70 138 ARG C N 1
ATOM 2264 C CA . ARG C 1 138 ? -14.175 4.069 10.657 1.00 53.25 138 ARG C CA 1
ATOM 2265 C C . ARG C 1 138 ? -13.456 4.455 11.949 1.00 53.26 138 ARG C C 1
ATOM 2266 O O . ARG C 1 138 ? -12.567 3.742 12.402 1.00 55.34 138 ARG C O 1
ATOM 2274 N N . SER C 1 139 ? -13.861 5.565 12.557 1.00 53.09 139 SER C N 1
ATOM 2275 C CA . SER C 1 139 ? -13.230 6.036 13.783 1.00 52.70 139 SER C CA 1
ATOM 2276 C C . SER C 1 139 ? -13.814 5.439 15.058 1.00 54.34 139 SER C C 1
ATOM 2277 O O . SER C 1 139 ? -13.177 5.479 16.108 1.00 54.47 139 SER C O 1
ATOM 2280 N N . VAL C 1 140 ? -15.029 4.906 14.980 1.00 53.49 140 VAL C N 1
ATOM 2281 C CA . VAL C 1 140 ? -15.669 4.335 16.158 1.00 52.94 140 VAL C CA 1
ATOM 2282 C C . VAL C 1 140 ? -15.970 2.845 15.996 1.00 54.73 140 VAL C C 1
ATOM 2283 O O . VAL C 1 140 ? -16.454 2.188 16.925 1.00 54.53 140 VAL C O 1
ATOM 2287 N N . HIS C 1 141 ? -15.680 2.314 14.816 1.00 54.99 141 HIS C N 1
ATOM 2288 C CA . HIS C 1 141 ? -15.950 0.917 14.536 1.00 55.40 141 HIS C CA 1
ATOM 2289 C C . HIS C 1 141 ? -14.897 0.027 15.166 1.00 56.42 141 HIS C C 1
ATOM 2290 O O . HIS C 1 141 ? -13.707 0.320 15.103 1.00 56.58 141 HIS C O 1
ATOM 2297 N N . PRO C 1 142 ? -15.328 -1.082 15.783 1.00 58.16 142 PRO C N 1
ATOM 2298 C CA . PRO C 1 142 ? -14.425 -2.032 16.441 1.00 59.61 142 PRO C CA 1
ATOM 2299 C C . PRO C 1 142 ? -13.464 -2.822 15.548 1.00 60.67 142 PRO C C 1
ATOM 2300 O O . PRO C 1 142 ? -12.444 -3.312 16.029 1.00 60.92 142 PRO C O 1
ATOM 2304 N N . TYR C 1 143 ? -13.765 -2.962 14.261 1.00 61.90 143 TYR C N 1
ATOM 2305 C CA . TYR C 1 143 ? -12.843 -3.697 13.390 1.00 64.09 143 TYR C CA 1
ATOM 2306 C C . TYR C 1 143 ? -11.797 -2.754 12.814 1.00 63.91 143 TYR C C 1
ATOM 2307 O O . TYR C 1 143 ? -12.014 -1.545 12.734 1.00 63.96 143 TYR C O 1
ATOM 2316 N N . GLU C 1 144 ? -10.663 -3.313 12.411 1.00 64.07 144 GLU C N 1
ATOM 2317 C CA . GLU C 1 144 ? -9.592 -2.516 11.833 1.00 64.80 144 GLU C CA 1
ATOM 2318 C C . GLU C 1 144 ? -10.059 -1.965 10.486 1.00 63.29 144 GLU C C 1
ATOM 2319 O O . GLU C 1 144 ? -9.875 -0.786 10.189 1.00 63.51 144 GLU C O 1
ATOM 2325 N N . VAL C 1 145 ? -10.669 -2.831 9.682 1.00 61.34 145 VAL C N 1
ATOM 2326 C CA . VAL C 1 145 ? -11.174 -2.451 8.365 1.00 59.73 145 VAL C CA 1
ATOM 2327 C C . VAL C 1 145 ? -12.683 -2.660 8.305 1.00 57.56 145 VAL C C 1
ATOM 2328 O O . VAL C 1 145 ? -13.152 -3.749 7.991 1.00 57.48 145 VAL C O 1
ATOM 2332 N N . ALA C 1 146 ? -13.441 -1.609 8.595 1.00 54.97 146 ALA C N 1
ATOM 2333 C CA . ALA C 1 146 ? -14.898 -1.697 8.592 1.00 51.89 146 ALA C CA 1
ATOM 2334 C C . ALA C 1 146 ? -15.514 -1.780 7.204 1.00 49.37 146 ALA C C 1
ATOM 2335 O O . ALA C 1 146 ? -15.002 -1.213 6.246 1.00 46.44 146 ALA C O 1
ATOM 2337 N N . GLU C 1 147 ? -16.622 -2.501 7.107 1.00 48.76 147 GLU C N 1
ATOM 2338 C CA . GLU C 1 147 ? -17.330 -2.619 5.848 1.00 48.71 147 GLU C CA 1
ATOM 2339 C C . GLU C 1 147 ? -18.324 -1.470 5.722 1.00 47.36 147 GLU C C 1
ATOM 2340 O O . GLU C 1 147 ? -19.219 -1.307 6.557 1.00 47.59 147 GLU C O 1
ATOM 2346 N N . VAL C 1 148 ? -18.152 -0.668 4.681 1.00 44.37 148 VAL C N 1
ATOM 2347 C CA . VAL C 1 148 ? -19.045 0.445 4.423 1.00 40.90 148 VAL C CA 1
ATOM 2348 C C . VAL C 1 148 ? -19.114 0.577 2.910 1.00 41.29 148 VAL C C 1
ATOM 2349 O O . VAL C 1 148 ? -18.109 0.840 2.252 1.00 42.46 148 VAL C O 1
ATOM 2353 N N . ILE C 1 149 ? -20.300 0.345 2.362 1.00 40.64 149 ILE C N 1
ATOM 2354 C CA . ILE C 1 149 ? -20.526 0.440 0.930 1.00 38.86 149 ILE C CA 1
ATOM 2355 C C . ILE C 1 149 ? -21.817 1.219 0.747 1.00 37.41 149 ILE C C 1
ATOM 2356 O O . ILE C 1 149 ? -22.793 0.986 1.461 1.00 37.83 149 ILE C O 1
ATOM 2361 N N . ALA C 1 150 ? -21.817 2.154 -0.193 1.00 35.90 150 ALA C N 1
ATOM 2362 C CA . ALA C 1 150 ? -22.996 2.971 -0.438 1.00 35.79 150 ALA C CA 1
ATOM 2363 C C . ALA C 1 150 ? -23.509 2.832 -1.869 1.00 37.11 150 ALA C C 1
ATOM 2364 O O . ALA C 1 150 ? -22.740 2.724 -2.838 1.00 34.64 150 ALA C O 1
ATOM 2366 N N . LEU C 1 151 ? -24.829 2.829 -1.987 1.00 38.62 151 LEU C N 1
ATOM 2367 C CA . LEU C 1 151 ? -25.483 2.696 -3.277 1.00 40.53 151 LEU C CA 1
ATOM 2368 C C . LEU C 1 151 ? -26.478 3.836 -3.461 1.00 39.74 151 LEU C C 1
ATOM 2369 O O . LEU C 1 151 ? -27.272 4.130 -2.573 1.00 41.78 151 LEU C O 1
ATOM 2374 N N . PRO C 1 152 ? -26.448 4.490 -4.628 1.00 41.26 152 PRO C N 1
ATOM 2375 C CA . PRO C 1 152 ? -27.333 5.615 -4.948 1.00 40.17 152 PRO C CA 1
ATOM 2376 C C . PRO C 1 152 ? -28.810 5.270 -5.113 1.00 37.93 152 PRO C C 1
ATOM 2377 O O . PRO C 1 152 ? -29.165 4.238 -5.676 1.00 38.00 152 PRO C O 1
ATOM 2381 N N . VAL C 1 153 ? -29.665 6.144 -4.600 1.00 36.69 153 VAL C N 1
ATOM 2382 C CA . VAL C 1 153 ? -31.100 5.966 -4.723 1.00 34.91 153 VAL C CA 1
ATOM 2383 C C . VAL C 1 153 ? -31.527 6.779 -5.944 1.00 34.50 153 VAL C C 1
ATOM 2384 O O . VAL C 1 153 ? -31.328 7.991 -5.988 1.00 36.77 153 VAL C O 1
ATOM 2388 N N . GLU C 1 154 ? -32.092 6.109 -6.943 1.00 36.28 154 GLU C N 1
ATOM 2389 C CA . GLU C 1 154 ? -32.529 6.779 -8.165 1.00 38.97 154 GLU C CA 1
ATOM 2390 C C . GLU C 1 154 ? -33.969 7.277 -8.125 1.00 37.47 154 GLU C C 1
ATOM 2391 O O . GLU C 1 154 ? -34.291 8.276 -8.764 1.00 37.66 154 GLU C O 1
ATOM 2397 N N . GLN C 1 155 ? -34.825 6.577 -7.387 1.00 37.88 155 GLN C N 1
ATOM 2398 C CA . GLN C 1 155 ? -36.232 6.950 -7.265 1.00 38.92 155 GLN C CA 1
ATOM 2399 C C . GLN C 1 155 ? -36.737 6.654 -5.861 1.00 39.85 155 GLN C C 1
ATOM 2400 O O . GLN C 1 155 ? -36.024 6.117 -5.024 1.00 39.11 155 GLN C O 1
ATOM 2406 N N . GLY C 1 156 ? -37.999 6.982 -5.627 1.00 43.60 156 GLY C N 1
ATOM 2407 C CA . GLY C 1 156 ? -38.602 6.739 -4.332 1.00 44.77 156 GLY C CA 1
ATOM 2408 C C . GLY C 1 156 ? -39.715 7.717 -4.030 1.00 44.09 156 GLY C C 1
ATOM 2409 O O . GLY C 1 156 ? -40.182 8.438 -4.908 1.00 45.27 156 GLY C O 1
ATOM 2410 N N . ASN C 1 157 ? -40.148 7.730 -2.778 1.00 46.18 157 ASN C N 1
ATOM 2411 C CA . ASN C 1 157 ? -41.203 8.633 -2.337 1.00 46.14 157 ASN C CA 1
ATOM 2412 C C . ASN C 1 157 ? -40.556 9.985 -2.048 1.00 45.41 157 ASN C C 1
ATOM 2413 O O . ASN C 1 157 ? -39.844 10.142 -1.062 1.00 45.71 157 ASN C O 1
ATOM 2418 N N . PHE C 1 158 ? -40.804 10.958 -2.918 1.00 46.78 158 PHE C N 1
ATOM 2419 C CA . PHE C 1 158 ? -40.213 12.283 -2.775 1.00 48.30 158 PHE C CA 1
ATOM 2420 C C . PHE C 1 158 ? -40.244 12.879 -1.368 1.00 48.41 158 PHE C C 1
ATOM 2421 O O . PHE C 1 158 ? -39.236 13.410 -0.899 1.00 48.97 158 PHE C O 1
ATOM 2429 N N . PRO C 1 159 ? -41.402 12.836 -0.688 1.00 47.43 159 PRO C N 1
ATOM 2430 C CA . PRO C 1 159 ? -41.477 13.391 0.668 1.00 47.55 159 PRO C CA 1
ATOM 2431 C C . PRO C 1 159 ? -40.525 12.718 1.657 1.00 45.88 159 PRO C C 1
ATOM 2432 O O . PRO C 1 159 ? -40.041 13.352 2.590 1.00 46.16 159 PRO C O 1
ATOM 2436 N N . TYR C 1 160 ? -40.270 11.428 1.470 1.00 44.61 160 TYR C N 1
ATOM 2437 C CA . TYR C 1 160 ? -39.353 10.732 2.362 1.00 44.24 160 TYR C CA 1
ATOM 2438 C C . TYR C 1 160 ? -37.931 11.160 2.016 1.00 42.42 160 TYR C C 1
ATOM 2439 O O . TYR C 1 160 ? -37.125 11.467 2.899 1.00 42.47 160 TYR C O 1
ATOM 2448 N N . LEU C 1 161 ? -37.638 11.183 0.720 1.00 39.86 161 LEU C N 1
ATOM 2449 C CA . LEU C 1 161 ? -36.325 11.572 0.242 1.00 39.96 161 LEU C CA 1
ATOM 2450 C C . LEU C 1 161 ? -35.973 12.997 0.672 1.00 42.13 161 LEU C C 1
ATOM 2451 O O . LEU C 1 161 ? -34.851 13.254 1.124 1.00 40.53 161 LEU C O 1
ATOM 2456 N N . GLN C 1 162 ? -36.928 13.917 0.544 1.00 42.96 162 GLN C N 1
ATOM 2457 C CA . GLN C 1 162 ? -36.706 15.303 0.947 1.00 45.65 162 GLN C CA 1
ATOM 2458 C C . GLN C 1 162 ? -36.465 15.379 2.463 1.00 45.61 162 GLN C C 1
ATOM 2459 O O . GLN C 1 162 ? -35.634 16.160 2.935 1.00 45.76 162 GLN C O 1
ATOM 2465 N N . TRP C 1 163 ? -37.186 14.561 3.224 1.00 44.86 163 TRP C N 1
ATOM 2466 C CA . TRP C 1 163 ? -37.013 14.519 4.675 1.00 45.28 163 TRP C CA 1
ATOM 2467 C C . TRP C 1 163 ? -35.574 14.105 5.008 1.00 45.38 163 TRP C C 1
ATOM 2468 O O . TRP C 1 163 ? -34.945 14.679 5.897 1.00 46.30 163 TRP C O 1
ATOM 2479 N N . VAL C 1 164 ? -35.058 13.103 4.295 1.00 43.86 164 VAL C N 1
ATOM 2480 C CA . VAL C 1 164 ? -33.695 12.638 4.518 1.00 41.12 164 VAL C CA 1
ATOM 2481 C C . VAL C 1 164 ? -32.723 13.801 4.333 1.00 42.00 164 VAL C C 1
ATOM 2482 O O . VAL C 1 164 ? -31.800 13.977 5.125 1.00 42.82 164 VAL C O 1
ATOM 2486 N N . ARG C 1 165 ? -32.933 14.596 3.289 1.00 44.30 165 ARG C N 1
ATOM 2487 C CA . ARG C 1 165 ? -32.068 15.745 3.015 1.00 48.35 165 ARG C CA 1
ATOM 2488 C C . ARG C 1 165 ? -32.213 16.807 4.108 1.00 48.66 165 ARG C C 1
ATOM 2489 O O . ARG C 1 165 ? -31.230 17.387 4.566 1.00 46.32 165 ARG C O 1
ATOM 2497 N N . GLN C 1 166 ? -33.447 17.044 4.531 1.00 49.78 166 GLN C N 1
ATOM 2498 C CA . GLN C 1 166 ? -33.720 18.036 5.556 1.00 52.77 166 GLN C CA 1
ATOM 2499 C C . GLN C 1 166 ? -33.088 17.764 6.926 1.00 51.88 166 GLN C C 1
ATOM 2500 O O . GLN C 1 166 ? -32.481 18.658 7.507 1.00 52.59 166 GLN C O 1
ATOM 2506 N N . VAL C 1 167 ? -33.214 16.545 7.441 1.00 51.87 167 VAL C N 1
ATOM 2507 C CA . VAL C 1 167 ? -32.649 16.242 8.754 1.00 50.95 167 VAL C CA 1
ATOM 2508 C C . VAL C 1 167 ? -31.140 16.024 8.762 1.00 50.36 167 VAL C C 1
ATOM 2509 O O . VAL C 1 167 ? -30.556 15.825 9.822 1.00 52.24 167 VAL C O 1
ATOM 2513 N N . THR C 1 168 ? -30.506 16.055 7.595 1.00 48.72 168 THR C N 1
ATOM 2514 C CA . THR C 1 168 ? -29.060 15.878 7.540 1.00 48.83 168 THR C CA 1
ATOM 2515 C C . THR C 1 168 ? -28.345 17.154 7.119 1.00 50.62 168 THR C C 1
ATOM 2516 O O . THR C 1 168 ? -27.119 17.258 7.353 1.00 52.24 168 THR C O 1
ATOM 2520 N N . GLY D 1 62 ? -43.311 11.590 -13.561 1.00 58.45 62 GLY D N 1
ATOM 2521 C CA . GLY D 1 62 ? -42.435 12.562 -14.277 1.00 57.04 62 GLY D CA 1
ATOM 2522 C C . GLY D 1 62 ? -41.494 11.874 -15.249 1.00 56.14 62 GLY D C 1
ATOM 2523 O O . GLY D 1 62 ? -41.866 11.570 -16.381 1.00 58.84 62 GLY D O 1
ATOM 2524 N N . TYR D 1 63 ? -40.268 11.620 -14.808 1.00 52.32 63 TYR D N 1
ATOM 2525 C CA . TYR D 1 63 ? -39.283 10.969 -15.652 1.00 46.55 63 TYR D CA 1
ATOM 2526 C C . TYR D 1 63 ? -38.537 9.903 -14.871 1.00 44.63 63 TYR D C 1
ATOM 2527 O O . TYR D 1 63 ? -38.035 10.162 -13.781 1.00 43.70 63 TYR D O 1
ATOM 2536 N N . VAL D 1 64 ? -38.484 8.698 -15.426 1.00 42.71 64 VAL D N 1
ATOM 2537 C CA . VAL D 1 64 ? -37.774 7.599 -14.790 1.00 42.05 64 VAL D CA 1
ATOM 2538 C C . VAL D 1 64 ? -36.305 7.703 -15.205 1.00 40.66 64 VAL D C 1
ATOM 2539 O O . VAL D 1 64 ? -35.965 7.551 -16.375 1.00 40.55 64 VAL D O 1
ATOM 2543 N N . PRO D 1 65 ? -35.416 7.972 -14.241 1.00 41.06 65 PRO D N 1
ATOM 2544 C CA . PRO D 1 65 ? -33.982 8.102 -14.520 1.00 39.56 65 PRO D CA 1
ATOM 2545 C C . PRO D 1 65 ? -33.409 6.914 -15.282 1.00 38.25 65 PRO D C 1
ATOM 2546 O O . PRO D 1 65 ? -33.647 5.761 -14.926 1.00 39.16 65 PRO D O 1
ATOM 2550 N N . GLY D 1 66 ? -32.648 7.202 -16.328 1.00 37.98 66 GLY D N 1
ATOM 2551 C CA . GLY D 1 66 ? -32.044 6.141 -17.109 1.00 37.94 66 GLY D CA 1
ATOM 2552 C C . GLY D 1 66 ? -32.941 5.468 -18.133 1.00 35.74 66 GLY D C 1
ATOM 2553 O O . GLY D 1 66 ? -32.506 4.534 -18.782 1.00 37.16 66 GLY D O 1
ATOM 2554 N N . SER D 1 67 ? -34.180 5.926 -18.286 1.00 35.60 67 SER D N 1
ATOM 2555 C CA . SER D 1 67 ? -35.087 5.314 -19.259 1.00 37.48 67 SER D CA 1
ATOM 2556 C C . SER D 1 67 ? -34.754 5.793 -20.672 1.00 37.68 67 SER D C 1
ATOM 2557 O O . SER D 1 67 ? -35.127 5.163 -21.671 1.00 37.97 67 SER D O 1
ATOM 2560 N N . VAL D 1 68 ? -34.048 6.915 -20.747 1.00 36.88 68 VAL D N 1
ATOM 2561 C CA . VAL D 1 68 ? -33.612 7.470 -22.024 1.00 36.02 68 VAL D CA 1
ATOM 2562 C C . VAL D 1 68 ? -32.088 7.498 -21.995 1.00 36.53 68 VAL D C 1
ATOM 2563 O O . VAL D 1 68 ? -31.483 7.703 -20.940 1.00 37.15 68 VAL D O 1
ATOM 2567 N N . SER D 1 69 ? -31.472 7.273 -23.148 1.00 35.81 69 SER D N 1
ATOM 2568 C CA . SER D 1 69 ? -30.025 7.290 -23.240 1.00 36.30 69 SER D CA 1
ATOM 2569 C C . SER D 1 69 ? -29.561 8.124 -24.423 1.00 37.25 69 SER D C 1
ATOM 2570 O O . SER D 1 69 ? -30.317 8.395 -25.354 1.00 37.11 69 SER D O 1
ATOM 2573 N N . ALA D 1 70 ? -28.307 8.547 -24.364 1.00 35.76 70 ALA D N 1
ATOM 2574 C CA . ALA D 1 70 ? -27.714 9.299 -25.442 1.00 3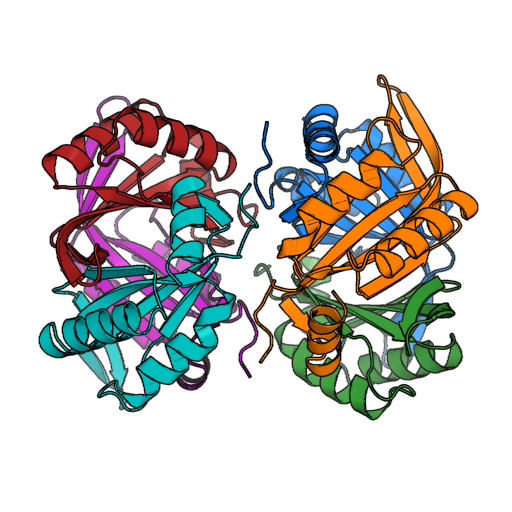6.71 70 ALA D CA 1
ATOM 2575 C C . ALA D 1 70 ? -26.636 8.345 -25.935 1.00 38.83 70 ALA D C 1
ATOM 2576 O O . ALA D 1 70 ? -25.743 7.951 -25.181 1.00 40.08 70 ALA D O 1
ATOM 2578 N N . ALA D 1 71 ? -26.747 7.935 -27.191 1.00 39.06 71 ALA D N 1
ATOM 2579 C CA . ALA D 1 71 ? -25.790 7.014 -27.775 1.00 38.93 71 ALA D CA 1
ATOM 2580 C C . ALA D 1 71 ? -24.844 7.761 -28.709 1.00 39.26 71 ALA D C 1
ATOM 2581 O O . ALA D 1 71 ? -25.241 8.704 -29.391 1.00 40.32 71 ALA D O 1
ATOM 2583 N N . PHE D 1 72 ? -23.585 7.350 -28.722 1.00 38.38 72 PHE D N 1
ATOM 2584 C CA . PHE D 1 72 ? -22.600 7.972 -29.589 1.00 37.20 72 PHE D CA 1
ATOM 2585 C C . PHE D 1 72 ? -22.138 6.952 -30.611 1.00 38.62 72 PHE D C 1
ATOM 2586 O O . PHE D 1 72 ? -21.850 5.799 -30.273 1.00 37.99 72 PHE D O 1
ATOM 2594 N N . VAL D 1 73 ? -22.104 7.380 -31.869 1.00 38.85 73 VAL D N 1
ATOM 2595 C CA . VAL D 1 73 ? -21.687 6.531 -32.968 1.00 40.63 73 VAL D CA 1
ATOM 2596 C C . VAL D 1 73 ? -20.784 7.339 -33.900 1.00 40.64 73 VAL D C 1
ATOM 2597 O O . VAL D 1 73 ? -21.121 8.449 -34.303 1.00 40.50 73 VAL D O 1
ATOM 2601 N N . THR D 1 74 ? -19.630 6.775 -34.223 1.00 42.43 74 THR D N 1
ATOM 2602 C CA . THR D 1 74 ? -18.665 7.423 -35.101 1.00 45.37 74 THR D CA 1
ATOM 2603 C C . THR D 1 74 ? -18.758 6.894 -36.534 1.00 46.01 74 THR D C 1
ATOM 2604 O O . THR D 1 74 ? -18.737 5.684 -36.753 1.00 46.04 74 THR D O 1
ATOM 2608 N N . CYS D 1 75 ? -18.853 7.805 -37.500 1.00 45.75 75 CYS D N 1
ATOM 2609 C CA . CYS D 1 75 ? -18.950 7.432 -38.912 1.00 47.15 75 CYS D CA 1
ATOM 2610 C C . CYS D 1 75 ? -17.804 7.981 -39.755 1.00 46.27 75 CYS D C 1
ATOM 2611 O O . CYS D 1 75 ? -17.183 8.978 -39.394 1.00 44.74 75 CYS D O 1
ATOM 2614 N N . PRO D 1 76 ? -17.513 7.320 -40.892 1.00 47.54 76 PRO D N 1
ATOM 2615 C CA . PRO D 1 76 ? -16.456 7.671 -41.851 1.00 47.20 76 PRO D CA 1
ATOM 2616 C C . PRO D 1 76 ? -16.577 9.103 -42.376 1.00 45.77 76 PRO D C 1
ATOM 2617 O O . PRO D 1 76 ? -15.576 9.794 -42.528 1.00 44.42 76 PRO D O 1
ATOM 2621 N N . ASN D 1 77 ? -17.801 9.531 -42.676 1.00 45.79 77 ASN D N 1
ATOM 2622 C CA . ASN D 1 77 ? -18.046 10.895 -43.147 1.00 47.76 77 ASN D CA 1
ATOM 2623 C C . ASN D 1 77 ? -19.508 11.300 -43.011 1.00 48.32 77 ASN D C 1
ATOM 2624 O O . ASN D 1 77 ? -20.352 10.488 -42.631 1.00 47.69 77 ASN D O 1
ATOM 2629 N N . GLU D 1 78 ? -19.798 12.557 -43.328 1.00 50.46 78 GLU D N 1
ATOM 2630 C CA . GLU D 1 78 ? -21.149 13.100 -43.222 1.00 54.31 78 GLU D CA 1
ATOM 2631 C C . GLU D 1 78 ? -22.194 12.358 -44.032 1.00 54.69 78 GLU D C 1
ATOM 2632 O O . GLU D 1 78 ? -23.298 12.095 -43.550 1.00 53.56 78 GLU D O 1
ATOM 2638 N N . LYS D 1 79 ? -21.841 12.030 -45.268 1.00 56.26 79 LYS D N 1
ATOM 2639 C CA . LYS D 1 79 ? -22.749 11.340 -46.171 1.00 57.40 79 LYS D CA 1
ATOM 2640 C C . LYS D 1 79 ? -23.291 10.068 -45.536 1.00 55.42 79 LYS D C 1
ATOM 2641 O O . LYS D 1 79 ? -24.497 9.828 -45.530 1.00 56.92 79 LYS D O 1
ATOM 2647 N N . VAL D 1 80 ? -22.392 9.254 -45.000 1.00 52.81 80 VAL D N 1
ATOM 2648 C CA . VAL D 1 80 ? -22.781 8.004 -44.364 1.00 52.23 80 VAL D CA 1
ATOM 2649 C C . VAL D 1 80 ? -23.538 8.271 -43.069 1.00 50.83 80 VAL D C 1
ATOM 2650 O O . VAL D 1 80 ? -24.594 7.687 -42.819 1.00 50.32 80 VAL D O 1
ATOM 2654 N N . ALA D 1 81 ? -22.990 9.160 -42.251 1.00 48.80 81 ALA D N 1
ATOM 2655 C CA . ALA D 1 81 ? -23.607 9.505 -40.986 1.00 48.43 81 ALA D CA 1
ATOM 2656 C C . ALA D 1 81 ? -25.052 9.932 -41.203 1.00 49.32 81 ALA D C 1
ATOM 2657 O O . ALA D 1 81 ? -25.951 9.517 -40.472 1.00 50.22 81 ALA D O 1
ATOM 2659 N N . LYS D 1 82 ? -25.274 10.752 -42.222 1.00 49.96 82 LYS D N 1
ATOM 2660 C CA . LYS D 1 82 ? -26.612 11.243 -42.519 1.00 51.36 82 LYS D CA 1
ATOM 2661 C C . LYS D 1 82 ? -27.545 10.139 -43.010 1.00 51.51 82 LYS D C 1
ATOM 2662 O O . LYS D 1 82 ? -28.741 10.171 -42.731 1.00 50.73 82 LYS D O 1
ATOM 2668 N N . GLU D 1 83 ? -27.011 9.165 -43.743 1.00 51.95 83 GLU D N 1
ATOM 2669 C CA . GLU D 1 83 ? -27.846 8.063 -44.221 1.00 54.42 83 GLU D CA 1
ATOM 2670 C C . GLU D 1 83 ? -28.338 7.234 -43.035 1.00 52.12 83 GLU D C 1
ATOM 2671 O O . GLU D 1 83 ? -29.521 6.903 -42.944 1.00 51.93 83 GLU D O 1
ATOM 2677 N N . ILE D 1 84 ? -27.427 6.914 -42.120 1.00 49.11 84 ILE D N 1
ATOM 2678 C CA . ILE D 1 84 ? -27.779 6.127 -40.946 1.00 46.90 84 ILE D CA 1
ATOM 2679 C C . ILE D 1 84 ? -28.740 6.881 -40.023 1.00 46.13 84 ILE D C 1
ATOM 2680 O O . ILE D 1 84 ? -29.629 6.279 -39.409 1.00 43.74 84 ILE D O 1
ATOM 2685 N N . ALA D 1 85 ? -28.560 8.195 -39.931 1.00 45.96 85 ALA D N 1
ATOM 2686 C CA . ALA D 1 85 ? -29.408 9.027 -39.075 1.00 47.81 85 ALA D CA 1
ATOM 2687 C C . ALA D 1 85 ? -30.869 9.037 -39.532 1.00 48.28 85 ALA D C 1
ATOM 2688 O O . ALA D 1 85 ? -31.783 8.931 -38.714 1.00 47.90 85 ALA D O 1
ATOM 2690 N N . ARG D 1 86 ? -31.082 9.168 -40.839 1.00 50.04 86 ARG D N 1
ATOM 2691 C CA . ARG D 1 86 ? -32.430 9.181 -41.400 1.00 49.92 86 ARG D CA 1
ATOM 2692 C C . ARG D 1 86 ? -33.071 7.808 -41.253 1.00 48.81 86 ARG D C 1
ATOM 2693 O O . ARG D 1 86 ? -34.250 7.690 -40.924 1.00 48.69 86 ARG D O 1
ATOM 2701 N N . ALA D 1 87 ? -32.287 6.767 -41.498 1.00 47.48 87 ALA D N 1
ATOM 2702 C CA . ALA D 1 87 ? -32.790 5.407 -41.382 1.00 47.42 87 ALA D CA 1
ATOM 2703 C C . ALA D 1 87 ? -33.230 5.133 -39.946 1.00 48.39 87 ALA D C 1
ATOM 2704 O O . ALA D 1 87 ? -34.314 4.589 -39.708 1.00 49.78 87 ALA D O 1
ATOM 2706 N N . VAL D 1 88 ? -32.391 5.521 -38.989 1.00 47.22 88 VAL D N 1
ATOM 2707 C CA . VAL D 1 88 ? -32.691 5.315 -37.574 1.00 47.77 88 VAL D CA 1
ATOM 2708 C C . VAL D 1 88 ? -33.934 6.077 -37.089 1.00 48.58 88 VAL D C 1
ATOM 2709 O O . VAL D 1 88 ? -34.744 5.533 -36.328 1.00 45.13 88 VAL D O 1
ATOM 2713 N N . VAL D 1 89 ? -34.091 7.328 -37.518 1.00 50.21 89 VAL D N 1
ATOM 2714 C CA . VAL D 1 89 ? -35.256 8.107 -37.099 1.00 55.50 89 VAL D CA 1
ATOM 2715 C C . VAL D 1 89 ? -36.506 7.597 -37.812 1.00 57.36 89 VAL D C 1
ATOM 2716 O O . VAL D 1 89 ? -37.586 7.539 -37.222 1.00 58.03 89 VAL D O 1
ATOM 2720 N N . GLU D 1 90 ? -36.352 7.226 -39.080 1.00 59.32 90 GLU D N 1
ATOM 2721 C CA . GLU D 1 90 ? -37.468 6.712 -39.861 1.00 61.30 90 GLU D CA 1
ATOM 2722 C C . GLU D 1 90 ? -37.904 5.360 -39.320 1.00 60.39 90 GLU D C 1
ATOM 2723 O O . GLU D 1 90 ? -39.095 5.046 -39.318 1.00 60.08 90 GLU D O 1
ATOM 2729 N N . LYS D 1 91 ? -36.942 4.561 -38.864 1.00 58.83 91 LYS D N 1
ATOM 2730 C CA . LYS D 1 91 ? -37.251 3.245 -38.311 1.00 58.39 91 LYS D CA 1
ATOM 2731 C C . LYS D 1 91 ? -37.729 3.341 -36.864 1.00 57.48 91 LYS D C 1
ATOM 2732 O O . LYS D 1 91 ? -38.019 2.323 -36.229 1.00 56.94 91 LYS D O 1
ATOM 2738 N N . ARG D 1 92 ? -37.801 4.569 -36.356 1.00 56.19 92 ARG D N 1
ATOM 2739 C CA . ARG D 1 92 ? -38.241 4.847 -34.989 1.00 56.34 92 ARG D CA 1
ATOM 2740 C C . ARG D 1 92 ? -37.343 4.249 -33.905 1.00 53.96 92 ARG D C 1
ATOM 2741 O O . ARG D 1 92 ? -37.773 4.066 -32.765 1.00 53.54 92 ARG D O 1
ATOM 2749 N N . LEU D 1 93 ? -36.103 3.936 -34.264 1.00 51.93 93 LEU D N 1
ATOM 2750 C CA . LEU D 1 93 ? -35.152 3.384 -33.308 1.00 50.51 93 LEU D CA 1
ATOM 2751 C C . LEU D 1 93 ? -34.568 4.531 -32.483 1.00 49.56 93 LEU D C 1
ATOM 2752 O O . LEU D 1 93 ? -33.888 4.307 -31.486 1.00 50.27 93 LEU D O 1
ATOM 2757 N N . ALA D 1 94 ? -34.840 5.760 -32.911 1.00 47.42 94 ALA D N 1
ATOM 2758 C CA . ALA D 1 94 ? -34.362 6.942 -32.209 1.00 47.05 94 ALA D CA 1
ATOM 2759 C C . ALA D 1 94 ? -35.255 8.129 -32.523 1.00 47.18 94 ALA D C 1
ATOM 2760 O O . ALA D 1 94 ? -35.825 8.220 -33.607 1.00 48.52 94 ALA D O 1
ATOM 2762 N N . ALA D 1 95 ? -35.364 9.044 -31.569 1.00 47.27 95 ALA D N 1
ATOM 2763 C CA . ALA D 1 95 ? -36.192 10.225 -31.737 1.00 46.98 95 ALA D CA 1
ATOM 2764 C C . ALA D 1 95 ? -35.453 11.334 -32.451 1.00 47.62 95 ALA D C 1
ATOM 2765 O O . ALA D 1 95 ? -36.013 12.030 -33.297 1.00 48.26 95 ALA D O 1
ATOM 2767 N N . CYS D 1 96 ? -34.184 11.495 -32.110 1.00 48.19 96 CYS D N 1
ATOM 2768 C CA . CYS D 1 96 ? -33.385 12.564 -32.688 1.00 50.05 96 CYS D CA 1
ATOM 2769 C C . CYS D 1 96 ? -31.923 12.168 -32.800 1.00 47.73 96 CYS D C 1
ATOM 2770 O O . CYS D 1 96 ? -31.435 11.336 -32.038 1.00 46.87 96 CYS D O 1
ATOM 2773 N N . VAL D 1 97 ? -31.234 12.771 -33.762 1.00 47.24 97 VAL D N 1
ATOM 2774 C CA . VAL D 1 97 ? -29.817 12.514 -33.980 1.00 45.60 97 VAL D CA 1
ATOM 2775 C C . VAL D 1 97 ? -29.103 13.828 -34.277 1.00 46.65 97 VAL D C 1
ATOM 2776 O O . VAL D 1 97 ? -29.547 14.609 -35.120 1.00 44.83 97 VAL D O 1
ATOM 2780 N N . ASN D 1 98 ? -27.998 14.065 -33.575 1.00 47.21 98 ASN D N 1
ATOM 2781 C CA . ASN D 1 98 ? -27.193 15.268 -33.772 1.00 46.61 98 ASN D CA 1
ATOM 2782 C C . ASN D 1 98 ? -25.879 14.837 -34.407 1.00 47.14 98 ASN D C 1
ATOM 2783 O O . ASN D 1 98 ? -25.170 13.989 -33.860 1.00 46.81 98 ASN D O 1
ATOM 2788 N N . LEU D 1 99 ? -25.557 15.409 -35.564 1.00 47.83 99 LEU D N 1
ATOM 2789 C CA . LEU D 1 99 ? -24.318 15.073 -36.254 1.00 47.14 99 LEU D CA 1
ATOM 2790 C C . LEU D 1 99 ? -23.284 16.154 -36.014 1.00 46.86 99 LEU D C 1
ATOM 2791 O O . LEU D 1 99 ? -23.542 17.339 -36.244 1.00 47.70 99 LEU D O 1
ATOM 2796 N N . ILE D 1 100 ? -22.115 15.735 -35.545 1.00 46.29 100 ILE D N 1
ATOM 2797 C CA . ILE D 1 100 ? -21.014 16.646 -35.272 1.00 46.97 100 ILE D CA 1
ATOM 2798 C C . ILE D 1 100 ? -19.910 16.312 -36.267 1.00 48.47 100 ILE D C 1
ATOM 2799 O O . ILE D 1 100 ? -19.292 15.256 -36.183 1.00 48.82 100 ILE D O 1
ATOM 2804 N N . PRO D 1 101 ? -19.651 17.213 -37.225 1.00 50.56 101 PRO D N 1
ATOM 2805 C CA . PRO D 1 101 ? -18.623 17.021 -38.252 1.00 51.34 101 PRO D CA 1
ATOM 2806 C C . PRO D 1 101 ? -17.229 17.483 -37.829 1.00 50.77 101 PRO D C 1
ATOM 2807 O O . PRO D 1 101 ? -17.035 17.973 -36.723 1.00 51.11 101 PRO D O 1
ATOM 2811 N N . GLN D 1 102 ? -16.265 17.305 -38.725 1.00 51.70 102 GLN D N 1
ATOM 2812 C CA . GLN D 1 102 ? -14.890 17.720 -38.487 1.00 52.09 102 GLN D CA 1
ATOM 2813 C C . GLN D 1 102 ? -14.172 17.048 -37.328 1.00 50.21 102 GLN D C 1
ATOM 2814 O O . GLN D 1 102 ? -13.247 17.625 -36.754 1.00 50.65 102 GLN D O 1
ATOM 2820 N N . ILE D 1 103 ? -14.577 15.839 -36.973 1.00 47.55 103 ILE D N 1
ATOM 2821 C CA . ILE D 1 103 ? -13.896 15.157 -35.887 1.00 47.44 103 ILE D CA 1
ATOM 2822 C C . ILE D 1 103 ? -12.622 14.495 -36.415 1.00 47.95 103 ILE D C 1
ATOM 2823 O O . ILE D 1 103 ? -12.567 14.052 -37.562 1.00 46.32 103 ILE D O 1
ATOM 2828 N N . THR D 1 104 ? -11.591 14.462 -35.579 1.00 49.49 104 THR D N 1
ATOM 2829 C CA . THR D 1 104 ? -10.338 13.808 -35.928 1.00 51.26 104 THR D CA 1
ATOM 2830 C C . THR D 1 104 ? -10.140 12.716 -34.889 1.00 51.72 104 THR D C 1
ATOM 2831 O O . THR D 1 104 ? -10.037 12.991 -33.701 1.00 50.73 104 THR D O 1
ATOM 2835 N N . SER D 1 105 ? -10.105 11.472 -35.344 1.00 52.64 105 SER D N 1
ATOM 2836 C CA . SER D 1 105 ? -9.943 10.350 -34.446 1.00 54.07 105 SER D CA 1
ATOM 2837 C C . SER D 1 105 ? -8.489 9.887 -34.372 1.00 53.23 105 SER D C 1
ATOM 2838 O O . SER D 1 105 ? -7.782 9.831 -35.375 1.00 54.74 105 SER D O 1
ATOM 2841 N N . ILE D 1 106 ? -8.051 9.556 -33.167 1.00 51.74 106 ILE D N 1
ATOM 2842 C CA . ILE D 1 106 ? -6.693 9.109 -32.938 1.00 50.87 106 ILE D CA 1
ATOM 2843 C C . ILE D 1 106 ? -6.743 7.804 -32.168 1.00 53.39 106 ILE D C 1
ATOM 2844 O O . ILE D 1 106 ? -7.449 7.683 -31.166 1.00 51.23 106 ILE D O 1
ATOM 2849 N N . TYR D 1 107 ? -5.989 6.826 -32.651 1.00 56.00 107 TYR D N 1
ATOM 2850 C CA . TYR D 1 107 ? -5.935 5.512 -32.032 1.00 60.90 107 TYR D CA 1
ATOM 2851 C C . TYR D 1 107 ? -4.701 4.789 -32.557 1.00 64.15 107 TYR D C 1
ATOM 2852 O O . TYR D 1 107 ? -4.054 5.257 -33.491 1.00 62.97 107 TYR D O 1
ATOM 2861 N N . GLU D 1 108 ? -4.368 3.650 -31.965 1.00 69.21 108 GLU D N 1
ATOM 2862 C CA . GLU D 1 108 ? -3.217 2.913 -32.457 1.00 74.44 108 GLU D CA 1
ATOM 2863 C C . GLU D 1 108 ? -3.617 1.682 -33.249 1.00 76.62 108 GLU D C 1
ATOM 2864 O O . GLU D 1 108 ? -4.584 0.992 -32.921 1.00 76.43 108 GLU D O 1
ATOM 2870 N N . TRP D 1 109 ? -2.868 1.443 -34.319 1.00 79.65 109 TRP D N 1
ATOM 2871 C CA . TRP D 1 109 ? -3.083 0.302 -35.189 1.00 83.15 109 TRP D CA 1
ATOM 2872 C C . TRP D 1 109 ? -1.711 -0.182 -35.635 1.00 84.89 109 TRP D C 1
ATOM 2873 O O . TRP D 1 109 ? -0.898 0.605 -36.123 1.00 84.08 109 TRP D O 1
ATOM 2884 N N . LYS D 1 110 ? -1.457 -1.475 -35.462 1.00 87.83 110 LYS D N 1
ATOM 2885 C CA . LYS D 1 110 ? -0.178 -2.060 -35.848 1.00 89.30 110 LYS D CA 1
ATOM 2886 C C . LYS D 1 110 ? 0.989 -1.237 -35.311 1.00 89.32 110 LYS D C 1
ATOM 2887 O O . LYS D 1 110 ? 1.860 -0.803 -36.068 1.00 89.62 110 LYS D O 1
ATOM 2893 N N . GLY D 1 111 ? 0.983 -1.017 -33.998 1.00 89.37 111 GLY D N 1
ATOM 2894 C CA . GLY D 1 111 ? 2.047 -0.270 -33.352 1.00 88.79 111 GLY D CA 1
ATOM 2895 C C . GLY D 1 111 ? 2.201 1.189 -33.740 1.00 88.14 111 GLY D C 1
ATOM 2896 O O . GLY D 1 111 ? 3.129 1.859 -33.278 1.00 88.36 111 GLY D O 1
ATOM 2897 N N . LYS D 1 112 ? 1.309 1.693 -34.583 1.00 86.63 112 LYS D N 1
ATOM 2898 C CA . LYS D 1 112 ? 1.385 3.089 -34.997 1.00 85.71 112 LYS D CA 1
ATOM 2899 C C . LYS D 1 112 ? 0.150 3.887 -34.596 1.00 83.68 112 LYS D C 1
ATOM 2900 O O . LYS D 1 112 ? -0.925 3.329 -34.382 1.00 82.32 112 LYS D O 1
ATOM 2906 N N . ILE D 1 113 ? 0.320 5.199 -34.484 1.00 82.11 113 ILE D N 1
ATOM 2907 C CA . ILE D 1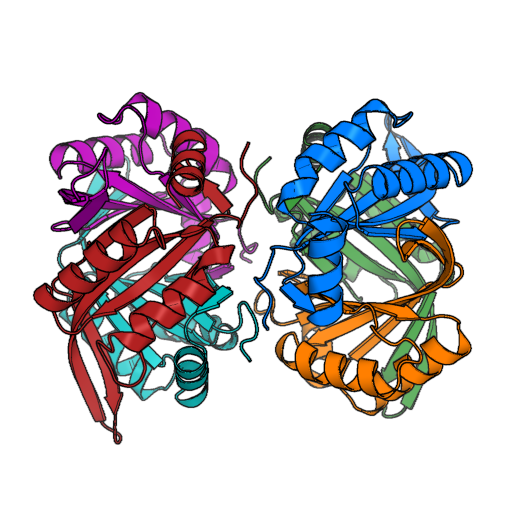 113 ? -0.780 6.087 -34.138 1.00 80.75 113 ILE D CA 1
ATOM 2908 C C . ILE D 1 113 ? -1.470 6.570 -35.427 1.00 79.17 113 ILE D C 1
ATOM 2909 O O . ILE D 1 113 ? -0.868 7.330 -36.187 1.00 79.10 113 ILE D O 1
ATOM 2914 N N . GLU D 1 114 ? -2.704 6.110 -35.675 1.00 77.36 114 GLU D N 1
ATOM 2915 C CA . GLU D 1 114 ? -3.491 6.509 -36.853 1.00 75.91 114 GLU D CA 1
ATOM 2916 C C . GLU D 1 114 ? -4.386 7.699 -36.546 1.00 72.71 114 GLU D C 1
ATOM 2917 O O . GLU D 1 114 ? -4.997 7.761 -35.486 1.00 72.47 114 GLU D O 1
ATOM 2923 N N . GLU D 1 115 ? -4.433 8.652 -37.469 1.00 69.36 115 GLU D N 1
ATOM 2924 C CA . GLU D 1 115 ? -5.283 9.826 -37.330 1.00 66.74 115 GLU D CA 1
ATOM 2925 C C . GLU D 1 115 ? -6.267 9.814 -38.488 1.00 65.36 115 GLU D C 1
ATOM 2926 O O . GLU D 1 115 ? -5.867 9.733 -39.650 1.00 64.60 115 GLU D O 1
ATOM 2932 N N . ASP D 1 116 ? -7.555 9.882 -38.180 1.00 64.04 116 ASP D N 1
ATOM 2933 C CA . ASP D 1 116 ? -8.562 9.851 -39.224 1.00 62.91 116 ASP D CA 1
ATOM 2934 C C . ASP D 1 116 ? -9.642 10.899 -39.068 1.00 60.43 116 ASP D C 1
ATOM 2935 O O . ASP D 1 116 ? -9.860 11.438 -37.985 1.00 59.72 116 ASP D O 1
ATOM 2940 N N . SER D 1 117 ? -10.344 11.154 -40.164 1.00 57.54 117 SER D N 1
ATOM 2941 C CA . SER D 1 117 ? -11.434 12.099 -40.159 1.00 55.04 117 SER D CA 1
ATOM 2942 C C . SER D 1 117 ? -12.687 11.277 -40.014 1.00 52.50 117 SER D C 1
ATOM 2943 O O . SER D 1 117 ? -12.788 10.189 -40.576 1.00 50.35 117 SER D O 1
ATOM 2946 N N . GLU D 1 118 ? -13.640 11.793 -39.251 1.00 50.39 118 GLU D N 1
ATOM 2947 C CA . GLU D 1 118 ? -14.888 11.085 -39.035 1.00 49.22 118 GLU D CA 1
ATOM 2948 C C . GLU D 1 118 ? -15.970 12.067 -38.639 1.00 47.00 118 GLU D C 1
ATOM 2949 O O . GLU D 1 118 ? -15.740 13.275 -38.561 1.00 43.94 118 GLU D O 1
ATOM 2955 N N . VAL D 1 119 ? -17.151 11.520 -38.388 1.00 45.07 119 VAL D N 1
ATOM 2956 C CA . VAL D 1 119 ? -18.298 12.295 -37.964 1.00 43.24 119 VAL D CA 1
ATOM 2957 C C . VAL D 1 119 ? -18.868 11.588 -36.744 1.00 42.66 119 VAL D C 1
ATOM 2958 O O . VAL D 1 119 ? -19.005 10.361 -36.731 1.00 40.99 119 VAL D O 1
ATOM 2962 N N . LEU D 1 120 ? -19.188 12.366 -35.718 1.00 42.68 120 LEU D N 1
ATOM 2963 C CA . LEU D 1 120 ? -19.730 11.813 -34.491 1.00 42.29 120 LEU D CA 1
ATOM 2964 C C . LEU D 1 120 ? -21.234 12.007 -34.459 1.00 43.51 120 LEU D C 1
ATOM 2965 O O . LEU D 1 120 ? -21.726 13.097 -34.729 1.00 44.91 120 LEU D O 1
ATOM 2970 N N . MET D 1 121 ? -21.963 10.942 -34.146 1.00 44.29 121 MET D N 1
ATOM 2971 C CA . MET D 1 121 ? -23.417 11.017 -34.067 1.00 45.60 121 MET D CA 1
ATOM 2972 C C . MET D 1 121 ? -23.860 10.885 -32.618 1.00 43.45 121 MET D C 1
ATOM 2973 O O . MET D 1 121 ? -23.441 9.960 -31.927 1.00 41.59 121 MET D O 1
ATOM 2978 N N . MET D 1 122 ? -24.700 11.808 -32.162 1.00 42.39 122 MET D N 1
ATOM 2979 C CA . MET D 1 122 ? -25.229 11.748 -30.809 1.00 42.91 122 MET D CA 1
ATOM 2980 C C . MET D 1 122 ? -26.712 11.406 -30.986 1.00 42.31 122 MET D C 1
ATOM 2981 O O . MET D 1 122 ? -27.487 12.202 -31.497 1.00 42.56 122 MET D O 1
ATOM 2986 N N . ILE D 1 123 ? -27.094 10.213 -30.554 1.00 42.91 123 ILE D N 1
ATOM 2987 C CA . ILE D 1 123 ? -28.455 9.720 -30.721 1.00 43.19 123 ILE D CA 1
ATOM 2988 C C . ILE D 1 123 ? -29.274 9.641 -29.435 1.00 44.28 123 ILE D C 1
ATOM 2989 O O . ILE D 1 123 ? -28.836 9.057 -28.455 1.00 44.81 123 ILE D O 1
ATOM 2994 N N . LYS D 1 124 ? -30.468 10.226 -29.443 1.00 44.94 124 LYS D N 1
ATOM 2995 C CA . LYS D 1 124 ? -31.339 10.177 -28.273 1.00 45.61 124 LYS D CA 1
ATOM 2996 C C . LYS D 1 124 ? -32.453 9.159 -28.497 1.00 45.04 124 LYS D C 1
ATOM 2997 O O . LYS D 1 124 ? -33.199 9.234 -29.474 1.00 44.80 124 LYS D O 1
ATOM 3003 N N . THR D 1 125 ? -32.564 8.204 -27.583 1.00 43.91 125 THR D N 1
ATOM 3004 C CA . THR D 1 125 ? -33.579 7.171 -27.701 1.00 44.90 125 THR D CA 1
ATOM 3005 C C . THR D 1 125 ? -33.852 6.533 -26.348 1.00 44.76 125 THR D C 1
ATOM 3006 O O . THR D 1 125 ? -33.210 6.858 -25.351 1.00 44.77 125 THR D O 1
ATOM 3010 N N . GLN D 1 126 ? -34.824 5.633 -26.310 1.00 44.13 126 GLN D N 1
ATOM 3011 C CA . GLN D 1 126 ? -35.130 4.934 -25.076 1.00 43.10 126 GLN D CA 1
ATOM 3012 C C . GLN D 1 126 ? -33.983 3.960 -24.837 1.00 41.53 126 GLN D C 1
ATOM 3013 O O . GLN D 1 126 ? -33.466 3.357 -25.781 1.00 39.08 126 GLN D O 1
ATOM 3019 N N . SER D 1 127 ? -33.591 3.803 -23.577 1.00 40.66 127 SER D N 1
ATOM 3020 C CA . SER D 1 127 ? -32.504 2.898 -23.228 1.00 38.35 127 SER D CA 1
ATOM 3021 C C . SER D 1 127 ? -32.799 1.482 -23.698 1.00 37.34 127 SER D C 1
ATOM 3022 O O . SER D 1 127 ? -31.902 0.770 -24.149 1.00 36.06 127 SER D O 1
ATOM 3025 N N . SER D 1 128 ? -34.063 1.078 -23.596 1.00 38.39 128 SER D N 1
ATOM 3026 C CA . SER D 1 128 ? -34.482 -0.264 -24.010 1.00 39.42 128 SER D CA 1
ATOM 3027 C C . SER D 1 128 ? -34.331 -0.502 -25.504 1.00 38.88 128 SER D C 1
ATOM 3028 O O . SER D 1 128 ? -34.454 -1.628 -25.970 1.00 40.77 128 SER D O 1
ATOM 3031 N N . LEU D 1 129 ? -34.056 0.551 -26.260 1.00 39.63 129 LEU D N 1
ATOM 3032 C CA . LEU D 1 129 ? -33.905 0.414 -27.701 1.00 40.82 129 LEU D CA 1
ATOM 3033 C C . LEU D 1 129 ? -32.448 0.386 -28.147 1.00 40.81 129 LEU D C 1
ATOM 3034 O O . LEU D 1 129 ? -32.152 0.105 -29.305 1.00 41.48 129 LEU D O 1
ATOM 3039 N N . VAL D 1 130 ? -31.532 0.684 -27.236 1.00 41.08 130 VAL D N 1
ATOM 3040 C CA . VAL D 1 130 ? -30.127 0.704 -27.607 1.00 40.19 130 VAL D CA 1
ATOM 3041 C C . VAL D 1 130 ? -29.681 -0.607 -28.258 1.00 39.72 130 VAL D C 1
ATOM 3042 O O . VAL D 1 130 ? -28.987 -0.584 -29.272 1.00 40.67 130 VAL D O 1
ATOM 3046 N N . PRO D 1 131 ? -30.081 -1.765 -27.701 1.00 39.47 131 PRO D N 1
ATOM 3047 C CA . PRO D 1 131 ? -29.662 -3.024 -28.331 1.00 40.48 131 PRO D CA 1
ATOM 3048 C C . PRO D 1 131 ? -30.129 -3.114 -29.788 1.00 40.58 131 PRO D C 1
ATOM 3049 O O . PRO D 1 131 ? -29.380 -3.553 -30.658 1.00 40.27 131 PRO D O 1
ATOM 3053 N N . ALA D 1 132 ? -31.366 -2.695 -30.049 1.00 41.83 132 ALA D N 1
ATOM 3054 C CA . ALA D 1 132 ? -31.910 -2.725 -31.410 1.00 43.76 132 ALA D CA 1
ATOM 3055 C C . ALA D 1 132 ? -31.176 -1.705 -32.274 1.00 44.51 132 ALA D C 1
ATOM 3056 O O . ALA D 1 132 ? -30.832 -1.980 -33.426 1.00 44.79 132 ALA D O 1
ATOM 3058 N N . LEU D 1 133 ? -30.942 -0.525 -31.709 1.00 44.43 133 LEU D N 1
ATOM 3059 C CA . LEU D 1 133 ? -30.244 0.536 -32.419 1.00 44.72 133 LEU D CA 1
ATOM 3060 C C . LEU D 1 133 ? -28.840 0.073 -32.771 1.00 43.11 133 LEU D C 1
ATOM 3061 O O . LEU D 1 133 ? -28.330 0.363 -33.848 1.00 42.72 133 LEU D O 1
ATOM 3066 N N . THR D 1 134 ? -28.219 -0.656 -31.852 1.00 43.21 134 THR D N 1
ATOM 3067 C CA . THR D 1 134 ? -26.868 -1.158 -32.067 1.00 43.52 134 THR D CA 1
ATOM 3068 C C . THR D 1 134 ? -26.852 -2.221 -33.161 1.00 43.66 134 THR D C 1
ATOM 3069 O O . THR D 1 134 ? -25.943 -2.261 -33.989 1.00 44.47 134 THR D O 1
ATOM 3073 N N . ASP D 1 135 ? -27.865 -3.078 -33.173 1.00 45.52 135 ASP D N 1
ATOM 3074 C CA . ASP D 1 135 ? -27.944 -4.106 -34.195 1.00 48.52 135 ASP D CA 1
ATOM 3075 C C . ASP D 1 135 ? -28.074 -3.467 -35.572 1.00 47.24 135 ASP D C 1
ATOM 3076 O O . ASP D 1 135 ? -27.454 -3.914 -36.534 1.00 47.05 135 ASP D O 1
ATOM 3081 N N . PHE D 1 136 ? -28.864 -2.405 -35.660 1.00 46.90 136 PHE D N 1
ATOM 3082 C CA . PHE D 1 136 ? -29.060 -1.723 -36.925 1.00 47.14 136 PHE D CA 1
ATOM 3083 C C . PHE D 1 136 ? -27.802 -1.067 -37.492 1.00 48.37 136 PHE D C 1
ATOM 3084 O O . PHE D 1 136 ? -27.487 -1.253 -38.666 1.00 49.09 136 PHE D O 1
ATOM 3092 N N . VAL D 1 137 ? -27.087 -0.284 -36.688 1.00 48.40 137 VAL D N 1
ATOM 3093 C CA . VAL D 1 137 ? -25.891 0.361 -37.216 1.00 49.17 137 VAL D CA 1
ATOM 3094 C C . VAL D 1 137 ? -24.873 -0.713 -37.594 1.00 50.77 137 VAL D C 1
ATOM 3095 O O . VAL D 1 137 ? -24.093 -0.546 -38.535 1.00 50.90 137 VAL D O 1
ATOM 3099 N N . ARG D 1 138 ? -24.896 -1.825 -36.867 1.00 52.96 138 ARG D N 1
ATOM 3100 C CA . ARG D 1 138 ? -23.984 -2.920 -37.148 1.00 54.10 138 ARG D CA 1
ATOM 3101 C C . ARG D 1 138 ? -24.264 -3.487 -38.541 1.00 54.29 138 ARG D C 1
ATOM 3102 O O . ARG D 1 138 ? -23.342 -3.897 -39.249 1.00 53.85 138 ARG D O 1
ATOM 3110 N N . SER D 1 139 ? -25.536 -3.486 -38.939 1.00 52.79 139 SER D N 1
ATOM 3111 C CA . SER D 1 139 ? -25.921 -4.013 -40.243 1.00 53.27 139 SER D CA 1
ATOM 3112 C C . SER D 1 139 ? -25.582 -3.096 -41.416 1.00 53.69 139 SER D C 1
ATOM 3113 O O . SER D 1 139 ? -25.508 -3.562 -42.542 1.00 53.90 139 SER D O 1
ATOM 3116 N N . VAL D 1 140 ? -25.389 -1.803 -41.161 1.00 55.13 140 VAL D N 1
ATOM 3117 C CA . VAL D 1 140 ? -25.058 -0.862 -42.231 1.00 57.13 140 VAL D CA 1
ATOM 3118 C C . VAL D 1 140 ? -23.558 -0.619 -42.307 1.00 57.59 140 VAL D C 1
ATOM 3119 O O . VAL D 1 140 ? -23.038 0.037 -43.218 1.00 58.60 140 VAL D O 1
ATOM 3123 N N . HIS D 1 141 ? -22.872 -1.178 -41.321 1.00 58.29 141 HIS D N 1
ATOM 3124 C CA . HIS D 1 141 ? -21.422 -1.134 -41.197 1.00 58.99 141 HIS D CA 1
ATOM 3125 C C . HIS D 1 141 ? -20.581 0.067 -41.632 1.00 58.61 141 HIS D C 1
ATOM 3126 O O . HIS D 1 141 ? -19.898 0.025 -42.647 1.00 58.48 141 HIS D O 1
ATOM 3133 N N . PRO D 1 142 ? -20.607 1.154 -40.852 1.00 60.85 142 PRO D N 1
ATOM 3134 C CA . PRO D 1 142 ? -19.791 2.319 -41.213 1.00 60.42 142 PRO D CA 1
ATOM 3135 C C . PRO D 1 142 ? -18.367 1.761 -41.164 1.00 60.73 142 PRO D C 1
ATOM 3136 O O . PRO D 1 142 ? -17.494 2.151 -41.946 1.00 61.02 142 PRO D O 1
ATOM 3140 N N . TYR D 1 143 ? -18.196 0.778 -40.272 1.00 58.20 143 TYR D N 1
ATOM 3141 C CA . TYR D 1 143 ? -16.938 0.082 -40.054 1.00 54.22 143 TYR D CA 1
ATOM 3142 C C . TYR D 1 143 ? -17.175 -1.399 -39.774 1.00 54.58 143 TYR D C 1
ATOM 3143 O O . TYR D 1 143 ? -18.301 -1.837 -39.546 1.00 54.69 143 TYR D O 1
ATOM 3152 N N . GLU D 1 144 ? -16.088 -2.160 -39.767 1.00 53.80 144 GLU D N 1
ATOM 3153 C CA . GLU D 1 144 ? -16.128 -3.588 -39.496 1.00 53.33 144 GLU D CA 1
ATOM 3154 C C . GLU D 1 144 ? -16.682 -3.822 -38.080 1.00 52.59 144 GLU D C 1
ATOM 3155 O O . GLU D 1 144 ? -17.485 -4.724 -37.856 1.00 51.92 144 GLU D O 1
ATOM 3161 N N . VAL D 1 145 ? -16.230 -3.006 -37.131 1.00 49.90 145 VAL D N 1
ATOM 3162 C CA . VAL D 1 145 ? -16.681 -3.064 -35.744 1.00 48.47 145 VAL D CA 1
ATOM 3163 C C . VAL D 1 145 ? -17.117 -1.647 -35.392 1.00 48.26 145 VAL D C 1
ATOM 3164 O O . VAL D 1 145 ? -16.299 -0.797 -35.035 1.00 48.50 145 VAL D O 1
ATOM 3168 N N . ALA D 1 146 ? -18.411 -1.390 -35.504 1.00 47.18 146 ALA D N 1
ATOM 3169 C CA . ALA D 1 146 ? -18.922 -0.058 -35.234 1.00 47.03 146 ALA D CA 1
ATOM 3170 C C . ALA D 1 146 ? -18.749 0.378 -33.790 1.00 46.92 146 ALA D C 1
ATOM 3171 O O . ALA D 1 146 ? -18.875 -0.421 -32.867 1.00 46.64 146 ALA D O 1
ATOM 3173 N N . GLU D 1 147 ? -18.432 1.653 -33.613 1.00 47.82 147 GLU D N 1
ATOM 3174 C CA . GLU D 1 147 ? -18.286 2.222 -32.292 1.00 49.36 147 GLU D CA 1
ATOM 3175 C C . GLU D 1 147 ? -19.667 2.692 -31.875 1.00 47.53 147 GLU D C 1
ATOM 3176 O O . GLU D 1 147 ? -20.234 3.593 -32.490 1.00 50.05 147 GLU D O 1
ATOM 3182 N N . VAL D 1 148 ? -20.212 2.084 -30.836 1.00 44.36 148 VAL D N 1
ATOM 3183 C CA . VAL D 1 148 ? -21.517 2.480 -30.341 1.00 41.91 148 VAL D CA 1
ATOM 3184 C C . VAL D 1 148 ? -21.501 2.400 -28.825 1.00 40.69 148 VAL D C 1
ATOM 3185 O O . VAL D 1 148 ? -21.294 1.331 -28.258 1.00 40.21 148 VAL D O 1
ATOM 3189 N N . ILE D 1 149 ? -21.701 3.541 -28.177 1.00 40.07 149 ILE D N 1
ATOM 3190 C CA . ILE D 1 149 ? -21.720 3.597 -26.725 1.00 40.04 149 ILE D CA 1
ATOM 3191 C C . ILE D 1 149 ? -22.952 4.379 -26.281 1.00 39.28 149 ILE D C 1
ATOM 3192 O O . ILE D 1 149 ? -23.337 5.362 -26.910 1.00 41.09 149 ILE D O 1
ATOM 3197 N N . ALA D 1 150 ? -23.587 3.922 -25.210 1.00 39.21 150 ALA D N 1
ATOM 3198 C CA . ALA D 1 150 ? -24.783 4.581 -24.705 1.00 39.22 150 ALA D CA 1
ATOM 3199 C C . ALA D 1 150 ? -24.575 5.045 -23.270 1.00 38.73 150 ALA D C 1
ATOM 3200 O O . ALA D 1 150 ? -24.119 4.282 -22.423 1.00 37.67 150 ALA D O 1
ATOM 3202 N N . LEU D 1 151 ? -24.911 6.306 -23.021 1.00 39.94 151 LEU D N 1
ATOM 3203 C CA . LEU D 1 151 ? -24.790 6.919 -21.700 1.00 42.03 151 LEU D CA 1
ATOM 3204 C C . LEU D 1 151 ? -26.202 7.227 -21.195 1.00 40.58 151 LEU D C 1
ATOM 3205 O O . LEU D 1 151 ? -27.018 7.781 -21.919 1.00 39.83 151 LEU D O 1
ATOM 3210 N N . PRO D 1 152 ? -26.496 6.893 -19.934 1.00 42.00 152 PRO D N 1
ATOM 3211 C CA . PRO D 1 152 ? -27.831 7.142 -19.380 1.00 41.30 152 PRO D CA 1
ATOM 3212 C C . PRO D 1 152 ? -28.170 8.582 -18.993 1.00 39.58 152 PRO D C 1
ATOM 3213 O O . PRO D 1 152 ? -27.368 9.280 -18.383 1.00 38.83 152 PRO D O 1
ATOM 3217 N N . VAL D 1 153 ? -29.373 9.010 -19.358 1.00 39.29 153 VAL D N 1
ATOM 3218 C CA . VAL D 1 153 ? -29.862 10.343 -19.022 1.00 37.99 153 VAL D CA 1
ATOM 3219 C C . VAL D 1 153 ? -30.551 10.225 -17.665 1.00 38.57 153 VAL D C 1
ATOM 3220 O O . VAL D 1 153 ? -31.507 9.454 -17.509 1.00 37.23 153 VAL D O 1
ATOM 3224 N N . GLU D 1 154 ? -30.053 10.972 -16.681 1.00 39.81 154 GLU D N 1
ATOM 3225 C CA . GLU D 1 154 ? -30.623 10.947 -15.336 1.00 40.12 154 GLU D CA 1
ATOM 3226 C C . GLU D 1 154 ? -31.679 12.023 -15.160 1.00 39.35 154 GLU D C 1
ATOM 3227 O O . GLU D 1 154 ? -32.707 11.793 -14.523 1.00 38.85 154 GLU D O 1
ATOM 3233 N N . GLN D 1 155 ? -31.411 13.195 -15.726 1.00 38.83 155 GLN D N 1
ATOM 3234 C CA . GLN D 1 155 ? -32.323 14.330 -15.643 1.00 40.33 155 GLN D CA 1
ATOM 3235 C C . GLN D 1 155 ? -32.446 15.062 -16.984 1.00 40.63 155 GLN D C 1
ATOM 3236 O O . GLN D 1 155 ? -31.749 14.764 -17.951 1.00 39.92 155 GLN D O 1
ATOM 3242 N N . GLY D 1 156 ? -33.337 16.041 -17.017 1.00 43.86 156 GLY D N 1
ATOM 3243 C CA . GLY D 1 156 ? -33.533 16.821 -18.223 1.00 47.02 156 GLY D CA 1
ATOM 3244 C C . GLY D 1 156 ? -34.919 17.423 -18.276 1.00 46.78 156 GLY D C 1
ATOM 3245 O O . GLY D 1 156 ? -35.650 17.405 -17.285 1.00 47.14 156 GLY D O 1
ATOM 3246 N N . ASN D 1 157 ? -35.274 17.962 -19.437 1.00 47.86 157 ASN D N 1
ATOM 3247 C CA . ASN D 1 157 ? -36.584 18.566 -19.639 1.00 47.46 157 ASN D CA 1
ATOM 3248 C C . ASN D 1 157 ? -37.595 17.437 -19.826 1.00 47.22 157 ASN D C 1
ATOM 3249 O O . ASN D 1 157 ? -37.622 16.772 -20.859 1.00 47.63 157 ASN D O 1
ATOM 3254 N N . PHE D 1 158 ? -38.420 17.221 -18.811 1.00 48.54 158 PHE D N 1
ATOM 3255 C CA . PHE D 1 158 ? -39.408 16.150 -18.839 1.00 51.19 158 PHE D CA 1
ATOM 3256 C C . PHE D 1 158 ? -40.292 16.159 -20.090 1.00 51.50 158 PHE D C 1
ATOM 3257 O O . PHE D 1 158 ? -40.612 15.106 -20.637 1.00 50.88 158 PHE D O 1
ATOM 3265 N N . PRO D 1 159 ? -40.705 17.346 -20.558 1.00 51.76 159 PRO D N 1
ATOM 3266 C CA . PRO D 1 159 ? -41.544 17.367 -21.760 1.00 51.45 159 PRO D CA 1
ATOM 3267 C C . PRO D 1 159 ? -40.797 16.778 -22.968 1.00 51.03 159 PRO D C 1
ATOM 3268 O O . PRO D 1 159 ? -41.391 16.120 -23.824 1.00 49.78 159 PRO D O 1
ATOM 3272 N N . TYR D 1 160 ? -39.490 17.024 -23.029 1.00 50.21 160 TYR D N 1
ATOM 3273 C CA . TYR D 1 160 ? -38.666 16.513 -24.121 1.00 47.50 160 TYR D CA 1
ATOM 3274 C C . TYR D 1 160 ? -38.369 15.016 -23.980 1.00 46.38 160 TYR D C 1
ATOM 3275 O O . TYR D 1 160 ? -38.359 14.281 -24.968 1.00 46.44 160 TYR D O 1
ATOM 3284 N N . LEU D 1 161 ? -38.120 14.566 -22.756 1.00 44.37 161 LEU D N 1
ATOM 3285 C CA . LEU D 1 161 ? -37.818 13.159 -22.530 1.00 46.02 161 LEU D CA 1
ATOM 3286 C C . LEU D 1 161 ? -39.038 12.311 -22.834 1.00 48.47 161 LEU D C 1
ATOM 3287 O O . LEU D 1 161 ? -38.923 11.185 -23.319 1.00 48.35 161 LEU D O 1
ATOM 3292 N N . GLN D 1 162 ? -40.207 12.864 -22.536 1.00 51.79 162 GLN D N 1
ATOM 3293 C CA . GLN D 1 162 ? -41.476 12.198 -22.790 1.00 53.20 162 GLN D CA 1
ATOM 3294 C C . GLN D 1 162 ? -41.669 12.127 -24.309 1.00 52.80 162 GLN D C 1
ATOM 3295 O O . GLN D 1 162 ? -42.076 11.092 -24.847 1.00 52.44 162 GLN D O 1
ATOM 3301 N N . TRP D 1 163 ? -41.350 13.219 -25.000 1.00 51.82 163 TRP D N 1
ATOM 3302 C CA . TRP D 1 163 ? -41.457 13.254 -26.457 1.00 51.59 163 TRP D CA 1
ATOM 3303 C C . TRP D 1 163 ? -40.591 12.145 -27.058 1.00 51.78 163 TRP D C 1
ATOM 3304 O O . TRP D 1 163 ? -41.032 11.415 -27.949 1.00 51.49 163 TRP D O 1
ATOM 3315 N N . VAL D 1 164 ? -39.356 12.034 -26.570 1.00 50.29 164 VAL D N 1
ATOM 3316 C CA . VAL D 1 164 ? -38.422 11.014 -27.046 1.00 49.71 164 VAL D CA 1
ATOM 3317 C C . VAL D 1 164 ? -39.028 9.610 -26.897 1.00 49.46 164 VAL D C 1
ATOM 3318 O O . VAL D 1 164 ? -38.893 8.762 -27.772 1.00 47.10 164 VAL D O 1
ATOM 3322 N N . ARG D 1 165 ? -39.708 9.384 -25.783 1.00 51.45 165 ARG D N 1
ATOM 3323 C CA . ARG D 1 165 ? -40.342 8.101 -25.503 1.00 54.59 165 ARG D CA 1
ATOM 3324 C C . ARG D 1 165 ? -41.497 7.826 -26.482 1.00 54.60 165 ARG D C 1
ATOM 3325 O O . ARG D 1 165 ? -41.596 6.746 -27.063 1.00 53.31 165 ARG D O 1
ATOM 3333 N N . GLN D 1 166 ? -42.355 8.819 -26.674 1.00 54.93 166 GLN D N 1
ATOM 3334 C CA . GLN D 1 166 ? -43.499 8.683 -27.566 1.00 55.63 166 GLN D CA 1
ATOM 3335 C C . GLN D 1 166 ? -43.163 8.428 -29.042 1.00 55.27 166 GLN D C 1
ATOM 3336 O O . GLN D 1 166 ? -43.804 7.599 -29.681 1.00 56.90 166 GLN D O 1
ATOM 3342 N N . VAL D 1 167 ? -42.171 9.119 -29.597 1.00 53.88 167 VAL D N 1
ATOM 3343 C CA . VAL D 1 167 ? -41.854 8.895 -31.003 1.00 52.69 167 VAL D CA 1
ATOM 3344 C C . VAL D 1 167 ? -41.013 7.647 -31.269 1.00 52.27 167 VAL D C 1
ATOM 3345 O O . VAL D 1 167 ? -40.610 7.403 -32.407 1.00 53.78 167 VAL D O 1
ATOM 3349 N N . THR D 1 168 ? -40.753 6.852 -30.232 1.00 51.82 168 THR D N 1
ATOM 3350 C CA . THR D 1 168 ? -39.972 5.620 -30.398 1.00 50.56 168 THR D CA 1
ATOM 3351 C C . THR D 1 168 ? -40.766 4.400 -29.940 1.00 51.50 168 THR D C 1
ATOM 3352 O O . THR D 1 168 ? -40.474 3.289 -30.430 1.00 52.27 168 THR D O 1
ATOM 3356 N N . GLY E 1 62 ? -12.245 15.010 -1.914 1.00 54.37 62 GLY E N 1
ATOM 3357 C CA . GLY E 1 62 ? -12.747 13.791 -2.626 1.00 54.44 62 GLY E CA 1
ATOM 3358 C C . GLY E 1 62 ? -14.073 14.009 -3.341 1.00 52.85 62 GLY E C 1
ATOM 3359 O O . GLY E 1 62 ? -15.052 14.478 -2.749 1.00 54.82 62 GLY E O 1
ATOM 3360 N N . TYR E 1 63 ? -14.113 13.653 -4.618 1.00 47.81 63 TYR E N 1
ATOM 3361 C CA . TYR E 1 63 ? -15.318 13.822 -5.416 1.00 44.15 63 TYR E CA 1
ATOM 3362 C C . TYR E 1 63 ? -16.423 12.814 -5.098 1.00 42.32 63 TYR E C 1
ATOM 3363 O O . TYR E 1 63 ? -16.175 11.616 -4.996 1.00 42.44 63 TYR E O 1
ATOM 3372 N N . VAL E 1 64 ? -17.644 13.311 -4.937 1.00 39.91 64 VAL E N 1
ATOM 3373 C CA . VAL E 1 64 ? -18.789 12.446 -4.692 1.00 37.69 64 VAL E CA 1
ATOM 3374 C C . VAL E 1 64 ? -19.323 12.106 -6.080 1.00 35.83 64 VAL E C 1
ATOM 3375 O O . VAL E 1 64 ? -19.784 12.979 -6.800 1.00 36.04 64 VAL E O 1
ATOM 3379 N N . PRO E 1 65 ? -19.270 10.828 -6.471 1.00 36.67 65 PRO E N 1
ATOM 3380 C CA . PRO E 1 65 ? -19.756 10.429 -7.798 1.00 37.76 65 PRO E CA 1
ATOM 3381 C C . PRO E 1 65 ? -21.183 10.883 -8.090 1.00 38.53 65 PRO E C 1
ATOM 3382 O O . PRO E 1 65 ? -22.081 10.693 -7.275 1.00 39.94 65 PRO E O 1
ATOM 3386 N N . GLY E 1 66 ? -21.379 11.493 -9.253 1.00 38.71 66 GLY E N 1
ATOM 3387 C CA . GLY E 1 66 ? -22.704 11.947 -9.632 1.00 37.78 66 GLY E CA 1
ATOM 3388 C C . GLY E 1 66 ? -23.130 13.302 -9.091 1.00 37.18 66 GLY E C 1
ATOM 3389 O O . GLY E 1 66 ? -24.223 13.768 -9.415 1.00 36.67 66 GLY E O 1
ATOM 3390 N N . SER E 1 67 ? -22.289 13.941 -8.280 1.00 34.60 67 SER E N 1
ATOM 3391 C CA . SER E 1 67 ? -22.636 15.246 -7.724 1.00 36.32 67 SER E CA 1
ATOM 3392 C C . SER E 1 67 ? -22.552 16.361 -8.780 1.00 36.60 67 SER E C 1
ATOM 3393 O O . SER E 1 67 ? -23.166 17.421 -8.632 1.00 36.14 67 SER E O 1
ATOM 3396 N N . VAL E 1 68 ? -21.781 16.114 -9.836 1.00 35.98 68 VAL E N 1
ATOM 3397 C CA . VAL E 1 68 ? -21.646 17.052 -10.941 1.00 36.97 68 VAL E CA 1
ATOM 3398 C C . VAL E 1 68 ? -22.259 16.346 -12.144 1.00 38.04 68 VAL E C 1
ATOM 3399 O O . VAL E 1 68 ? -22.235 15.121 -12.238 1.00 40.30 68 VAL E O 1
ATOM 3403 N N . SER E 1 69 ? -22.804 17.115 -13.070 1.00 38.86 69 SER E N 1
ATOM 3404 C CA . SER E 1 69 ? -23.443 16.530 -14.228 1.00 39.71 69 SER E CA 1
ATOM 3405 C C . SER E 1 69 ? -23.169 17.331 -15.493 1.00 40.16 69 SER E C 1
ATOM 3406 O O . SER E 1 69 ? -22.866 18.523 -15.433 1.00 42.81 69 SER E O 1
ATOM 3409 N N . ALA E 1 70 ? -23.247 16.668 -16.639 1.00 39.28 70 ALA E N 1
ATOM 3410 C CA . ALA E 1 70 ? -23.028 17.331 -17.917 1.00 39.71 70 ALA E CA 1
ATOM 3411 C C . ALA E 1 70 ? -24.377 17.380 -18.612 1.00 40.20 70 ALA E C 1
ATOM 3412 O O . ALA E 1 70 ? -25.016 16.344 -18.824 1.00 41.46 70 ALA E O 1
ATOM 3414 N N . ALA E 1 71 ? -24.815 18.587 -18.949 1.00 40.07 71 ALA E N 1
ATOM 3415 C CA . ALA E 1 71 ? -26.095 18.771 -19.611 1.00 40.91 71 ALA E CA 1
ATOM 3416 C C . ALA E 1 71 ? -25.929 19.203 -21.072 1.00 41.20 71 ALA E C 1
ATOM 3417 O O . ALA E 1 71 ? -25.115 20.066 -21.393 1.00 40.59 71 ALA E O 1
ATOM 3419 N N . PHE E 1 72 ? -26.699 18.586 -21.959 1.00 41.47 72 PHE E N 1
ATOM 3420 C CA . PHE E 1 72 ? -26.643 18.939 -23.369 1.00 42.37 72 PHE E CA 1
ATOM 3421 C C . PHE E 1 72 ? -27.915 19.665 -23.757 1.00 41.85 72 PHE E C 1
ATOM 3422 O O . PHE E 1 72 ? -29.012 19.239 -23.410 1.00 42.33 72 PHE E O 1
ATOM 3430 N N . VAL E 1 73 ? -27.747 20.771 -24.469 1.00 42.63 73 VAL E N 1
ATOM 3431 C CA . VAL E 1 73 ? -28.853 21.596 -24.922 1.00 45.41 73 VAL E CA 1
ATOM 3432 C C . VAL E 1 73 ? -28.586 21.987 -26.368 1.00 46.93 73 VAL E C 1
ATOM 3433 O O . VAL E 1 73 ? -27.504 22.463 -26.702 1.00 46.69 73 VAL E O 1
ATOM 3437 N N . THR E 1 74 ? -29.569 21.777 -27.231 1.00 48.89 74 THR E N 1
ATOM 3438 C CA . THR E 1 74 ? -29.403 22.134 -28.631 1.00 51.84 74 THR E CA 1
ATOM 3439 C C . THR E 1 74 ? -30.138 23.449 -28.904 1.00 52.76 74 THR E C 1
ATOM 3440 O O . THR E 1 74 ? -31.283 23.644 -28.473 1.00 52.02 74 THR E O 1
ATOM 3444 N N . CYS E 1 75 ? -29.455 24.363 -29.588 1.00 53.56 75 CYS E N 1
ATOM 3445 C CA . CYS E 1 75 ? -30.019 25.665 -29.925 1.00 53.76 75 CYS E CA 1
ATOM 3446 C C . CYS E 1 75 ? -30.049 25.864 -31.438 1.00 53.71 75 CYS E C 1
ATOM 3447 O O . CYS E 1 75 ? -29.225 25.303 -32.165 1.00 51.92 75 CYS E O 1
ATOM 3450 N N . PRO E 1 76 ? -31.001 26.676 -31.930 1.00 54.35 76 PRO E N 1
ATOM 3451 C CA . PRO E 1 76 ? -31.169 26.968 -33.357 1.00 54.20 76 PRO E CA 1
ATOM 3452 C C . PRO E 1 76 ? -29.989 27.660 -34.029 1.00 53.79 76 PRO E C 1
ATOM 3453 O O . PRO E 1 76 ? -29.728 27.433 -35.208 1.00 53.77 76 PRO E O 1
ATOM 3457 N N . ASN E 1 77 ? -29.272 28.497 -33.286 1.00 53.88 77 ASN E N 1
ATOM 3458 C CA . ASN E 1 77 ? -28.131 29.203 -33.860 1.00 53.70 77 ASN E CA 1
ATOM 3459 C C . ASN E 1 77 ? -27.185 29.701 -32.790 1.00 53.91 77 ASN E C 1
ATOM 3460 O O . ASN E 1 77 ? -27.531 29.727 -31.612 1.00 54.23 77 ASN E O 1
ATOM 3465 N N . GLU E 1 78 ? -25.996 30.113 -33.214 1.00 55.21 78 GLU E N 1
ATOM 3466 C CA . GLU E 1 78 ? -24.968 30.584 -32.294 1.00 57.78 78 GLU E CA 1
ATOM 3467 C C . GLU E 1 78 ? -25.330 31.803 -31.456 1.00 56.29 78 GLU E C 1
ATOM 3468 O O . GLU E 1 78 ? -24.836 31.950 -30.339 1.00 57.02 78 GLU E O 1
ATOM 3474 N N . LYS E 1 79 ? -26.177 32.678 -31.988 1.00 55.23 79 LYS E N 1
ATOM 3475 C CA . LYS E 1 79 ? -26.570 33.880 -31.260 1.00 54.48 79 LYS E CA 1
ATOM 3476 C C . LYS E 1 79 ? -27.398 33.546 -30.034 1.00 52.76 79 LYS E C 1
ATOM 3477 O O . LYS E 1 79 ? -27.150 34.060 -28.945 1.00 50.88 79 LYS E O 1
ATOM 3483 N N . VAL E 1 80 ? -28.396 32.694 -30.226 1.00 52.46 80 VAL E N 1
ATOM 3484 C CA . VAL E 1 80 ? -29.266 32.267 -29.138 1.00 52.96 80 VAL E CA 1
ATOM 3485 C C . VAL E 1 80 ? -28.460 31.427 -28.136 1.00 52.20 80 VAL E C 1
ATOM 3486 O O . VAL E 1 80 ? -28.598 31.578 -26.918 1.00 51.11 80 VAL E O 1
ATOM 3490 N N . ALA E 1 81 ? -27.615 30.548 -28.666 1.00 51.08 81 ALA E N 1
ATOM 3491 C CA . ALA E 1 81 ? -26.784 29.685 -27.841 1.00 50.35 81 ALA E CA 1
ATOM 3492 C C . ALA E 1 81 ? -25.930 30.508 -26.878 1.00 50.29 81 ALA E C 1
ATOM 3493 O O . ALA E 1 81 ? -25.945 30.273 -25.667 1.00 48.87 81 ALA E O 1
ATOM 3495 N N . LYS E 1 82 ? -25.192 31.477 -27.413 1.00 51.54 82 LYS E N 1
ATOM 3496 C CA . LYS E 1 82 ? -24.330 32.313 -26.581 1.00 53.11 82 LYS E CA 1
ATOM 3497 C C . LYS E 1 82 ? -25.117 33.142 -25.573 1.00 52.68 82 LYS E C 1
ATOM 3498 O O . LYS E 1 82 ? -24.648 33.380 -24.463 1.00 50.91 82 LYS E O 1
ATOM 3504 N N . GLU E 1 83 ? -26.312 33.582 -25.955 1.00 53.69 83 GLU E N 1
ATOM 3505 C CA . GLU E 1 83 ? -27.140 34.370 -25.050 1.00 55.04 83 GLU E CA 1
ATOM 3506 C C . GLU E 1 83 ? -27.529 33.526 -23.844 1.00 52.64 83 GLU E C 1
ATOM 3507 O O . GLU E 1 83 ? -27.386 33.965 -22.706 1.00 51.37 83 GLU E O 1
ATOM 3513 N N . ILE E 1 84 ? -28.012 32.312 -24.101 1.00 50.74 84 ILE E N 1
ATOM 3514 C CA . ILE E 1 84 ? -28.414 31.395 -23.034 1.00 48.92 84 ILE E CA 1
ATOM 3515 C C . ILE E 1 84 ? -27.206 30.971 -22.197 1.00 47.17 84 ILE E C 1
ATOM 3516 O O . ILE E 1 84 ? -27.292 30.833 -20.978 1.00 47.42 84 ILE E O 1
ATOM 3521 N N . ALA E 1 85 ? -26.079 30.764 -22.864 1.00 45.39 85 ALA E N 1
ATOM 3522 C CA . ALA E 1 85 ? -24.866 30.349 -22.186 1.00 45.10 85 ALA E CA 1
ATOM 3523 C C . ALA E 1 85 ? -24.369 31.419 -21.222 1.00 46.06 85 ALA E C 1
ATOM 3524 O O . ALA E 1 85 ? -23.981 31.114 -20.088 1.00 46.51 85 ALA E O 1
ATOM 3526 N N . ARG E 1 86 ? -24.369 32.669 -21.676 1.00 45.62 86 ARG E N 1
ATOM 3527 C CA . ARG E 1 86 ? -23.912 33.777 -20.849 1.00 45.40 86 ARG E CA 1
ATOM 3528 C C . ARG E 1 86 ? -24.819 33.966 -19.636 1.00 44.38 86 ARG E C 1
ATOM 3529 O O . ARG E 1 86 ? -24.339 34.123 -18.519 1.00 45.11 86 ARG E O 1
ATOM 3537 N N . ALA E 1 87 ? -26.128 33.935 -19.854 1.00 42.69 87 ALA E N 1
ATOM 3538 C CA . ALA E 1 87 ? -27.086 34.099 -18.766 1.00 44.04 87 ALA E CA 1
ATOM 3539 C C . ALA E 1 87 ? -26.928 33.007 -17.717 1.00 45.37 87 ALA E C 1
ATOM 3540 O O . ALA E 1 87 ? -26.908 33.280 -16.514 1.00 47.24 87 ALA E O 1
ATOM 3542 N N . VAL E 1 88 ? -26.816 31.768 -18.180 1.00 44.91 88 VAL E N 1
ATOM 3543 C CA . VAL E 1 88 ? -26.673 30.631 -17.286 1.00 44.17 88 VAL E CA 1
ATOM 3544 C C . VAL E 1 88 ? -25.469 30.741 -16.355 1.00 43.18 88 VAL E C 1
ATOM 3545 O O . VAL E 1 88 ? -25.593 30.487 -15.161 1.00 42.41 88 VAL E O 1
ATOM 3549 N N . VAL E 1 89 ? -24.306 31.121 -16.878 1.00 43.98 89 VAL E N 1
ATOM 3550 C CA . VAL E 1 89 ? -23.137 31.234 -16.011 1.00 46.43 89 VAL E CA 1
ATOM 3551 C C . VAL E 1 89 ? -23.245 32.484 -15.146 1.00 48.90 89 VAL E C 1
ATOM 3552 O O . VAL E 1 89 ? -22.774 32.506 -14.005 1.00 48.48 89 VAL E O 1
ATOM 3556 N N . GLU E 1 90 ? -23.887 33.518 -15.683 1.00 49.61 90 GLU E N 1
ATOM 3557 C CA . GLU E 1 90 ? -24.059 34.755 -14.937 1.00 52.19 90 GLU E CA 1
ATOM 3558 C C . GLU E 1 90 ? -24.866 34.473 -13.668 1.00 51.13 90 GLU E C 1
ATOM 3559 O O . GLU E 1 90 ? -24.452 34.836 -12.566 1.00 50.09 90 GLU E O 1
ATOM 3565 N N . LYS E 1 91 ? -26.009 33.815 -13.832 1.00 50.79 91 LYS E N 1
ATOM 3566 C CA . LYS E 1 91 ? -26.875 33.471 -12.707 1.00 50.93 91 LYS E CA 1
ATOM 3567 C C . LYS E 1 91 ? -26.264 32.342 -11.890 1.00 50.78 91 LYS E C 1
ATOM 3568 O O . LYS E 1 91 ? -26.849 31.891 -10.911 1.00 50.28 91 LYS E O 1
ATOM 3574 N N . ARG E 1 92 ? -25.090 31.880 -12.301 1.00 50.63 92 ARG E N 1
ATOM 3575 C CA . ARG E 1 92 ? -24.419 30.802 -11.592 1.00 52.41 92 ARG E CA 1
ATOM 3576 C C . ARG E 1 92 ? -25.222 29.491 -11.592 1.00 50.95 92 ARG E C 1
ATOM 3577 O O . ARG E 1 92 ? -25.175 28.711 -10.638 1.00 51.12 92 ARG E O 1
ATOM 3585 N N . LEU E 1 93 ? -25.970 29.260 -12.662 1.00 48.45 93 LEU E N 1
ATOM 3586 C CA . LEU E 1 93 ? -26.729 28.032 -12.783 1.00 48.26 93 LEU E CA 1
ATOM 3587 C C . LEU E 1 93 ? -25.781 26.963 -13.334 1.00 48.36 93 LEU E C 1
ATOM 3588 O O . LEU E 1 93 ? -26.102 25.778 -13.344 1.00 49.26 93 LEU E O 1
ATOM 3593 N N . ALA E 1 94 ? -24.605 27.394 -13.784 1.00 46.93 94 ALA E N 1
ATOM 3594 C CA . ALA E 1 94 ? -23.609 26.479 -14.321 1.00 46.02 94 ALA E CA 1
ATOM 3595 C C . ALA E 1 94 ? -22.226 27.102 -14.244 1.00 45.61 94 ALA E C 1
ATOM 3596 O O . ALA E 1 94 ? -22.089 28.322 -14.235 1.00 45.31 94 ALA E O 1
ATOM 3598 N N . ALA E 1 95 ? -21.207 26.251 -14.193 1.00 45.17 95 ALA E N 1
ATOM 3599 C CA . ALA E 1 95 ? -19.821 26.686 -14.101 1.00 45.01 95 ALA E CA 1
ATOM 3600 C C . ALA E 1 95 ? -19.280 27.123 -15.452 1.00 46.38 95 ALA E C 1
ATOM 3601 O O . ALA E 1 95 ? -18.619 28.154 -15.565 1.00 46.49 95 ALA E O 1
ATOM 3603 N N . CYS E 1 96 ? -19.547 26.324 -16.477 1.00 47.77 96 CYS E N 1
ATOM 3604 C CA . CYS E 1 96 ? -19.081 26.649 -17.810 1.00 49.13 96 CYS E CA 1
ATOM 3605 C C . CYS E 1 96 ? -19.906 25.952 -18.872 1.00 47.53 96 CYS E C 1
ATOM 3606 O O . CYS E 1 96 ? -20.512 24.908 -18.629 1.00 48.55 96 CYS E O 1
ATOM 3609 N N . VAL E 1 97 ? -19.929 26.552 -20.055 1.00 46.92 97 VAL E N 1
ATOM 3610 C CA . VAL E 1 97 ? -20.668 26.011 -21.179 1.00 45.21 97 VAL E CA 1
ATOM 3611 C C . VAL E 1 97 ? -19.742 25.905 -22.383 1.00 45.09 97 VAL E C 1
ATOM 3612 O O . VAL E 1 97 ? -18.986 26.831 -22.682 1.00 42.55 97 VAL E O 1
ATOM 3616 N N . ASN E 1 98 ? -19.800 24.763 -23.059 1.00 45.16 98 ASN E N 1
ATOM 3617 C CA . ASN E 1 98 ? -18.999 24.528 -24.255 1.00 45.34 98 ASN E CA 1
ATOM 3618 C C . ASN E 1 98 ? -19.972 24.536 -25.412 1.00 44.68 98 ASN E C 1
ATOM 3619 O O . ASN E 1 98 ? -20.924 23.761 -25.413 1.00 45.86 98 ASN E O 1
ATOM 3624 N N . LEU E 1 99 ? -19.758 25.410 -26.388 1.00 44.40 99 LEU E N 1
ATOM 3625 C CA . LEU E 1 99 ? -20.651 25.457 -27.539 1.00 45.40 99 LEU E CA 1
ATOM 3626 C C . LEU E 1 99 ? -20.020 24.746 -28.729 1.00 45.91 99 LEU E C 1
ATOM 3627 O O . LEU E 1 99 ? -18.878 25.032 -29.099 1.00 46.29 99 LEU E O 1
ATOM 3632 N N . ILE E 1 100 ? -20.762 23.812 -29.315 1.00 44.99 100 ILE E N 1
ATOM 3633 C CA . ILE E 1 100 ? -20.285 23.075 -30.479 1.00 47.66 100 ILE E CA 1
ATOM 3634 C C . ILE E 1 100 ? -21.129 23.493 -31.675 1.00 48.88 100 ILE E C 1
ATOM 3635 O O . ILE E 1 100 ? -22.328 23.216 -31.722 1.00 46.31 100 ILE E O 1
ATOM 3640 N N . PRO E 1 101 ? -20.508 24.162 -32.662 1.00 52.28 101 PRO E N 1
ATOM 3641 C CA . PRO E 1 101 ? -21.191 24.633 -33.873 1.00 54.08 101 PRO E CA 1
ATOM 3642 C C . PRO E 1 101 ? -21.213 23.623 -35.023 1.00 55.13 101 PRO E C 1
ATOM 3643 O O . PRO E 1 101 ? -20.534 22.590 -34.983 1.00 54.18 101 PRO E O 1
ATOM 3647 N N . GLN E 1 102 ? -22.000 23.942 -36.047 1.00 57.01 102 GLN E N 1
ATOM 3648 C CA . GLN E 1 102 ? -22.109 23.105 -37.243 1.00 59.12 102 GLN E CA 1
ATOM 3649 C C . GLN E 1 102 ? -22.796 21.765 -37.034 1.00 56.96 102 GLN E C 1
ATOM 3650 O O . GLN E 1 102 ? -22.505 20.796 -37.734 1.00 57.17 102 GLN E O 1
ATOM 3656 N N . ILE E 1 103 ? -23.717 21.713 -36.084 1.00 54.77 103 ILE E N 1
ATOM 3657 C CA . ILE E 1 103 ? -24.435 20.481 -35.804 1.00 53.48 103 ILE E CA 1
ATOM 3658 C C . ILE E 1 103 ? -25.642 20.351 -36.728 1.00 52.12 103 ILE E C 1
ATOM 3659 O O . ILE E 1 103 ? -26.335 21.325 -36.994 1.00 51.23 103 ILE E O 1
ATOM 3664 N N . THR E 1 104 ? -25.883 19.151 -37.235 1.00 52.33 104 THR E N 1
ATOM 3665 C CA . THR E 1 104 ? -27.052 18.936 -38.073 1.00 52.01 104 THR E CA 1
ATOM 3666 C C . THR E 1 104 ? -27.967 18.008 -37.284 1.00 51.90 104 THR E C 1
ATOM 3667 O O . THR E 1 104 ? -27.591 16.889 -36.956 1.00 52.44 104 THR E O 1
ATOM 3671 N N . SER E 1 105 ? -29.160 18.488 -36.965 1.00 52.70 105 SER E N 1
ATOM 3672 C CA . SER E 1 105 ? -30.120 17.695 -36.223 1.00 54.32 105 SER E CA 1
ATOM 3673 C C . SER E 1 105 ? -31.116 17.027 -37.157 1.00 55.28 105 SER E C 1
ATOM 3674 O O . SER E 1 105 ? -31.791 17.689 -37.949 1.00 54.85 105 SER E O 1
ATOM 3677 N N . ILE E 1 106 ? -31.203 15.707 -37.059 1.00 55.79 106 ILE E N 1
ATOM 3678 C CA . ILE E 1 106 ? -32.122 14.955 -37.886 1.00 56.66 106 ILE E CA 1
ATOM 3679 C C . ILE E 1 106 ? -33.205 14.379 -37.001 1.00 58.19 106 ILE E C 1
ATOM 3680 O O . ILE E 1 106 ? -32.924 13.746 -35.986 1.00 56.83 106 ILE E O 1
ATOM 3685 N N . TYR E 1 107 ? -34.448 14.619 -37.390 1.00 61.87 107 TYR E N 1
ATOM 3686 C CA . TYR E 1 107 ? -35.590 14.132 -36.637 1.00 67.08 107 TYR E CA 1
ATOM 3687 C C . TYR E 1 107 ? -36.818 14.156 -37.536 1.00 70.58 107 TYR E C 1
ATOM 3688 O O . TYR E 1 107 ? -36.869 14.894 -38.519 1.00 69.75 107 TYR E O 1
ATOM 3697 N N . GLU E 1 108 ? -37.810 13.348 -37.197 1.00 75.92 108 GLU E N 1
ATOM 3698 C CA . GLU E 1 108 ? -39.018 13.269 -37.998 1.00 81.65 108 GLU E CA 1
ATOM 3699 C C . GLU E 1 108 ? -40.139 14.073 -37.357 1.00 84.94 108 GLU E C 1
ATOM 3700 O O . GLU E 1 108 ? -40.235 14.155 -36.131 1.00 85.02 108 GLU E O 1
ATOM 3706 N N . TRP E 1 109 ? -40.976 14.679 -38.195 1.00 89.24 109 TRP E N 1
ATOM 3707 C CA . TRP E 1 109 ? -42.097 15.473 -37.708 1.00 93.04 109 TRP E CA 1
ATOM 3708 C C . TRP E 1 109 ? -43.307 15.364 -38.635 1.00 93.46 109 TRP E C 1
ATOM 3709 O O . TRP E 1 109 ? -43.311 15.907 -39.742 1.00 93.86 109 TRP E O 1
ATOM 3720 N N . LYS E 1 110 ? -44.326 14.648 -38.174 1.00 93.57 110 LYS E N 1
ATOM 3721 C CA . LYS E 1 110 ? -45.554 14.469 -38.934 1.00 94.30 110 LYS E CA 1
ATOM 3722 C C . LYS E 1 110 ? -45.410 13.773 -40.288 1.00 94.15 110 LYS E C 1
ATOM 3723 O O . LYS E 1 110 ? -46.280 13.923 -41.147 1.00 94.49 110 LYS E O 1
ATOM 3729 N N . GLY E 1 111 ? -44.329 13.024 -40.497 1.00 93.20 111 GLY E N 1
ATOM 3730 C CA . GLY E 1 111 ? -44.187 12.328 -41.768 1.00 92.02 111 GLY E CA 1
ATOM 3731 C C . GLY E 1 111 ? -42.852 12.393 -42.487 1.00 91.33 111 GLY E C 1
ATOM 3732 O O . GLY E 1 111 ? -42.246 11.358 -42.774 1.00 91.15 111 GLY E O 1
ATOM 3733 N N . LYS E 1 112 ? -42.398 13.601 -42.804 1.00 90.48 112 LYS E N 1
ATOM 3734 C CA . LYS E 1 112 ? -41.127 13.764 -43.494 1.00 89.25 112 LYS E CA 1
ATOM 3735 C C . LYS E 1 112 ? -39.999 14.066 -42.514 1.00 87.72 112 LYS E C 1
ATOM 3736 O O . LYS E 1 112 ? -40.176 14.817 -41.552 1.00 88.30 112 LYS E O 1
ATOM 3742 N N . ILE E 1 113 ? -38.842 13.464 -42.764 1.00 84.90 113 ILE E N 1
ATOM 3743 C CA . ILE E 1 113 ? -37.673 13.640 -41.915 1.00 81.63 113 ILE E CA 1
ATOM 3744 C C . ILE E 1 113 ? -37.086 15.042 -42.012 1.00 79.75 113 ILE E C 1
ATOM 3745 O O . ILE E 1 113 ? -36.630 15.460 -43.076 1.00 80.07 113 ILE E O 1
ATOM 3750 N N . GLU E 1 114 ? -37.095 15.760 -40.894 1.00 77.70 114 GLU E N 1
ATOM 3751 C CA . GLU E 1 114 ? -36.546 17.110 -40.840 1.00 75.82 114 GLU E CA 1
ATOM 3752 C C . GLU E 1 114 ? -35.035 17.085 -40.655 1.00 73.95 114 GLU E C 1
ATOM 3753 O O . GLU E 1 114 ? -34.477 16.134 -40.106 1.00 73.64 114 GLU E O 1
ATOM 3759 N N . GLU E 1 115 ? -34.377 18.145 -41.104 1.00 71.09 115 GLU E N 1
ATOM 3760 C CA . GLU E 1 115 ? -32.932 18.235 -40.999 1.00 68.99 115 GLU E CA 1
ATOM 3761 C C . GLU E 1 115 ? -32.522 19.694 -40.780 1.00 68.65 115 GLU E C 1
ATOM 3762 O O . GLU E 1 115 ? -32.487 20.486 -41.725 1.00 69.62 115 GLU E O 1
ATOM 3768 N N . ASP E 1 116 ? -32.211 20.049 -39.533 1.00 67.05 116 ASP E N 1
ATOM 3769 C CA . ASP E 1 116 ? -31.834 21.422 -39.213 1.00 64.48 116 ASP E CA 1
ATOM 3770 C C . ASP E 1 116 ? -30.398 21.646 -38.750 1.00 62.25 116 ASP E C 1
ATOM 3771 O O . ASP E 1 116 ? -29.748 20.763 -38.193 1.00 60.44 116 ASP E O 1
ATOM 3776 N N . SER E 1 117 ? -29.926 22.860 -38.994 1.00 60.05 117 SER E N 1
ATOM 3777 C CA . SER E 1 117 ? -28.594 23.295 -38.614 1.00 58.93 117 SER E CA 1
ATOM 3778 C C . SER E 1 117 ? -28.722 23.876 -37.206 1.00 56.90 117 SER E C 1
ATOM 3779 O O . SER E 1 117 ? -29.618 24.673 -36.944 1.00 57.44 117 SER E O 1
ATOM 3782 N N . GLU E 1 118 ? -27.842 23.476 -36.297 1.00 55.27 118 GLU E N 1
ATOM 3783 C CA . GLU E 1 118 ? -27.925 23.971 -34.934 1.00 53.73 118 GLU E CA 1
ATOM 3784 C C . GLU E 1 118 ? -26.599 24.039 -34.201 1.00 50.69 118 GLU E C 1
ATOM 3785 O O . GLU E 1 118 ? -25.552 23.715 -34.752 1.00 50.61 118 GLU E O 1
ATOM 3791 N N . VAL E 1 119 ? -26.667 24.482 -32.949 1.00 49.22 119 VAL E N 1
ATOM 3792 C CA . VAL E 1 119 ? -25.505 24.587 -32.077 1.00 45.49 119 VAL E CA 1
ATOM 3793 C C . VAL E 1 119 ? -25.772 23.736 -30.834 1.00 44.97 119 VAL E C 1
ATOM 3794 O O . VAL E 1 119 ? -26.857 23.788 -30.255 1.00 45.64 119 VAL E O 1
ATOM 3798 N N . LEU E 1 120 ? -24.782 22.948 -30.432 1.00 43.50 120 LEU E N 1
ATOM 3799 C CA . LEU E 1 120 ? -24.919 22.079 -29.270 1.00 43.25 120 LEU E CA 1
ATOM 3800 C C . LEU E 1 120 ? -24.176 22.647 -28.068 1.00 44.11 120 LEU E C 1
ATOM 3801 O O . LEU E 1 120 ? -22.992 22.977 -28.156 1.00 44.13 120 LEU E O 1
ATOM 3806 N N . MET E 1 121 ? -24.885 22.769 -26.948 1.00 45.77 121 MET E N 1
ATOM 3807 C CA . MET E 1 121 ? -24.312 23.287 -25.705 1.00 46.31 121 MET E CA 1
ATOM 3808 C C . MET E 1 121 ? -24.018 22.160 -24.711 1.00 45.18 121 MET E C 1
ATOM 3809 O O . MET E 1 121 ? -24.871 21.310 -24.474 1.00 44.02 121 MET E O 1
ATOM 3814 N N . MET E 1 122 ? -22.814 22.150 -24.145 1.00 44.35 122 MET E N 1
ATOM 3815 C CA . MET E 1 122 ? -22.459 21.176 -23.121 1.00 43.51 122 MET E CA 1
ATOM 3816 C C . MET E 1 122 ? -22.209 22.019 -21.871 1.00 43.45 122 MET E C 1
ATOM 3817 O O . MET E 1 122 ? -21.234 22.776 -21.788 1.00 42.68 122 MET E O 1
ATOM 3822 N N . ILE E 1 123 ? -23.112 21.884 -20.907 1.00 42.28 123 ILE E N 1
ATOM 3823 C CA . ILE E 1 123 ? -23.069 22.647 -19.666 1.00 42.00 123 ILE E CA 1
ATOM 3824 C C . ILE E 1 123 ? -22.628 21.800 -18.477 1.00 42.22 123 ILE E C 1
ATOM 3825 O O . ILE E 1 123 ? -23.165 20.714 -18.249 1.00 44.39 123 ILE E O 1
ATOM 3830 N N . LYS E 1 124 ? -21.644 22.285 -17.727 1.00 41.83 124 LYS E N 1
ATOM 3831 C CA . LYS E 1 124 ? -21.176 21.570 -16.540 1.00 41.06 124 LYS E CA 1
ATOM 3832 C C . LYS E 1 124 ? -21.706 22.275 -15.312 1.00 39.83 124 LYS E C 1
ATOM 3833 O O . LYS E 1 124 ? -21.520 23.474 -15.145 1.00 39.93 124 LYS E O 1
ATOM 3839 N N . THR E 1 125 ? -22.387 21.532 -14.453 1.00 38.96 125 THR E N 1
ATOM 3840 C CA . THR E 1 125 ? -22.924 22.132 -13.257 1.00 38.22 125 THR E CA 1
ATOM 3841 C C . THR E 1 125 ? -23.209 21.073 -12.195 1.00 37.33 125 THR E C 1
ATOM 3842 O O . THR E 1 125 ? -23.004 19.886 -12.431 1.00 36.65 125 THR E O 1
ATOM 3846 N N . GLN E 1 126 ? -23.649 21.508 -11.018 1.00 37.44 126 GLN E N 1
ATOM 3847 C CA . GLN E 1 126 ? -23.969 20.579 -9.944 1.00 38.05 126 GLN E CA 1
ATOM 3848 C C . GLN E 1 126 ? -25.236 19.846 -10.342 1.00 36.90 126 GLN E C 1
ATOM 3849 O O . GLN E 1 126 ? -26.146 20.449 -10.883 1.00 37.66 126 GLN E O 1
ATOM 3855 N N . SER E 1 127 ? -25.304 18.548 -10.081 1.00 37.83 127 SER E N 1
ATOM 3856 C CA . SER E 1 127 ? -26.493 17.789 -10.453 1.00 37.65 127 SER E CA 1
ATOM 3857 C C . SER E 1 127 ? -27.742 18.346 -9.787 1.00 36.58 127 SER E C 1
ATOM 3858 O O . SER E 1 127 ? -28.820 18.316 -10.371 1.00 36.38 127 SER E O 1
ATOM 3861 N N . SER E 1 128 ? -27.593 18.853 -8.566 1.00 37.48 128 SER E N 1
ATOM 3862 C CA . SER E 1 128 ? -28.720 19.423 -7.832 1.00 38.90 128 SER E CA 1
ATOM 3863 C C . SER E 1 128 ? -29.234 20.718 -8.475 1.00 39.41 128 SER E C 1
ATOM 3864 O O . SER E 1 128 ? -30.332 21.171 -8.170 1.00 39.49 128 SER E O 1
ATOM 3867 N N . LEU E 1 129 ? -28.446 21.309 -9.367 1.00 39.68 129 LEU E N 1
ATOM 3868 C CA . LEU E 1 129 ? -28.864 22.536 -10.038 1.00 41.34 129 LEU E CA 1
ATOM 3869 C C . LEU E 1 129 ? -29.538 22.304 -11.396 1.00 42.88 129 LEU E C 1
ATOM 3870 O O . LEU E 1 129 ? -30.116 23.240 -11.962 1.00 43.09 129 LEU E O 1
ATOM 3875 N N . VAL E 1 130 ? -29.473 21.077 -11.924 1.00 41.54 130 VAL E N 1
ATOM 3876 C CA . VAL E 1 130 ? -30.078 20.794 -13.228 1.00 41.63 130 VAL E CA 1
ATOM 3877 C C . VAL E 1 130 ? -31.575 21.148 -13.296 1.00 42.71 130 VAL E C 1
ATOM 3878 O O . VAL E 1 130 ? -32.052 21.614 -14.323 1.00 43.09 130 VAL E O 1
ATOM 3882 N N . PRO E 1 131 ? -32.339 20.911 -12.215 1.00 43.28 131 PRO E N 1
ATOM 3883 C CA . PRO E 1 131 ? -33.766 21.259 -12.285 1.00 43.62 131 PRO E CA 1
ATOM 3884 C C . PRO E 1 131 ? -33.969 22.765 -12.530 1.00 43.58 131 PRO E C 1
ATOM 3885 O O . PRO E 1 131 ? -34.778 23.166 -13.370 1.00 41.73 131 PRO E O 1
ATOM 3889 N N . ALA E 1 132 ? -33.226 23.589 -11.798 1.00 43.21 132 ALA E N 1
ATOM 3890 C CA . ALA E 1 132 ? -33.319 25.040 -11.953 1.00 44.01 132 ALA E CA 1
ATOM 3891 C C . ALA E 1 132 ? -32.784 25.470 -13.322 1.00 44.78 132 ALA E C 1
ATOM 3892 O O . ALA E 1 132 ? -33.348 26.356 -13.969 1.00 45.66 132 ALA E O 1
ATOM 3894 N N . LEU E 1 133 ? -31.695 24.843 -13.758 1.00 44.91 133 LEU E N 1
ATOM 3895 C CA . LEU E 1 133 ? -31.095 25.140 -15.061 1.00 43.72 133 LEU E CA 1
ATOM 3896 C C . LEU E 1 133 ? -32.082 24.803 -16.182 1.00 44.78 133 LEU E C 1
ATOM 3897 O O . LEU E 1 133 ? -32.245 25.569 -17.139 1.00 45.27 133 LEU E O 1
ATOM 3902 N N . THR E 1 134 ? -32.737 23.654 -16.067 1.00 44.22 134 THR E N 1
ATOM 3903 C CA . THR E 1 134 ? -33.705 23.249 -17.076 1.00 46.53 134 THR E CA 1
ATOM 3904 C C . THR E 1 134 ? -34.848 24.261 -17.128 1.00 48.43 134 THR E C 1
ATOM 3905 O O . THR E 1 134 ? -35.266 24.684 -18.202 1.00 50.98 134 THR E O 1
ATOM 3909 N N . ASP E 1 135 ? -35.349 24.655 -15.962 1.00 51.29 135 ASP E N 1
ATOM 3910 C CA . ASP E 1 135 ? -36.440 25.617 -15.898 1.00 52.95 135 ASP E CA 1
ATOM 3911 C C . ASP E 1 135 ? -36.051 26.943 -16.533 1.00 52.39 135 ASP E C 1
ATOM 3912 O O . ASP E 1 135 ? -36.835 27.530 -17.273 1.00 53.65 135 ASP E O 1
ATOM 3917 N N . PHE E 1 136 ? -34.845 27.423 -16.257 1.00 51.87 136 PHE E N 1
ATOM 3918 C CA . PHE E 1 136 ? -34.424 28.681 -16.850 1.00 52.61 136 PHE E CA 1
ATOM 3919 C C . PHE E 1 136 ? -34.338 28.548 -18.362 1.00 54.54 136 PHE E C 1
ATOM 3920 O O . PHE E 1 136 ? -34.987 29.293 -19.099 1.00 54.08 136 PHE E O 1
ATOM 3928 N N . VAL E 1 137 ? -33.529 27.597 -18.824 1.00 54.93 137 VAL E N 1
ATOM 3929 C CA . VAL E 1 137 ? -33.369 27.376 -20.254 1.00 54.68 137 VAL E CA 1
ATOM 3930 C C . VAL E 1 137 ? -34.729 27.314 -20.935 1.00 56.60 137 VAL E C 1
ATOM 3931 O O . VAL E 1 137 ? -34.942 27.928 -21.979 1.00 57.04 137 VAL E O 1
ATOM 3935 N N . ARG E 1 138 ? -35.648 26.571 -20.336 1.00 57.44 138 ARG E N 1
ATOM 3936 C CA . ARG E 1 138 ? -36.988 26.430 -20.884 1.00 61.01 138 ARG E CA 1
ATOM 3937 C C . ARG E 1 138 ? -37.724 27.769 -20.994 1.00 62.15 138 ARG E C 1
ATOM 3938 O O . ARG E 1 138 ? -38.451 28.016 -21.961 1.00 63.14 138 ARG E O 1
ATOM 3946 N N . SER E 1 139 ? -37.515 28.639 -20.012 1.00 62.15 139 SER E N 1
ATOM 3947 C CA . SER E 1 139 ? -38.180 29.935 -19.986 1.00 61.69 139 SER E CA 1
ATOM 3948 C C . SER E 1 139 ? -37.657 30.953 -20.998 1.00 61.12 139 SER E C 1
ATOM 3949 O O . SER E 1 139 ? -38.313 31.965 -21.240 1.00 61.80 139 SER E O 1
ATOM 3952 N N . VAL E 1 140 ? -36.492 30.701 -21.591 1.00 59.26 140 VAL E N 1
ATOM 3953 C CA . VAL E 1 140 ? -35.938 31.646 -22.559 1.00 57.36 140 VAL E CA 1
ATOM 3954 C C . VAL E 1 140 ? -35.573 31.043 -23.915 1.00 57.80 140 VAL E C 1
ATOM 3955 O O . VAL E 1 140 ? -35.136 31.751 -24.820 1.00 57.42 140 VAL E O 1
ATOM 3959 N N . HIS E 1 141 ? -35.760 29.738 -24.055 1.00 59.00 141 HIS E N 1
ATOM 3960 C CA . HIS E 1 141 ? -35.441 29.053 -25.299 1.00 59.61 141 HIS E CA 1
ATOM 3961 C C . HIS E 1 141 ? -36.556 29.298 -26.315 1.00 61.40 141 HIS E C 1
ATOM 3962 O O . HIS E 1 141 ? -37.734 29.332 -25.957 1.00 61.70 141 HIS E O 1
ATOM 3969 N N . PRO E 1 142 ? -36.197 29.480 -27.598 1.00 62.23 142 PRO E N 1
ATOM 3970 C CA . PRO E 1 142 ? -37.174 29.723 -28.663 1.00 63.70 142 PRO E CA 1
ATOM 3971 C C . PRO E 1 142 ? -38.174 28.591 -28.914 1.00 65.54 142 PRO E C 1
ATOM 3972 O O . PRO E 1 142 ? -39.355 28.854 -29.139 1.00 67.55 142 PRO E O 1
ATOM 3976 N N . TYR E 1 143 ? -37.718 27.340 -28.883 1.00 65.89 143 TYR E N 1
ATOM 3977 C CA . TYR E 1 143 ? -38.629 26.216 -29.102 1.00 66.36 143 TYR E CA 1
ATOM 3978 C C . TYR E 1 143 ? -39.523 26.097 -27.880 1.00 66.72 143 TYR E C 1
ATOM 3979 O O . TYR E 1 143 ? -39.110 26.444 -26.775 1.00 67.16 143 TYR E O 1
ATOM 3988 N N . GLU E 1 144 ? -40.740 25.600 -28.070 1.00 67.60 144 GLU E N 1
ATOM 3989 C CA . GLU E 1 144 ? -41.663 25.456 -26.951 1.00 68.93 144 GLU E CA 1
ATOM 3990 C C . GLU E 1 144 ? -41.406 24.149 -26.200 1.00 67.80 144 GLU E C 1
ATOM 3991 O O . GLU E 1 144 ? -42.045 23.861 -25.187 1.00 68.21 144 GLU E O 1
ATOM 3997 N N . VAL E 1 145 ? -40.463 23.366 -26.715 1.00 66.53 145 VAL E N 1
ATOM 3998 C CA . VAL E 1 145 ? -40.063 22.099 -26.106 1.00 65.28 145 VAL E CA 1
ATOM 3999 C C . VAL E 1 145 ? -38.566 21.924 -26.363 1.00 63.57 145 VAL E C 1
ATOM 4000 O O . VAL E 1 145 ? -38.164 21.253 -27.315 1.00 63.16 145 VAL E O 1
ATOM 4004 N N . ALA E 1 146 ? -37.749 22.539 -25.510 1.00 60.96 146 ALA E N 1
ATOM 4005 C CA . ALA E 1 146 ? -36.297 22.486 -25.652 1.00 59.44 146 ALA E CA 1
ATOM 4006 C C . ALA E 1 146 ? -35.666 21.162 -25.228 1.00 58.35 146 ALA E C 1
ATOM 4007 O O . ALA E 1 146 ? -36.168 20.463 -24.347 1.00 56.87 146 ALA E O 1
ATOM 4009 N N . GLU E 1 147 ? -34.554 20.832 -25.872 1.00 56.99 147 GLU E N 1
ATOM 4010 C CA . GLU E 1 147 ? -33.827 19.608 -25.582 1.00 57.04 147 GLU E CA 1
ATOM 4011 C C . GLU E 1 147 ? -32.799 19.823 -24.475 1.00 54.01 147 GLU E C 1
ATOM 4012 O O . GLU E 1 147 ? -31.768 20.463 -24.677 1.00 53.14 147 GLU E O 1
ATOM 4018 N N . VAL E 1 148 ? -33.102 19.292 -23.300 1.00 50.21 148 VAL E N 1
ATOM 4019 C CA . VAL E 1 148 ? -32.203 19.381 -22.164 1.00 46.06 148 VAL E CA 1
ATOM 4020 C C . VAL E 1 148 ? -32.079 17.983 -21.568 1.00 44.92 148 VAL E C 1
ATOM 4021 O O . VAL E 1 148 ? -33.062 17.408 -21.102 1.00 44.62 148 VAL E O 1
ATOM 4025 N N . ILE E 1 149 ? -30.880 17.419 -21.625 1.00 42.82 149 ILE E N 1
ATOM 4026 C CA . ILE E 1 149 ? -30.643 16.102 -21.054 1.00 41.94 149 ILE E CA 1
ATOM 4027 C C . ILE E 1 149 ? -29.377 16.218 -20.211 1.00 42.42 149 ILE E C 1
ATOM 4028 O O . ILE E 1 149 ? -28.438 16.937 -20.581 1.00 42.78 149 ILE E O 1
ATOM 4033 N N . ALA E 1 150 ? -29.348 15.534 -19.074 1.00 40.11 150 ALA E N 1
ATOM 4034 C CA . ALA E 1 150 ? -28.178 15.599 -18.215 1.00 40.71 150 ALA E CA 1
ATOM 4035 C C . ALA E 1 150 ? -27.616 14.220 -17.894 1.00 42.72 150 ALA E C 1
ATOM 4036 O O . ALA E 1 150 ? -28.359 13.282 -17.593 1.00 39.51 150 ALA E O 1
ATOM 4038 N N . LEU E 1 151 ? -26.289 14.123 -17.977 1.00 43.92 151 LEU E N 1
ATOM 4039 C CA . LEU E 1 151 ? -25.553 12.897 -17.703 1.00 43.30 151 LEU E CA 1
ATOM 4040 C C . LEU E 1 151 ? -24.711 13.107 -16.447 1.00 42.41 151 LEU E C 1
ATOM 4041 O O . LEU E 1 151 ? -24.019 14.110 -16.305 1.00 42.27 151 LEU E O 1
ATOM 4046 N N . PRO E 1 152 ? -24.763 12.161 -15.507 1.00 42.61 152 PRO E N 1
ATOM 4047 C CA . PRO E 1 152 ? -23.962 12.357 -14.300 1.00 39.53 152 PRO E CA 1
ATOM 4048 C C . PRO E 1 152 ? -22.491 12.010 -14.533 1.00 36.89 152 PRO E C 1
ATOM 4049 O O . PRO E 1 152 ? -22.172 11.084 -15.273 1.00 36.73 152 PRO E O 1
ATOM 4053 N N . VAL E 1 153 ? -21.604 12.783 -13.916 1.00 36.29 153 VAL E N 1
ATOM 4054 C CA . VAL E 1 153 ? -20.170 12.559 -14.023 1.00 33.90 153 VAL E CA 1
ATOM 4055 C C . VAL E 1 153 ? -19.760 11.681 -12.850 1.00 33.79 153 VAL E C 1
ATOM 4056 O O . VAL E 1 153 ? -20.003 12.021 -11.691 1.00 33.59 153 VAL E O 1
ATOM 4060 N N . GLU E 1 154 ? -19.131 10.553 -13.152 1.00 35.74 154 GLU E N 1
ATOM 4061 C CA . GLU E 1 154 ? -18.722 9.618 -12.109 1.00 39.03 154 GLU E CA 1
ATOM 4062 C C . GLU E 1 154 ? -17.295 9.814 -11.605 1.00 37.07 154 GLU E C 1
ATOM 4063 O O . GLU E 1 154 ? -17.033 9.612 -10.426 1.00 37.03 154 GLU E O 1
ATOM 4069 N N . GLN E 1 155 ? -16.385 10.197 -12.497 1.00 37.67 155 GLN E N 1
ATOM 4070 C CA . GLN E 1 155 ? -14.979 10.429 -12.147 1.00 38.69 155 GLN E CA 1
ATOM 4071 C C . GLN E 1 155 ? -14.483 11.646 -12.919 1.00 40.41 155 GLN E C 1
ATOM 4072 O O . GLN E 1 155 ? -15.195 12.183 -13.771 1.00 39.26 155 GLN E O 1
ATOM 4078 N N . GLY E 1 156 ? -13.253 12.066 -12.634 1.00 41.64 156 GLY E N 1
ATOM 4079 C CA . GLY E 1 156 ? -12.679 13.207 -13.326 1.00 42.70 156 GLY E CA 1
ATOM 4080 C C . GLY E 1 156 ? -11.591 13.895 -12.520 1.00 43.86 156 GLY E C 1
ATOM 4081 O O . GLY E 1 156 ? -11.101 13.346 -11.534 1.00 44.23 156 GLY E O 1
ATOM 4082 N N . ASN E 1 157 ? -11.206 15.097 -12.936 1.00 43.10 157 ASN E N 1
ATOM 4083 C CA . ASN E 1 157 ? -10.175 15.844 -12.227 1.00 42.42 157 ASN E CA 1
ATOM 4084 C C . ASN E 1 157 ? -10.795 16.525 -11.001 1.00 42.26 157 ASN E C 1
ATOM 4085 O O . ASN E 1 157 ? -11.533 17.499 -11.122 1.00 42.20 157 ASN E O 1
ATOM 4090 N N . PHE E 1 158 ? -10.495 16.002 -9.818 1.00 43.17 158 PHE E N 1
ATOM 4091 C CA . PHE E 1 158 ? -11.056 16.540 -8.578 1.00 46.40 158 PHE E CA 1
ATOM 4092 C C . PHE E 1 158 ? -10.961 18.071 -8.434 1.00 47.12 158 PHE E C 1
ATOM 4093 O O . PHE E 1 158 ? -11.923 18.720 -8.018 1.00 44.84 158 PHE E O 1
ATOM 4101 N N . PRO E 1 159 ? -9.805 18.672 -8.766 1.00 48.29 159 PRO E N 1
ATOM 4102 C CA . PRO E 1 159 ? -9.730 20.133 -8.638 1.00 48.59 159 PRO E CA 1
ATOM 4103 C C . PRO E 1 159 ? -10.780 20.816 -9.527 1.00 47.16 159 PRO E C 1
ATOM 4104 O O . PRO E 1 159 ? -11.421 21.782 -9.119 1.00 47.82 159 PRO E O 1
ATOM 4108 N N . TYR E 1 160 ? -10.953 20.305 -10.741 1.00 45.17 160 TYR E N 1
ATOM 4109 C CA . TYR E 1 160 ? -11.934 20.871 -11.656 1.00 43.80 160 TYR E CA 1
ATOM 4110 C C . TYR E 1 160 ? -13.361 20.693 -11.127 1.00 42.12 160 TYR E C 1
ATOM 4111 O O . TYR E 1 160 ? -14.148 21.635 -11.095 1.00 40.13 160 TYR E O 1
ATOM 4120 N N . LEU E 1 161 ? -13.690 19.473 -10.719 1.00 42.11 161 LEU E N 1
ATOM 4121 C CA . LEU E 1 161 ? -15.018 19.178 -10.203 1.00 43.04 161 LEU E CA 1
ATOM 4122 C C . LEU E 1 161 ? -15.330 20.009 -8.958 1.00 44.34 161 LEU E C 1
ATOM 4123 O O . LEU E 1 161 ? -16.470 20.427 -8.751 1.00 43.03 161 LEU E O 1
ATOM 4128 N N . GLN E 1 162 ? -14.316 20.257 -8.134 1.00 45.64 162 GLN E N 1
ATOM 4129 C CA . GLN E 1 162 ? -14.521 21.062 -6.940 1.00 47.87 162 GLN E CA 1
ATOM 4130 C C . GLN E 1 162 ? -14.790 22.507 -7.362 1.00 47.08 162 GLN E C 1
ATOM 4131 O O . GLN E 1 162 ? -15.606 23.201 -6.756 1.00 46.67 162 GLN E O 1
ATOM 4137 N N . TRP E 1 163 ? -14.107 22.957 -8.410 1.00 45.31 163 TRP E N 1
ATOM 4138 C CA . TRP E 1 163 ? -14.309 24.308 -8.912 1.00 44.53 163 TRP E CA 1
ATOM 4139 C C . TRP E 1 163 ? -15.748 24.459 -9.400 1.00 44.88 163 TRP E C 1
ATOM 4140 O O . TRP E 1 163 ? -16.404 25.467 -9.120 1.00 45.65 163 TRP E O 1
ATOM 4151 N N . VAL E 1 164 ? -16.235 23.460 -10.138 1.00 43.49 164 VAL E N 1
ATOM 4152 C CA . VAL E 1 164 ? -17.602 23.495 -10.648 1.00 43.08 164 VAL E CA 1
ATOM 4153 C C . VAL E 1 164 ? -18.585 23.720 -9.496 1.00 45.43 164 VAL E C 1
ATOM 4154 O O . VAL E 1 164 ? -19.539 24.493 -9.617 1.00 45.50 164 VAL E O 1
ATOM 4158 N N . ARG E 1 165 ? -18.334 23.050 -8.377 1.00 45.98 165 ARG E N 1
ATOM 4159 C CA . ARG E 1 165 ? -19.182 23.168 -7.198 1.00 49.55 165 ARG E CA 1
ATOM 4160 C C . ARG E 1 165 ? -19.058 24.546 -6.535 1.00 49.58 165 ARG E C 1
ATOM 4161 O O . ARG E 1 165 ? -20.062 25.173 -6.212 1.00 47.83 165 ARG E O 1
ATOM 4169 N N . GLN E 1 166 ? -17.829 25.013 -6.340 1.00 49.80 166 GLN E N 1
ATOM 4170 C CA . GLN E 1 166 ? -17.597 26.308 -5.695 1.00 53.06 166 GLN E CA 1
ATOM 4171 C C . GLN E 1 166 ? -18.205 27.474 -6.471 1.00 52.97 166 GLN E C 1
ATOM 4172 O O . GLN E 1 166 ? -18.794 28.378 -5.891 1.00 52.32 166 GLN E O 1
ATOM 4178 N N . VAL E 1 167 ? -18.061 27.433 -7.790 1.00 52.91 167 VAL E N 1
ATOM 4179 C CA . VAL E 1 167 ? -18.564 28.475 -8.671 1.00 51.71 167 VAL E CA 1
ATOM 4180 C C . VAL E 1 167 ? -20.088 28.510 -8.797 1.00 50.51 167 VAL E C 1
ATOM 4181 O O . VAL E 1 167 ? -20.656 29.488 -9.284 1.00 50.12 167 VAL E O 1
ATOM 4185 N N . THR E 1 168 ? -20.757 27.461 -8.340 1.00 49.48 168 THR E N 1
ATOM 4186 C CA . THR E 1 168 ? -22.210 27.411 -8.448 1.00 49.11 168 THR E CA 1
ATOM 4187 C C . THR E 1 168 ? -22.905 27.275 -7.100 1.00 50.62 168 THR E C 1
ATOM 4188 O O . THR E 1 168 ? -24.150 27.173 -7.088 1.00 51.35 168 THR E O 1
ATOM 4192 N N . GLY F 1 62 ? -20.162 -11.029 -22.495 1.00 52.41 62 GLY F N 1
ATOM 4193 C CA . GLY F 1 62 ? -21.034 -9.813 -22.491 1.00 51.36 62 GLY F CA 1
ATOM 4194 C C . GLY F 1 62 ? -20.319 -8.582 -21.957 1.00 50.25 62 GLY F C 1
ATOM 4195 O O . GLY F 1 62 ? -19.132 -8.640 -21.632 1.00 52.86 62 GLY F O 1
ATOM 4196 N N . TYR F 1 63 ? -21.038 -7.469 -21.855 1.00 46.66 63 TYR F N 1
ATOM 4197 C CA . TYR F 1 63 ? -20.456 -6.225 -21.360 1.00 42.68 63 TYR F CA 1
ATOM 4198 C C . TYR F 1 63 ? -20.861 -5.920 -19.925 1.00 40.33 63 TYR F C 1
ATOM 4199 O O . TYR F 1 63 ? -22.029 -6.028 -19.559 1.00 39.97 63 TYR F O 1
ATOM 4208 N N . VAL F 1 64 ? -19.887 -5.537 -19.111 1.00 39.58 64 VAL F N 1
ATOM 4209 C CA . VAL F 1 64 ? -20.155 -5.186 -17.722 1.00 38.32 64 VAL F CA 1
ATOM 4210 C C . VAL F 1 64 ? -20.498 -3.701 -17.699 1.00 39.18 64 VAL F C 1
ATOM 4211 O O . VAL F 1 64 ? -19.646 -2.852 -17.947 1.00 38.49 64 VAL F O 1
ATOM 4215 N N . PRO F 1 65 ? -21.760 -3.366 -17.400 1.00 39.51 65 PRO F N 1
ATOM 4216 C CA . PRO F 1 65 ? -22.184 -1.966 -17.363 1.00 37.59 65 PRO F CA 1
ATOM 4217 C C . PRO F 1 65 ? -21.230 -1.087 -16.566 1.00 37.89 65 PRO F C 1
ATOM 4218 O O . PRO F 1 65 ? -20.787 -1.462 -15.483 1.00 38.57 65 PRO F O 1
ATOM 4222 N N . GLY F 1 66 ? -20.919 0.085 -17.109 1.00 38.54 66 GLY F N 1
ATOM 4223 C CA . GLY F 1 66 ? -20.022 1.004 -16.432 1.00 35.87 66 GLY F CA 1
ATOM 4224 C C . GLY F 1 66 ? -18.546 0.633 -16.446 1.00 36.03 66 GLY F C 1
ATOM 4225 O O . GLY F 1 66 ? -17.739 1.366 -15.882 1.00 37.41 66 GLY F O 1
ATOM 4226 N N . SER F 1 67 ? -18.172 -0.474 -17.079 1.00 34.19 67 SER F N 1
ATOM 4227 C CA . SER F 1 67 ? -16.756 -0.857 -17.098 1.00 36.92 67 SER F CA 1
ATOM 4228 C C . SER F 1 67 ? -15.925 -0.011 -18.069 1.00 37.24 67 SER F C 1
ATOM 4229 O O . SER F 1 67 ? -14.697 0.039 -17.978 1.00 37.95 67 SER F O 1
ATOM 4232 N N . VAL F 1 68 ? -16.601 0.652 -18.998 1.00 36.27 68 VAL F N 1
ATOM 4233 C CA . VAL F 1 68 ? -15.934 1.525 -19.947 1.00 37.06 68 VAL F CA 1
ATOM 4234 C C . VAL F 1 68 ? -16.496 2.932 -19.715 1.00 37.81 68 VAL F C 1
ATOM 4235 O O . VAL F 1 68 ? -17.673 3.083 -19.351 1.00 35.86 68 VAL F O 1
ATOM 4239 N N . SER F 1 69 ? -15.655 3.950 -19.904 1.00 36.58 69 SER F N 1
ATOM 4240 C CA . SER F 1 69 ? -16.076 5.338 -19.718 1.00 37.73 69 SER F CA 1
ATOM 4241 C C . SER F 1 69 ? -15.646 6.232 -20.866 1.00 37.47 69 SER F C 1
ATOM 4242 O O . SER F 1 69 ? -14.680 5.944 -21.565 1.00 37.69 69 SER F O 1
ATOM 4245 N N . ALA F 1 70 ? -16.378 7.325 -21.047 1.00 38.36 70 ALA F N 1
ATOM 4246 C CA . ALA F 1 70 ? -16.049 8.310 -22.063 1.00 38.34 70 ALA F CA 1
ATOM 4247 C C . ALA F 1 70 ? -15.614 9.509 -21.233 1.00 38.82 70 ALA F C 1
ATOM 4248 O O . ALA F 1 70 ? -16.365 9.984 -20.382 1.00 37.56 70 ALA F O 1
ATOM 4250 N N . ALA F 1 71 ? -14.385 9.963 -21.455 1.00 39.85 71 ALA F N 1
ATOM 4251 C CA . ALA F 1 71 ? -13.840 11.100 -20.728 1.00 42.34 71 ALA F CA 1
ATOM 4252 C C . ALA F 1 71 ? -13.791 12.287 -21.671 1.00 42.09 71 ALA F C 1
ATOM 4253 O O . ALA F 1 71 ? -13.535 12.130 -22.863 1.00 42.79 71 ALA F O 1
ATOM 4255 N N . PHE F 1 72 ? -14.062 13.466 -21.129 1.00 42.09 72 PHE F N 1
ATOM 4256 C CA . PHE F 1 72 ? -14.053 14.700 -21.898 1.00 43.03 72 PHE F CA 1
ATOM 4257 C C . PHE F 1 72 ? -12.977 15.604 -21.335 1.00 44.02 72 PHE F C 1
ATOM 4258 O O . PHE F 1 72 ? -12.887 15.798 -20.122 1.00 44.84 72 PHE F O 1
ATOM 4266 N N . VAL F 1 73 ? -12.157 16.147 -22.224 1.00 43.73 73 VAL F N 1
ATOM 4267 C CA . VAL F 1 73 ? -11.080 17.042 -21.840 1.00 43.97 73 VAL F CA 1
ATOM 4268 C C . VAL F 1 73 ? -11.040 18.155 -22.870 1.00 45.74 73 VAL F C 1
ATOM 4269 O O . VAL F 1 73 ? -11.140 17.887 -24.069 1.00 45.41 73 VAL F O 1
ATOM 4273 N N . THR F 1 74 ? -10.919 19.400 -22.420 1.00 46.99 74 THR F N 1
ATOM 4274 C CA . THR F 1 74 ? -10.831 20.504 -23.372 1.00 50.83 74 THR F CA 1
ATOM 4275 C C . THR F 1 74 ? -9.399 21.030 -23.364 1.00 50.94 74 THR F C 1
ATOM 4276 O O . THR F 1 74 ? -8.727 21.048 -22.328 1.00 49.06 74 THR F O 1
ATOM 4280 N N . CYS F 1 75 ? -8.933 21.437 -24.535 1.00 52.25 75 CYS F N 1
ATOM 4281 C CA . CYS F 1 75 ? -7.595 21.975 -24.676 1.00 52.87 75 CYS F CA 1
ATOM 4282 C C . CYS F 1 75 ? -7.708 23.338 -25.320 1.00 52.31 75 CYS F C 1
ATOM 4283 O O . CYS F 1 75 ? -8.759 23.691 -25.848 1.00 51.60 75 CYS F O 1
ATOM 4286 N N . PRO F 1 76 ? -6.632 24.135 -25.262 1.00 52.59 76 PRO F N 1
ATOM 4287 C CA . PRO F 1 76 ? -6.639 25.474 -25.855 1.00 52.52 76 PRO F CA 1
ATOM 4288 C C . PRO F 1 76 ? -6.565 25.468 -27.379 1.00 53.03 76 PRO F C 1
ATOM 4289 O O . PRO F 1 76 ? -7.035 26.398 -28.029 1.00 54.34 76 PRO F O 1
ATOM 4293 N N . ASN F 1 77 ? -5.986 24.420 -27.951 1.00 53.07 77 ASN F N 1
ATOM 4294 C CA . ASN F 1 77 ? -5.862 24.348 -29.401 1.00 54.05 77 ASN F CA 1
ATOM 4295 C C . ASN F 1 77 ? -5.628 22.929 -29.896 1.00 53.65 77 ASN F C 1
ATOM 4296 O O . ASN F 1 77 ? -5.517 21.996 -29.100 1.00 53.77 77 ASN F O 1
ATOM 4301 N N . GLU F 1 78 ? -5.543 22.780 -31.215 1.00 53.66 78 GLU F N 1
ATOM 4302 C CA . GLU F 1 78 ? -5.333 21.473 -31.830 1.00 55.76 78 GLU F CA 1
ATOM 4303 C C . GLU F 1 78 ? -3.947 20.915 -31.579 1.00 54.31 78 GLU F C 1
ATOM 4304 O O . GLU F 1 78 ? -3.778 19.702 -31.496 1.00 54.14 78 GLU F O 1
ATOM 4310 N N . LYS F 1 79 ? -2.955 21.793 -31.467 1.00 53.64 79 LYS F N 1
ATOM 4311 C CA . LYS F 1 79 ? -1.588 21.342 -31.244 1.00 54.39 79 LYS F CA 1
ATOM 4312 C C . LYS F 1 79 ? -1.423 20.577 -29.934 1.00 53.87 79 LYS F C 1
ATOM 4313 O O . LYS F 1 79 ? -0.841 19.488 -29.920 1.00 53.34 79 LYS F O 1
ATOM 4319 N N . VAL F 1 80 ? -1.928 21.135 -28.836 1.00 52.15 80 VAL F N 1
ATOM 4320 C CA . VAL F 1 80 ? -1.809 20.454 -27.551 1.00 52.83 80 VAL F CA 1
ATOM 4321 C C . VAL F 1 80 ? -2.798 19.286 -27.464 1.00 51.54 80 VAL F C 1
ATOM 4322 O O . VAL F 1 80 ? -2.499 18.260 -26.864 1.00 51.86 80 VAL F O 1
ATOM 4326 N N . ALA F 1 81 ? -3.970 19.443 -28.073 1.00 51.79 81 ALA F N 1
ATOM 4327 C CA . ALA F 1 81 ? -4.977 18.388 -28.067 1.00 51.61 81 ALA F CA 1
ATOM 4328 C C . ALA F 1 81 ? -4.413 17.128 -28.719 1.00 52.02 81 ALA F C 1
ATOM 4329 O O . ALA F 1 81 ? -4.519 16.032 -28.164 1.00 51.07 81 ALA F O 1
ATOM 4331 N N . LYS F 1 82 ? -3.812 17.284 -29.897 1.00 52.84 82 LYS F N 1
ATOM 4332 C CA . LYS F 1 82 ? -3.226 16.143 -30.596 1.00 54.83 82 LYS F CA 1
ATOM 4333 C C . LYS F 1 82 ? -2.024 15.573 -29.857 1.00 54.35 82 LYS F C 1
ATOM 4334 O O . LYS F 1 82 ? -1.775 14.370 -29.918 1.00 54.43 82 LYS F O 1
ATOM 4340 N N . GLU F 1 83 ? -1.276 16.430 -29.163 1.00 54.88 83 GLU F N 1
ATOM 4341 C CA . GLU F 1 83 ? -0.109 15.966 -28.413 1.00 55.47 83 GLU F CA 1
ATOM 4342 C C . GLU F 1 83 ? -0.552 15.055 -27.282 1.00 53.70 83 GLU F C 1
ATOM 4343 O O . GLU F 1 83 ? 0.001 13.972 -27.073 1.00 53.21 83 GLU F O 1
ATOM 4349 N N . ILE F 1 84 ? -1.554 15.509 -26.545 1.00 51.72 84 ILE F N 1
ATOM 4350 C CA . ILE F 1 84 ? -2.065 14.740 -25.425 1.00 50.84 84 ILE F CA 1
ATOM 4351 C C . ILE F 1 84 ? -2.741 13.455 -25.909 1.00 49.45 84 ILE F C 1
ATOM 4352 O O . ILE F 1 84 ? -2.565 12.393 -25.316 1.00 46.94 84 ILE F O 1
ATOM 4357 N N . ALA F 1 85 ? -3.482 13.551 -27.007 1.00 48.99 85 ALA F N 1
ATOM 4358 C CA . ALA F 1 85 ? -4.182 12.394 -27.552 1.00 49.55 85 ALA F CA 1
ATOM 4359 C C . ALA F 1 85 ? -3.228 11.273 -27.953 1.00 49.36 85 ALA F C 1
ATOM 4360 O O . ALA F 1 85 ? -3.418 10.112 -27.574 1.00 48.04 85 ALA F O 1
ATOM 4362 N N . ARG F 1 86 ? -2.198 11.614 -28.717 1.00 49.86 86 ARG F N 1
ATOM 4363 C CA . ARG F 1 86 ? -1.235 10.609 -29.148 1.00 51.11 86 ARG F CA 1
ATOM 4364 C C . ARG F 1 86 ? -0.518 10.006 -27.944 1.00 48.62 86 ARG F C 1
ATOM 4365 O O . ARG F 1 86 ? -0.255 8.807 -27.905 1.00 49.00 86 ARG F O 1
ATOM 4373 N N . ALA F 1 87 ? -0.226 10.835 -26.950 1.00 48.08 87 ALA F N 1
ATOM 4374 C CA . ALA F 1 87 ? 0.461 10.377 -25.746 1.00 47.85 87 ALA F CA 1
ATOM 4375 C C . ALA F 1 87 ? -0.335 9.373 -24.900 1.00 49.29 87 ALA F C 1
ATOM 4376 O O . ALA F 1 87 ? 0.246 8.428 -24.360 1.00 50.53 87 ALA F O 1
ATOM 4378 N N . VAL F 1 88 ? -1.650 9.568 -24.773 1.00 48.11 88 VAL F N 1
ATOM 4379 C CA . VAL F 1 88 ? -2.462 8.649 -23.970 1.00 47.85 88 VAL F CA 1
ATOM 4380 C C . VAL F 1 88 ? -2.738 7.329 -24.691 1.00 49.18 88 VAL F C 1
ATOM 4381 O O . VAL F 1 88 ? -2.953 6.299 -24.056 1.00 48.57 88 VAL F O 1
ATOM 4385 N N . VAL F 1 89 ? -2.729 7.361 -26.018 1.00 52.29 89 VAL F N 1
ATOM 4386 C CA . VAL F 1 89 ? -2.945 6.152 -26.802 1.00 53.81 89 VAL F CA 1
ATOM 4387 C C . VAL F 1 89 ? -1.673 5.309 -26.755 1.00 55.57 89 VAL F C 1
ATOM 4388 O O . VAL F 1 89 ? -1.723 4.098 -26.533 1.00 55.35 89 VAL F O 1
ATOM 4392 N N . GLU F 1 90 ? -0.528 5.953 -26.957 1.00 57.27 90 GLU F N 1
ATOM 4393 C CA . GLU F 1 90 ? 0.743 5.242 -26.924 1.00 58.63 90 GLU F CA 1
ATOM 4394 C C . GLU F 1 90 ? 1.009 4.638 -25.547 1.00 57.24 90 GLU F C 1
ATOM 4395 O O . GLU F 1 90 ? 1.582 3.553 -25.442 1.00 56.53 90 GLU F O 1
ATOM 4401 N N . LYS F 1 91 ? 0.590 5.333 -24.492 1.00 55.36 91 LYS F N 1
ATOM 4402 C CA . LYS F 1 91 ? 0.776 4.823 -23.139 1.00 54.75 91 LYS F CA 1
ATOM 4403 C C . LYS F 1 91 ? -0.319 3.815 -22.775 1.00 53.37 91 LYS F C 1
ATOM 4404 O O . LYS F 1 91 ? -0.306 3.234 -21.690 1.00 52.67 91 LYS F O 1
ATOM 4410 N N . ARG F 1 92 ? -1.263 3.614 -23.690 1.00 52.23 92 ARG F N 1
ATOM 4411 C CA . ARG F 1 92 ? -2.361 2.685 -23.475 1.00 50.91 92 ARG F CA 1
ATOM 4412 C C . ARG F 1 92 ? -3.306 3.130 -22.349 1.00 49.45 92 ARG F C 1
ATOM 4413 O O . ARG F 1 92 ? -3.874 2.301 -21.639 1.00 47.54 92 ARG F O 1
ATOM 4421 N N . LEU F 1 93 ? -3.460 4.443 -22.184 1.00 47.57 93 LEU F N 1
ATOM 4422 C CA . LEU F 1 93 ? -4.354 4.980 -21.165 1.00 46.59 93 LEU F CA 1
ATOM 4423 C C . LEU F 1 93 ? -5.738 5.150 -21.774 1.00 45.43 93 LEU F C 1
ATOM 4424 O O . LEU F 1 93 ? -6.711 5.393 -21.069 1.00 45.81 93 LEU F O 1
ATOM 4429 N N . ALA F 1 94 ? -5.808 5.016 -23.095 1.00 44.55 94 ALA F N 1
ATOM 4430 C CA . ALA F 1 94 ? -7.058 5.136 -23.827 1.00 42.68 94 ALA F CA 1
ATOM 4431 C C . ALA F 1 94 ? -6.993 4.302 -25.105 1.00 42.41 94 ALA F C 1
ATOM 4432 O O . ALA F 1 94 ? -5.911 4.042 -25.630 1.00 41.79 94 ALA F O 1
ATOM 4434 N N . ALA F 1 95 ? -8.154 3.886 -25.601 1.00 41.44 95 ALA F N 1
ATOM 4435 C CA . ALA F 1 95 ? -8.236 3.091 -26.821 1.00 40.63 95 ALA F CA 1
ATOM 4436 C C . ALA F 1 95 ? -8.289 4.019 -28.029 1.00 41.17 95 ALA F C 1
ATOM 4437 O O . ALA F 1 95 ? -7.736 3.726 -29.089 1.00 40.07 95 ALA F O 1
ATOM 4439 N N . CYS F 1 96 ? -8.973 5.142 -27.870 1.00 42.77 96 CYS F N 1
ATOM 4440 C CA . CYS F 1 96 ? -9.068 6.103 -28.948 1.00 44.05 96 CYS F CA 1
ATOM 4441 C C . CYS F 1 96 ? -9.535 7.447 -28.423 1.00 42.48 96 CYS F C 1
ATOM 4442 O O . CYS F 1 96 ? -10.068 7.546 -27.317 1.00 41.97 96 CYS F O 1
ATOM 4445 N N . VAL F 1 97 ? -9.319 8.485 -29.217 1.00 41.01 97 VAL F N 1
ATOM 4446 C CA . VAL F 1 97 ? -9.711 9.824 -28.836 1.00 41.16 97 VAL F CA 1
ATOM 4447 C C . VAL F 1 97 ? -10.350 10.519 -30.019 1.00 42.09 97 VAL F C 1
ATOM 4448 O O . VAL F 1 97 ? -9.897 10.370 -31.143 1.00 41.63 97 VAL F O 1
ATOM 4452 N N . ASN F 1 98 ? -11.421 11.259 -29.761 1.00 43.79 98 ASN F N 1
ATOM 4453 C CA . ASN F 1 98 ? -12.090 12.008 -30.815 1.00 43.84 98 ASN F CA 1
ATOM 4454 C C . ASN F 1 98 ? -11.863 13.474 -30.497 1.00 43.08 98 ASN F C 1
ATOM 4455 O O . ASN F 1 98 ? -12.110 13.913 -29.377 1.00 43.63 98 ASN F O 1
ATOM 4460 N N . LEU F 1 99 ? -11.368 14.226 -31.470 1.00 43.44 99 LEU F N 1
ATOM 4461 C CA . LEU F 1 99 ? -11.120 15.644 -31.276 1.00 43.14 99 LEU F CA 1
ATOM 4462 C C . LEU F 1 99 ? -12.173 16.451 -32.011 1.00 43.09 99 LEU F C 1
ATOM 4463 O O . LEU F 1 99 ? -12.338 16.314 -33.221 1.00 43.03 99 LEU F O 1
ATOM 4468 N N . ILE F 1 100 ? -12.890 17.279 -31.261 1.00 44.21 100 ILE F N 1
ATOM 4469 C CA . ILE F 1 100 ? -13.933 18.141 -31.796 1.00 45.45 100 ILE F CA 1
ATOM 4470 C C . ILE F 1 100 ? -13.355 19.551 -31.785 1.00 47.78 100 ILE F C 1
ATOM 4471 O O . ILE F 1 100 ? -13.188 20.153 -30.727 1.00 49.02 100 ILE F O 1
ATOM 4476 N N . PRO F 1 101 ? -13.039 20.099 -32.965 1.00 50.73 101 PRO F N 1
ATOM 4477 C CA . PRO F 1 101 ? -12.469 21.448 -33.034 1.00 52.89 101 PRO F CA 1
ATOM 4478 C C . PRO F 1 101 ? -13.502 22.565 -33.065 1.00 55.28 101 PRO F C 1
ATOM 4479 O O . PRO F 1 101 ? -14.714 22.317 -33.085 1.00 56.96 101 PRO F O 1
ATOM 4483 N N . GLN F 1 102 ? -13.002 23.797 -33.063 1.00 56.10 102 GLN F N 1
ATOM 4484 C CA . GLN F 1 102 ? -13.840 24.993 -33.135 1.00 56.94 102 GLN F CA 1
ATOM 4485 C C . GLN F 1 102 ? -14.918 25.206 -32.077 1.00 55.17 102 GLN F C 1
ATOM 4486 O O . GLN F 1 102 ? -16.003 25.689 -32.403 1.00 54.93 102 GLN F O 1
ATOM 4492 N N . ILE F 1 103 ? -14.647 24.868 -30.821 1.00 52.52 103 ILE F N 1
ATOM 4493 C CA . ILE F 1 103 ? -15.667 25.106 -29.804 1.00 51.28 103 ILE F CA 1
ATOM 4494 C C . ILE F 1 103 ? -15.387 26.395 -29.021 1.00 49.45 103 ILE F C 1
ATOM 4495 O O . ILE F 1 103 ? -14.240 26.838 -28.892 1.00 46.94 103 ILE F O 1
ATOM 4500 N N . THR F 1 104 ? -16.451 26.997 -28.508 1.00 47.30 104 THR F N 1
ATOM 4501 C CA . THR F 1 104 ? -16.330 28.207 -27.722 1.00 48.17 104 THR F CA 1
ATOM 4502 C C . THR F 1 104 ? -16.628 27.860 -26.270 1.00 48.66 104 THR F C 1
ATOM 4503 O O . THR F 1 104 ? -17.658 27.257 -25.978 1.00 49.21 104 THR F O 1
ATOM 4507 N N . SER F 1 105 ? -15.723 28.235 -25.370 1.00 49.87 105 SER F N 1
ATOM 4508 C CA . SER F 1 105 ? -15.896 27.975 -23.944 1.00 51.36 105 SER F CA 1
ATOM 4509 C C . SER F 1 105 ? -16.333 29.255 -23.239 1.00 50.42 105 SER F C 1
ATOM 4510 O O . SER F 1 105 ? -15.631 30.264 -23.286 1.00 50.27 105 SER F O 1
ATOM 4513 N N . ILE F 1 106 ? -17.487 29.197 -22.582 1.00 48.67 106 ILE F N 1
ATOM 4514 C CA . ILE F 1 106 ? -18.042 30.338 -21.879 1.00 48.21 106 ILE F CA 1
ATOM 4515 C C . ILE F 1 106 ? -18.050 30.113 -20.364 1.00 50.76 106 ILE F C 1
ATOM 4516 O O . ILE F 1 106 ? -18.495 29.066 -19.878 1.00 48.95 106 ILE F O 1
ATOM 4521 N N . TYR F 1 107 ? -17.549 31.101 -19.626 1.00 51.19 107 TYR F N 1
ATOM 4522 C CA . TYR F 1 107 ? -17.470 31.014 -18.171 1.00 53.33 107 TYR F CA 1
ATOM 4523 C C . TYR F 1 107 ? -17.140 32.376 -17.542 1.00 54.86 107 TYR F C 1
ATOM 4524 O O . TYR F 1 107 ? -16.584 33.261 -18.196 1.00 52.23 107 TYR F O 1
ATOM 4533 N N . GLU F 1 108 ? -17.480 32.537 -16.268 1.00 56.27 108 GLU F N 1
ATOM 4534 C CA . GLU F 1 108 ? -17.202 33.784 -15.573 1.00 59.34 108 GLU F CA 1
ATOM 4535 C C . GLU F 1 108 ? -15.834 33.715 -14.914 1.00 59.20 108 GLU F C 1
ATOM 4536 O O . GLU F 1 108 ? -15.440 32.677 -14.395 1.00 58.32 108 GLU F O 1
ATOM 4542 N N . TRP F 1 109 ? -15.106 34.825 -14.960 1.00 60.91 109 TRP F N 1
ATOM 4543 C CA . TRP F 1 109 ? -13.782 34.906 -14.358 1.00 62.02 109 TRP F CA 1
ATOM 4544 C C . TRP F 1 109 ? -13.442 36.358 -14.024 1.00 60.79 109 TRP F C 1
ATOM 4545 O O . TRP F 1 109 ? -13.331 37.207 -14.912 1.00 59.00 109 TRP F O 1
ATOM 4556 N N . LYS F 1 110 ? -13.276 36.621 -12.730 1.00 60.65 110 LYS F N 1
ATOM 4557 C CA . LYS F 1 110 ? -12.964 37.955 -12.223 1.00 59.51 110 LYS F CA 1
ATOM 4558 C C . LYS F 1 110 ? -14.124 38.921 -12.433 1.00 58.20 110 LYS F C 1
ATOM 4559 O O . LYS F 1 110 ? -13.923 40.089 -12.760 1.00 56.77 110 LYS F O 1
ATOM 4565 N N . GLY F 1 111 ? -15.340 38.417 -12.237 1.00 57.75 111 GLY F N 1
ATOM 4566 C CA . GLY F 1 111 ? -16.527 39.239 -12.392 1.00 57.31 111 GLY F CA 1
ATOM 4567 C C . GLY F 1 111 ? -16.956 39.485 -13.825 1.00 57.16 111 GLY F C 1
ATOM 4568 O O . GLY F 1 111 ? -17.911 40.223 -14.063 1.00 57.06 111 GLY F O 1
ATOM 4569 N N . LYS F 1 112 ? -16.262 38.874 -14.782 1.00 56.91 112 LYS F N 1
ATOM 4570 C CA . LYS F 1 112 ? -16.603 39.054 -16.188 1.00 57.46 112 LYS F CA 1
ATOM 4571 C C . LYS F 1 112 ? -16.735 37.739 -16.947 1.00 56.28 112 LYS F C 1
ATOM 4572 O O . LYS F 1 112 ? -16.053 36.765 -16.643 1.00 55.27 112 LYS F O 1
ATOM 4578 N N . ILE F 1 113 ? -17.616 37.720 -17.942 1.00 56.03 113 ILE F N 1
ATOM 4579 C CA . ILE F 1 113 ? -17.834 36.526 -18.745 1.00 56.42 113 ILE F CA 1
ATOM 4580 C C . ILE F 1 113 ? -16.766 36.394 -19.827 1.00 56.88 113 ILE F C 1
ATOM 4581 O O . ILE F 1 113 ? -16.549 37.306 -20.620 1.00 57.43 113 ILE F O 1
ATOM 4586 N N . GLU F 1 114 ? -16.095 35.248 -19.842 1.00 58.00 114 GLU F N 1
ATOM 4587 C CA . GLU F 1 114 ? -15.041 34.979 -20.807 1.00 59.39 114 GLU F CA 1
ATOM 4588 C C . GLU F 1 114 ? -15.496 33.988 -21.883 1.00 59.42 114 GLU F C 1
ATOM 4589 O O . GLU F 1 114 ? -16.264 33.067 -21.604 1.00 59.31 114 GLU F O 1
ATOM 4595 N N . GLU F 1 115 ? -15.022 34.192 -23.110 1.00 59.34 115 GLU F N 1
ATOM 4596 C CA . GLU F 1 115 ? -15.341 33.320 -24.240 1.00 59.52 115 GLU F CA 1
ATOM 4597 C C . GLU 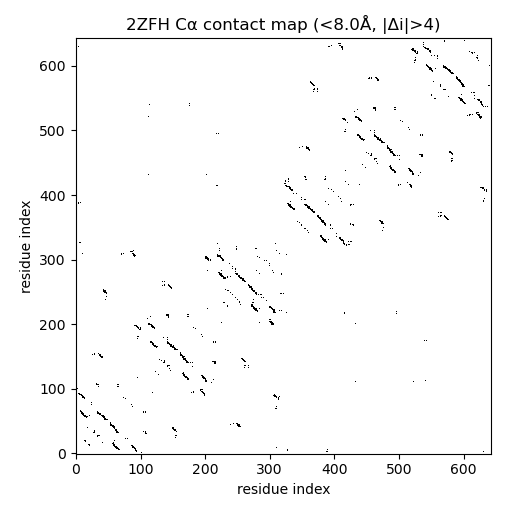F 1 115 ? -14.049 32.962 -24.970 1.00 59.18 115 GLU F C 1
ATOM 4598 O O . GLU F 1 115 ? -13.477 33.801 -25.663 1.00 58.40 115 GLU F O 1
ATOM 4604 N N . ASP F 1 116 ? -13.588 31.722 -24.816 1.00 57.96 116 ASP F N 1
ATOM 4605 C CA . ASP F 1 116 ? -12.358 31.291 -25.474 1.00 57.17 116 ASP F CA 1
ATOM 4606 C C . ASP F 1 116 ? -12.616 30.248 -26.550 1.00 57.03 116 ASP F C 1
ATOM 4607 O O . ASP F 1 116 ? -13.669 29.608 -26.573 1.00 56.25 116 ASP F O 1
ATOM 4612 N N . SER F 1 117 ? -11.636 30.088 -27.437 1.00 56.12 117 SER F N 1
ATOM 4613 C CA . SER F 1 117 ? -11.699 29.092 -28.496 1.00 56.69 117 SER F CA 1
ATOM 4614 C C . SER F 1 117 ? -10.953 27.891 -27.949 1.00 55.62 117 SER F C 1
ATOM 4615 O O . SER F 1 117 ? -9.857 28.035 -27.403 1.00 56.00 117 SER F O 1
ATOM 4618 N N . GLU F 1 118 ? -11.548 26.711 -28.076 1.00 53.56 118 GLU F N 1
ATOM 4619 C CA . GLU F 1 118 ? -10.911 25.508 -27.567 1.00 52.78 118 GLU F CA 1
ATOM 4620 C C . GLU F 1 118 ? -11.209 24.282 -28.404 1.00 49.13 118 GLU F C 1
ATOM 4621 O O . GLU F 1 118 ? -11.983 24.338 -29.357 1.00 47.43 118 GLU F O 1
ATOM 4627 N N . VAL F 1 119 ? -10.563 23.180 -28.042 1.00 47.83 119 VAL F N 1
ATOM 4628 C CA . VAL F 1 119 ? -10.759 21.900 -28.710 1.00 46.56 119 VAL F CA 1
ATOM 4629 C C . VAL F 1 119 ? -11.274 20.944 -27.650 1.00 45.98 119 VAL F C 1
ATOM 4630 O O . VAL F 1 119 ? -10.740 20.899 -26.541 1.00 44.47 119 VAL F O 1
ATOM 4634 N N . LEU F 1 120 ? -12.315 20.190 -27.985 1.00 45.46 120 LEU F N 1
ATOM 4635 C CA . LEU F 1 120 ? -12.892 19.246 -27.041 1.00 45.24 120 LEU F CA 1
ATOM 4636 C C . LEU F 1 120 ? -12.494 17.830 -27.406 1.00 46.04 120 LEU F C 1
ATOM 4637 O O . LEU F 1 120 ? -12.665 17.408 -28.554 1.00 44.12 120 LEU F O 1
ATOM 4642 N N . MET F 1 121 ? -11.962 17.102 -26.425 1.00 46.29 121 MET F N 1
ATOM 4643 C CA . MET F 1 121 ? -11.545 15.721 -26.632 1.00 46.50 121 MET F CA 1
ATOM 4644 C C . MET F 1 121 ? -12.510 14.757 -25.955 1.00 44.82 121 MET F C 1
ATOM 4645 O O . MET F 1 121 ? -12.929 14.975 -24.823 1.00 43.49 121 MET F O 1
ATOM 4650 N N . MET F 1 122 ? -12.864 13.693 -26.661 1.00 44.44 122 MET F N 1
ATOM 4651 C CA . MET F 1 122 ? -13.722 12.666 -26.105 1.00 43.65 122 MET F CA 1
ATOM 4652 C C . MET F 1 122 ? -12.826 11.435 -26.105 1.00 42.28 122 MET F C 1
ATOM 4653 O O . MET F 1 122 ? -12.421 10.947 -27.157 1.00 42.14 122 MET F O 1
ATOM 4658 N N . ILE F 1 123 ? -12.499 10.957 -24.912 1.00 42.57 123 ILE F N 1
ATOM 4659 C CA . ILE F 1 123 ? -11.604 9.817 -24.739 1.00 42.50 123 ILE F CA 1
ATOM 4660 C C . ILE F 1 123 ? -12.311 8.563 -24.239 1.00 42.37 123 ILE F C 1
ATOM 4661 O O . ILE F 1 123 ? -13.031 8.611 -23.246 1.00 43.72 123 ILE F O 1
ATOM 4666 N N . LYS F 1 124 ? -12.100 7.441 -24.920 1.00 42.37 124 LYS F N 1
ATOM 4667 C CA . LYS F 1 124 ? -12.719 6.182 -24.511 1.00 42.18 124 LYS F CA 1
ATOM 4668 C C . LYS F 1 124 ? -11.706 5.259 -23.871 1.00 40.14 124 LYS F C 1
ATOM 4669 O O . LYS F 1 124 ? -10.656 4.990 -24.443 1.00 38.15 124 LYS F O 1
ATOM 4675 N N . THR F 1 125 ? -12.029 4.771 -22.680 1.00 39.43 125 THR F N 1
ATOM 4676 C CA . THR F 1 125 ? -11.134 3.868 -21.984 1.00 39.57 125 THR F CA 1
ATOM 4677 C C . THR F 1 125 ? -11.851 3.096 -20.877 1.00 37.97 125 THR F C 1
ATOM 4678 O O . THR F 1 125 ? -13.052 3.270 -20.664 1.00 36.62 125 THR F O 1
ATOM 4682 N N . GLN F 1 126 ? -11.110 2.225 -20.195 1.00 38.04 126 GLN F N 1
ATOM 4683 C CA . GLN F 1 126 ? -11.674 1.449 -19.099 1.00 37.86 126 GLN F CA 1
ATOM 4684 C C . GLN F 1 126 ? -11.876 2.406 -17.953 1.00 38.16 126 GLN F C 1
ATOM 4685 O O . GLN F 1 126 ? -11.021 3.251 -17.688 1.00 35.67 126 GLN F O 1
ATOM 4691 N N . SER F 1 127 ? -12.998 2.269 -17.257 1.00 37.98 127 SER F N 1
ATOM 4692 C CA . SER F 1 127 ? -13.281 3.151 -16.143 1.00 36.75 127 SER F CA 1
ATOM 4693 C C . SER F 1 127 ? -12.197 3.043 -15.088 1.00 38.53 127 SER F C 1
ATOM 4694 O O . SER F 1 127 ? -11.870 4.033 -14.435 1.00 40.17 127 SER F O 1
ATOM 4697 N N . SER F 1 128 ? -11.627 1.850 -14.932 1.00 39.03 128 SER F N 1
ATOM 4698 C CA . SER F 1 128 ? -10.579 1.642 -13.934 1.00 40.42 128 SER F CA 1
ATOM 4699 C C . SER F 1 128 ? -9.321 2.426 -14.271 1.00 40.91 128 SER F C 1
ATOM 4700 O O . SER F 1 128 ? -8.442 2.587 -13.427 1.00 42.90 128 SER F O 1
ATOM 4703 N N . LEU F 1 129 ? -9.244 2.918 -15.504 1.00 40.28 129 LEU F N 1
ATOM 4704 C CA . LEU F 1 129 ? -8.091 3.681 -15.961 1.00 39.88 129 LEU F CA 1
ATOM 4705 C C . LEU F 1 129 ? -8.269 5.200 -15.889 1.00 40.78 129 LEU F C 1
ATOM 4706 O O . LEU F 1 129 ? -7.298 5.947 -16.043 1.00 41.16 129 LEU F O 1
ATOM 4711 N N . VAL F 1 130 ? -9.495 5.667 -15.652 1.00 39.02 130 VAL F N 1
ATOM 4712 C CA . VAL F 1 130 ? -9.738 7.106 -15.590 1.00 38.29 130 VAL F CA 1
ATOM 4713 C C . VAL F 1 130 ? -8.840 7.844 -14.589 1.00 39.79 130 VAL F C 1
ATOM 4714 O O . VAL F 1 130 ? -8.438 8.977 -14.845 1.00 41.70 130 VAL F O 1
ATOM 4718 N N . PRO F 1 131 ? -8.535 7.234 -13.429 1.00 39.78 131 PRO F N 1
ATOM 4719 C CA . PRO F 1 131 ? -7.670 7.921 -12.461 1.00 39.66 131 PRO F CA 1
ATOM 4720 C C . PRO F 1 131 ? -6.264 8.140 -13.007 1.00 39.91 131 PRO F C 1
ATOM 4721 O O . PRO F 1 131 ? -5.708 9.218 -12.870 1.00 40.43 131 PRO F O 1
ATOM 4725 N N . ALA F 1 132 ? -5.687 7.110 -13.614 1.00 40.19 132 ALA F N 1
ATOM 4726 C CA . ALA F 1 132 ? -4.350 7.245 -14.185 1.00 39.98 132 ALA F CA 1
ATOM 4727 C C . ALA F 1 132 ? -4.368 8.148 -15.433 1.00 41.66 132 ALA F C 1
ATOM 4728 O O . ALA F 1 132 ? -3.399 8.849 -15.701 1.00 42.87 132 ALA F O 1
ATOM 4730 N N . LEU F 1 133 ? -5.466 8.133 -16.188 1.00 41.54 133 LEU F N 1
ATOM 4731 C CA . LEU F 1 133 ? -5.579 8.953 -17.391 1.00 41.60 133 LEU F CA 1
ATOM 4732 C C . LEU F 1 133 ? -5.588 10.428 -17.010 1.00 41.77 133 LEU F C 1
ATOM 4733 O O . LEU F 1 133 ? -4.930 11.266 -17.622 1.00 42.14 133 LEU F O 1
ATOM 4738 N N . THR F 1 134 ? -6.391 10.712 -15.998 1.00 42.24 134 THR F N 1
ATOM 4739 C CA . THR F 1 134 ? -6.568 12.032 -15.451 1.00 44.13 134 THR F CA 1
ATOM 4740 C C . THR F 1 134 ? -5.276 12.552 -14.844 1.00 44.81 134 THR F C 1
ATOM 4741 O O . THR F 1 134 ? -4.945 13.732 -14.975 1.00 44.09 134 THR F O 1
ATOM 4745 N N . ASP F 1 135 ? -4.550 11.660 -14.182 1.00 46.07 135 ASP F N 1
ATOM 4746 C CA . ASP F 1 135 ? -3.294 12.011 -13.568 1.00 48.54 135 ASP F CA 1
ATOM 4747 C C . ASP F 1 135 ? -2.293 12.421 -14.631 1.00 47.40 135 ASP F C 1
ATOM 4748 O O . ASP F 1 135 ? -1.630 13.448 -14.502 1.00 48.66 135 ASP F O 1
ATOM 4753 N N . PHE F 1 136 ? -2.181 11.622 -15.683 1.00 46.93 136 PHE F N 1
ATOM 4754 C CA . PHE F 1 136 ? -1.251 11.935 -16.757 1.00 48.36 136 PHE F CA 1
ATOM 4755 C C . PHE F 1 136 ? -1.633 13.233 -17.465 1.00 48.55 136 PHE F C 1
ATOM 4756 O O . PHE F 1 136 ? -0.785 14.093 -17.705 1.00 48.73 136 PHE F O 1
ATOM 4764 N N . VAL F 1 137 ? -2.907 13.364 -17.819 1.00 48.36 137 VAL F N 1
ATOM 4765 C CA . VAL F 1 137 ? -3.377 14.565 -18.492 1.00 48.59 137 VAL F CA 1
ATOM 4766 C C . VAL F 1 137 ? -3.099 15.811 -17.652 1.00 49.53 137 VAL F C 1
ATOM 4767 O O . VAL F 1 137 ? -2.823 16.881 -18.189 1.00 47.99 137 VAL F O 1
ATOM 4771 N N . ARG F 1 138 ? -3.163 15.665 -16.333 1.00 50.89 138 ARG F N 1
ATOM 4772 C CA . ARG F 1 138 ? -2.918 16.787 -15.441 1.00 53.35 138 ARG F CA 1
ATOM 4773 C C . ARG F 1 138 ? -1.442 17.195 -15.463 1.00 54.88 138 ARG F C 1
ATOM 4774 O O . ARG F 1 138 ? -1.106 18.374 -15.333 1.00 55.87 138 ARG F O 1
ATOM 4782 N N . SER F 1 139 ? -0.562 16.220 -15.645 1.00 55.12 139 SER F N 1
ATOM 4783 C CA . SER F 1 139 ? 0.864 16.489 -15.650 1.00 56.11 139 SER F CA 1
ATOM 4784 C C . SER F 1 139 ? 1.410 17.066 -16.953 1.00 57.85 139 SER F C 1
ATOM 4785 O O . SER F 1 139 ? 2.562 17.504 -16.998 1.00 60.24 139 SER F O 1
ATOM 4788 N N . VAL F 1 140 ? 0.606 17.071 -18.011 1.00 57.76 140 VAL F N 1
ATOM 4789 C CA . VAL F 1 140 ? 1.073 17.589 -19.293 1.00 56.92 140 VAL F CA 1
ATOM 4790 C C . VAL F 1 140 ? 0.193 18.686 -19.881 1.00 56.44 140 VAL F C 1
ATOM 4791 O O . VAL F 1 140 ? 0.567 19.332 -20.862 1.00 58.19 140 VAL F O 1
ATOM 4795 N N . HIS F 1 141 ? -0.970 18.901 -19.278 1.00 55.35 141 HIS F N 1
ATOM 4796 C CA . HIS F 1 141 ? -1.894 19.918 -19.756 1.00 54.40 141 HIS F CA 1
ATOM 4797 C C . HIS F 1 141 ? -1.409 21.309 -19.347 1.00 55.68 141 HIS F C 1
ATOM 4798 O O . HIS F 1 141 ? -0.985 21.521 -18.207 1.00 56.25 141 HIS F O 1
ATOM 4805 N N . PRO F 1 142 ? -1.474 22.279 -20.275 1.00 55.57 142 PRO F N 1
ATOM 4806 C CA . PRO F 1 142 ? -1.044 23.665 -20.050 1.00 55.55 142 PRO F CA 1
ATOM 4807 C C . PRO F 1 142 ? -1.837 24.441 -19.008 1.00 55.87 142 PRO F C 1
ATOM 4808 O O . PRO F 1 142 ? -1.337 25.415 -18.452 1.00 56.27 142 PRO F O 1
ATOM 4812 N N . TYR F 1 143 ? -3.071 24.021 -18.751 1.00 55.76 143 TYR F N 1
ATOM 4813 C CA . TYR F 1 143 ? -3.907 24.702 -17.770 1.00 56.00 143 TYR F CA 1
ATOM 4814 C C . TYR F 1 143 ? -3.507 24.320 -16.350 1.00 57.03 143 TYR F C 1
ATOM 4815 O O . TYR F 1 143 ? -2.954 23.249 -16.118 1.00 57.36 143 TYR F O 1
ATOM 4824 N N . GLU F 1 144 ? -3.791 25.205 -15.405 1.00 58.65 144 GLU F N 1
ATOM 4825 C CA . GLU F 1 144 ? -3.488 24.951 -14.003 1.00 60.43 144 GLU F CA 1
ATOM 4826 C C . GLU F 1 144 ? -4.430 23.839 -13.544 1.00 59.16 144 GLU F C 1
ATOM 4827 O O . GLU F 1 144 ? -4.001 22.846 -12.956 1.00 58.62 144 GLU F O 1
ATOM 4833 N N . VAL F 1 145 ? -5.718 24.022 -13.825 1.00 56.86 145 VAL F N 1
ATOM 4834 C CA . VAL F 1 145 ? -6.738 23.047 -13.468 1.00 55.34 145 VAL F CA 1
ATOM 4835 C C . VAL F 1 145 ? -7.469 22.594 -14.727 1.00 53.88 145 VAL F C 1
ATOM 4836 O O . VAL F 1 145 ? -8.410 23.245 -15.186 1.00 52.90 145 VAL F O 1
ATOM 4840 N N . ALA F 1 146 ? -7.028 21.474 -15.285 1.00 52.61 146 ALA F N 1
ATOM 4841 C CA . ALA F 1 146 ? -7.628 20.943 -16.505 1.00 51.76 146 ALA F CA 1
ATOM 4842 C C . ALA F 1 146 ? -9.005 20.319 -16.291 1.00 51.40 146 ALA F C 1
ATOM 4843 O O . ALA F 1 146 ? -9.265 19.677 -15.279 1.00 50.33 146 ALA F O 1
ATOM 4845 N N . GLU F 1 147 ? -9.891 20.529 -17.254 1.00 51.70 147 GLU F N 1
ATOM 4846 C CA . GLU F 1 147 ? -11.223 19.958 -17.186 1.00 52.85 147 GLU F CA 1
ATOM 4847 C C . GLU F 1 147 ? -11.160 18.501 -17.637 1.00 49.98 147 GLU F C 1
ATOM 4848 O O . GLU F 1 147 ? -10.765 18.209 -18.762 1.00 49.95 147 GLU F O 1
ATOM 4854 N N . VAL F 1 148 ? -11.536 17.587 -16.757 1.00 46.31 148 VAL F N 1
ATOM 4855 C CA . VAL F 1 148 ? -11.538 16.178 -17.103 1.00 44.15 148 VAL F CA 1
ATOM 4856 C C . VAL F 1 148 ? -12.735 15.556 -16.421 1.00 42.63 148 VAL F C 1
ATOM 4857 O O . VAL F 1 148 ? -12.794 15.489 -15.201 1.00 44.07 148 VAL F O 1
ATOM 4861 N N . ILE F 1 149 ? -13.703 15.121 -17.209 1.00 41.79 149 ILE F N 1
ATOM 4862 C CA . ILE F 1 149 ? -14.883 14.494 -16.653 1.00 38.77 149 ILE F CA 1
ATOM 4863 C C . ILE F 1 149 ? -15.109 13.180 -17.363 1.00 37.31 149 ILE F C 1
ATOM 4864 O O . ILE F 1 149 ? -14.882 13.064 -18.561 1.00 37.25 149 ILE F O 1
ATOM 4869 N N . ALA F 1 150 ? -15.545 12.181 -16.613 1.00 36.89 150 ALA F N 1
ATOM 4870 C CA . ALA F 1 150 ? -15.783 10.870 -17.181 1.00 37.67 150 ALA F CA 1
ATOM 4871 C C . ALA F 1 150 ? -17.223 10.417 -16.935 1.00 38.70 150 ALA F C 1
ATOM 4872 O O . ALA F 1 150 ? -17.757 10.563 -15.830 1.00 36.57 150 ALA F O 1
ATOM 4874 N N . LEU F 1 151 ? -17.836 9.881 -17.989 1.00 41.01 151 LEU F N 1
ATOM 4875 C CA . LEU F 1 151 ? -19.215 9.387 -17.964 1.00 41.33 151 LEU F CA 1
ATOM 4876 C C . LEU F 1 151 ? -19.173 7.886 -18.239 1.00 40.11 151 LEU F C 1
ATOM 4877 O O . LEU F 1 151 ? -18.493 7.432 -19.160 1.00 40.97 151 LEU F O 1
ATOM 4882 N N . PRO F 1 152 ? -19.914 7.095 -17.456 1.00 39.80 152 PRO F N 1
ATOM 4883 C CA . PRO F 1 152 ? -19.931 5.638 -17.638 1.00 39.07 152 PRO F CA 1
ATOM 4884 C C . PRO F 1 152 ? -20.767 5.191 -18.827 1.00 38.55 152 PRO F C 1
ATOM 4885 O O . PRO F 1 152 ? -21.839 5.745 -19.088 1.00 38.06 152 PRO F O 1
ATOM 4889 N N . VAL F 1 153 ? -20.270 4.186 -19.541 1.00 37.04 153 VAL F N 1
ATOM 4890 C CA . VAL F 1 153 ? -20.980 3.624 -20.680 1.00 35.19 153 VAL F CA 1
ATOM 4891 C C . VAL F 1 153 ? -21.797 2.447 -20.139 1.00 35.26 153 VAL F C 1
ATOM 4892 O O . VAL F 1 153 ? -21.239 1.498 -19.591 1.00 36.08 153 VAL F O 1
ATOM 4896 N N . GLU F 1 154 ? -23.118 2.518 -20.269 1.00 36.21 154 GLU F N 1
ATOM 4897 C CA . GLU F 1 154 ? -23.986 1.447 -19.778 1.00 35.69 154 GLU F CA 1
ATOM 4898 C C . GLU F 1 154 ? -24.241 0.373 -20.820 1.00 33.07 154 GLU F C 1
ATOM 4899 O O . GLU F 1 154 ? -24.388 -0.796 -20.482 1.00 34.37 154 GLU F O 1
ATOM 4905 N N . GLN F 1 155 ? -24.316 0.774 -22.082 1.00 33.66 155 GLN F N 1
ATOM 4906 C CA . GLN F 1 155 ? -24.573 -0.165 -23.171 1.00 35.96 155 GLN F CA 1
ATOM 4907 C C . GLN F 1 155 ? -23.808 0.231 -24.417 1.00 36.69 155 GLN F C 1
ATOM 4908 O O . GLN F 1 155 ? -23.228 1.311 -24.484 1.00 37.54 155 GLN F O 1
ATOM 4914 N N . GLY F 1 156 ? -23.842 -0.642 -25.418 1.00 38.49 156 GLY F N 1
ATOM 4915 C CA . GLY F 1 156 ? -23.161 -0.362 -26.670 1.00 40.67 156 GLY F CA 1
ATOM 4916 C C . GLY F 1 156 ? -22.826 -1.618 -27.447 1.00 40.65 156 GLY F C 1
ATOM 4917 O O . GLY F 1 156 ? -23.308 -2.698 -27.118 1.00 40.66 156 GLY F O 1
ATOM 4918 N N . ASN F 1 157 ? -22.005 -1.474 -28.481 1.00 40.86 157 ASN F N 1
ATOM 4919 C CA . ASN F 1 157 ? -21.596 -2.608 -29.307 1.00 40.84 157 ASN F CA 1
ATOM 4920 C C . ASN F 1 157 ? -20.523 -3.374 -28.515 1.00 40.74 157 ASN F C 1
ATOM 4921 O O . ASN F 1 157 ? -19.416 -2.885 -28.308 1.00 40.53 157 ASN F O 1
ATOM 4926 N N . PHE F 1 158 ? -20.870 -4.574 -28.067 1.00 40.76 158 PHE F N 1
ATOM 4927 C CA . PHE F 1 158 ? -19.978 -5.393 -27.258 1.00 43.84 158 PHE F CA 1
ATOM 4928 C C . PHE F 1 158 ? -18.577 -5.636 -27.813 1.00 43.86 158 PHE F C 1
ATOM 4929 O O . PHE F 1 158 ? -17.594 -5.464 -27.101 1.00 42.89 158 PHE F O 1
ATOM 4937 N N . PRO F 1 159 ? -18.457 -6.044 -29.085 1.00 44.47 159 PRO F N 1
ATOM 4938 C CA . PRO F 1 159 ? -17.085 -6.251 -29.571 1.00 43.69 159 PRO F CA 1
ATOM 4939 C C . PRO F 1 159 ? -16.263 -4.952 -29.532 1.00 42.62 159 PRO F C 1
ATOM 4940 O O . PRO F 1 159 ? -15.036 -4.989 -29.406 1.00 42.77 159 PRO F O 1
ATOM 4944 N N . TYR F 1 160 ? -16.934 -3.806 -29.635 1.00 41.06 160 TYR F N 1
ATOM 4945 C CA . TYR F 1 160 ? -16.218 -2.536 -29.577 1.00 40.11 160 TYR F CA 1
ATOM 4946 C C . TYR F 1 160 ? -15.801 -2.276 -28.134 1.00 40.08 160 TYR F C 1
ATOM 4947 O O . TYR F 1 160 ? -14.669 -1.864 -27.866 1.00 39.04 160 TYR F O 1
ATOM 4956 N N . LEU F 1 161 ? -16.732 -2.507 -27.211 1.00 39.74 161 LEU F N 1
ATOM 4957 C CA . LEU F 1 161 ? -16.464 -2.317 -25.792 1.00 40.66 161 LEU F CA 1
ATOM 4958 C C . LEU F 1 161 ? -15.338 -3.282 -25.400 1.00 40.47 161 LEU F C 1
ATOM 4959 O O . LEU F 1 161 ? -14.440 -2.934 -24.634 1.00 40.03 161 LEU F O 1
ATOM 4964 N N . GLN F 1 162 ? -15.383 -4.489 -25.952 1.00 41.82 162 GLN F N 1
ATOM 4965 C CA . GLN F 1 162 ? -14.368 -5.503 -25.682 1.00 45.21 162 GLN F CA 1
ATOM 4966 C C . GLN F 1 162 ? -13.009 -5.016 -26.211 1.00 45.35 162 GLN F C 1
ATOM 4967 O O . GLN F 1 162 ? -11.973 -5.176 -25.557 1.00 45.38 162 GLN F O 1
ATOM 4973 N N . TRP F 1 163 ? -13.023 -4.411 -27.395 1.00 44.72 163 TRP F N 1
ATOM 4974 C CA . TRP F 1 163 ? -11.806 -3.882 -28.002 1.00 45.29 163 TRP F CA 1
ATOM 4975 C C . TRP F 1 163 ? -11.172 -2.790 -27.121 1.00 45.19 163 TRP F C 1
ATOM 4976 O O . TRP F 1 163 ? -9.954 -2.783 -26.895 1.00 43.96 163 TRP F O 1
ATOM 4987 N N . VAL F 1 164 ? -12.001 -1.870 -26.631 1.00 44.96 164 VAL F N 1
ATOM 4988 C CA . VAL F 1 164 ? -11.524 -0.785 -25.775 1.00 44.05 164 VAL F CA 1
ATOM 4989 C C . VAL F 1 164 ? -10.684 -1.328 -24.626 1.00 46.08 164 VAL F C 1
ATOM 4990 O O . VAL F 1 164 ? -9.593 -0.830 -24.341 1.00 45.48 164 VAL F O 1
ATOM 4994 N N . ARG F 1 165 ? -11.205 -2.359 -23.973 1.00 47.52 165 ARG F N 1
ATOM 4995 C CA . ARG F 1 165 ? -10.528 -2.977 -22.848 1.00 49.85 165 ARG F CA 1
ATOM 4996 C C . ARG F 1 165 ? -9.269 -3.753 -23.231 1.00 49.86 165 ARG F C 1
ATOM 4997 O O . ARG F 1 165 ? -8.307 -3.808 -22.466 1.00 50.63 165 ARG F O 1
ATOM 5005 N N . GLN F 1 166 ? -9.273 -4.366 -24.405 1.00 51.12 166 GLN F N 1
ATOM 5006 C CA . GLN F 1 166 ? -8.115 -5.138 -24.829 1.00 51.75 166 GLN F CA 1
ATOM 5007 C C . GLN F 1 166 ? -6.910 -4.259 -25.154 1.00 51.95 166 GLN F C 1
ATOM 5008 O O . GLN F 1 166 ? -5.793 -4.554 -24.727 1.00 53.30 166 GLN F O 1
ATOM 5014 N N . VAL F 1 167 ? -7.132 -3.173 -25.888 1.00 50.33 167 VAL F N 1
ATOM 5015 C CA . VAL F 1 167 ? -6.029 -2.296 -26.261 1.00 49.84 167 VAL F CA 1
ATOM 5016 C C . VAL F 1 167 ? -5.558 -1.370 -25.149 1.00 50.35 167 VAL F C 1
ATOM 5017 O O . VAL F 1 167 ? -4.702 -0.515 -25.382 1.00 50.97 167 VAL F O 1
ATOM 5021 N N . THR F 1 168 ? -6.101 -1.533 -23.945 1.00 50.09 168 THR F N 1
ATOM 5022 C CA . THR F 1 168 ? -5.693 -0.690 -22.824 1.00 51.29 168 THR F CA 1
ATOM 5023 C C . THR F 1 168 ? -5.232 -1.491 -21.606 1.00 52.47 168 THR F C 1
ATOM 5024 O O . THR F 1 168 ? -4.522 -0.907 -20.760 1.00 54.06 168 THR F O 1
#

Radius of gyration: 24.41 Å; Cα contacts (8 Å, |Δi|>4): 1669; chains: 6; bounding box: 54×65×67 Å

Nearest PDB structures (foldseek):
  2zfh-assembly1_A  TM=1.007E+00  e=1.699E-21  Homo sapiens
  1osc-assembly1_B  TM=1.003E+00  e=6.909E-20  Rattus norvegicus
  4e98-assembly1_B  TM=9.871E-01  e=1.018E-13  Cryptosporidium parvum Iowa II
  4y65-assembly1_A  TM=9.676E-01  e=3.962E-13  Escherichia coli K-12
  4iyq-assembly1_C  TM=9.634E-01  e=8.843E-13  Ehrlichia chaffeensis str. Arkansas

Sequence (643 aa):
SGYVPGSVSAAFVTCPNEKVAKEIARAVVEKRLAACVNLIPQITSIYEWKGKIEEDSEVLMMIKTQSSLVPALTDFVRSVHPYEVAEVIALPVEQGNFPYLQWVRQVTEGYVPGSVSAAFVTCPNEKVAKEIARAVVEKRLAACVNLIPQITSIYEWKGKIEEDSEVLMMIKTQSSLVPALTDFVRSVHPYEVAEVIALPVEQGNFPYLQWVRQVTYVPGSVSAAFVTCPNEKVAKEIARAVVEKRLAACVNLIPQITSIYEWKGKIEEDSEVLMMIKTQSSLVPALTDFVRSVHPYEVAEVIALPVEQGNFPYLQWVRQVTGYVPGSVSAAFVTCPNEKVAKEIARAVVEKRLAACVNLIPQITSIYEWKGKIEEDSEVLMMIKTQSSLVPALTDFVRSVHPYEVAEVIALPVEQGNFPYLQWVRQVTGYVPGSVSAAFVTCPNEKVAKEIARAVVEKRLAACVNLIPQITSIYEWKGKIEEDSEVLMMIKTQSSLVPALTDFVRSVHPYEVAEVIALPVEQGNFPYLQWVRQVTGYVPGSVSAAFVTCPNEKVAKEIARAVVEKRLAACVNLIPQITSIYEWKGKIEEDSEVLMMIKTQSSLVPALTDFVRSVHPYEVAEVIALPVEQGNFPYLQWVRQVT

CATH classification: 3.30.70.120

Solvent-accessible surface area: 25031 Å² total; per-residue (Å²): 154,51,37,25,18,17,41,3,3,0,0,7,0,7,0,36,66,93,152,27,0,57,96,7,0,93,32,0,1,118,112,99,23,1,0,8,0,0,5,5,44,124,2,25,5,0,50,73,146,165,53,149,38,64,78,45,84,13,10,1,0,0,0,0,0,30,7,67,41,0,54,43,0,5,76,32,0,98,86,73,14,78,72,167,68,2,9,1,0,1,3,19,0,27,13,7,1,89,52,12,2,73,57,0,86,92,30,8,127,102,34,18,19,17,43,3,4,0,0,10,0,5,0,38,64,84,135,20,0,43,96,6,0,90,23,0,1,121,124,114,24,1,0,11,0,1,4,5,36,130,1,30,2,0,44,20,109,164,62,152,41,66,73,50,80,14,9,1,0,1,0,0,0,42,7,64,41,1,60,44,0,4,74,35,0,107,80,74,13,82,75,143,57,2,9,0,0,0,2,20,0,25,13,7,1,107,52,13,3,107,47,0,142,118,21,30,79,20,19,19,43,3,2,0,0,8,0,8,0,38,77,75,143,29,0,43,102,5,0,94,24,0,4,118,109,131,23,2,2,9,0,2,1,4,24,133,1,30,3,0,48,36,135,174,62,136,37,67,73,45,89,14,8,1,0,0,0,0,0,38,7,65,36,0,56,47,0,4,81,37,0,100,83,67,16,75,92,172,64,2,12,0,0,0,3,20,0,28,17,20,2,90,53,12,2,59,71,0,119,107,44,30,104,32,23,19,20,43,2,3,0,0,4,0,4,0,45,65,81,148,46,0,61,117,7,1,88,31,0,5,91,118,125,26,2,3,8,0,0,7,5,24,95,3,33,6,0,47,59,144,161,64,150,26,57,77,66,87,17,2,1,0,0,1,0,0,45,6,68,37,1,62,41,0,4,76,31,0,107,68,55,124,16,80,183,69,2,12,0,0,0,1,20,0,23,14,5,1,99,56,10,3,85,66,0,114,107,46,29,105,29,20,20,18,44,2,2,0,0,2,0,8,0,35,66,83,154,32,0,53,98,5,0,91,27,0,5,103,101,114,27,0,1,10,0,2,4,3,32,102,1,32,2,0,55,48,159,177,51,174,32,68,71,45,90,9,8,1,0,3,0,0,0,36,7,68,39,0,60,45,0,5,76,34,0,101,84,73,14,78,86,172,67,2,7,0,0,1,1,23,0,25,13,4,1,103,58,12,3,79,76,0,117,119,25,32,114,32,23,20,19,43,3,3,0,0,3,0,5,0,42,64,94,144,20,0,68,91,6,0,84,28,0,5,97,121,123,24,2,2,7,0,0,5,4,28,121,1,30,5,0,48,54,149,168,59,147,46,56,72,51,84,13,6,0,0,0,0,0,0,28,6,44,38,1,54,47,0,5,73,36,0,100,87,70,14,80,78,174,66,1,11,1,0,1,0,19,0,29,11,5,2,101,57,12,3,102,71,0,150,114,44,28

Secondary structure (DSSP, 8-state):
----TTSEEEEEEEESSHHHHHHHHHHHHHTTS-SEEEEEEEEEEEEEETTEEEEEEEEEEEEEEEGGGHHHHHHHHHHH-SSS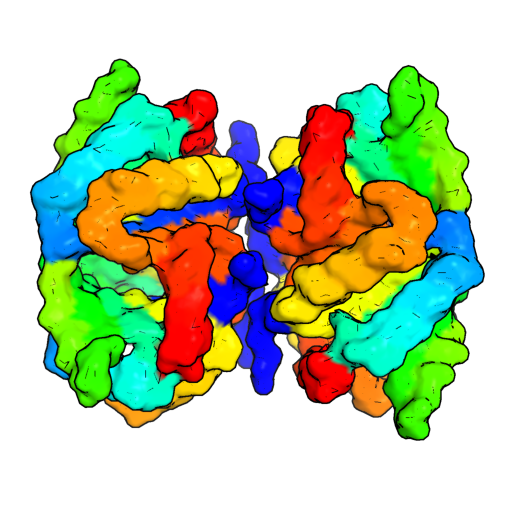S--EEEEEE-EE-HHHHHHHHHTT-/---TTSEEEEEEEESSHHHHHHHHHHHHHTTS-SEEEEEEEEEEEEEETTEEEEEEEEEEEEEEEGGGHHHHHHHHHHH-SSSS--EEEEE--EE-HHHHHHHHHT-/--TTSEEEEEEEESSHHHHHHHHHHHHHTTS-SEEEEEEEEEEEEEETTEEEEEEEEEEEEEEEGGGHHHHHHHHHHH-SSSS--EEEEEE-EE-HHHHHHHHHH-/---TTSEEEEEEEESSHHHHHHHHHHHHHTTS-SEEEEEEEEEEEEEETTEEEEEEEEEEEEEEEGGGHHHHHHHHHHH-SSSS--EEEEEE-EE-HHHHHHHHHT-/---TTSEEEEEEEESSHHHHHHHHHHHHHTTS-SEEEEEEEEEEEEEETTEEEEEEEEEEEEEEEGGGHHHHHHHHHHH-SSSS--EEEEEE-EE-HHHHHHHHHH-/---TTSEEEEEEEESSHHHHHHHHHHHHHTTS-SEEEEEEEEEEEEEETTEEEEEEEEEEEEEEEGGGHHHHHHHHHHH-SSSS--EEEEEE-EE-HHHHHHHHHT-

Organism: Homo sapiens (NCBI:txid9606)

B-factor: mean 50.95, std 11.35, range [29.11, 111.83]